Protein AF-0000000079964784 (afdb_homodimer)

Secondary structure (DSSP, 8-state):
---HHHHHHHHHHHHHH--SHHHHHHHHHHHHHHH-GGGSTTS---GGGSPPP--GGG-HHHHHHGGG--SSSSSSS--TTBSSGGGGGHHHHHHHHTT-HHHHHHHHHHHHHHHHTS-B-TTSPBPSBSSS-EEETTHHHHSHHHHHHHHHHTT-HHHHHHHHHHHHHHHHHHB-TTSPBPSEEESS----S-BHHHHHHHHHHHHHHHHHHHHSTTGGGGHHHHHHHHHHHHHHHHHHHHT---TTSSEESBTT-TTSPEEHHHHHHHHHHHHHHHHH-TTTS-HHHHHHHHHHHHHHHTTB-TTT--B--B--TT-TT--S-B-S--HHHHHHHHHHHHHHHHHHT-/---HHHHHHHHHHHHHH--SHHHHHHHHHHHHHHH-GGGSTTS-S-GGGSPPP--GGG-HHHHHHGGG--SSSSSSS--TTBSSGGGGGHHHHHHHHTT-HHHHHHHHHHHHHHHHTS-B-TTSPBPSBSSS-EEETTHHHHSHHHHHHHHHHTT-HHHHHHHHHHHHHHHHHHB-TTSPBPSEEESS--B-S-BHHHHHHHHHHHHHHHHHHHHSTTGGGGHHHHHHHHHHHHHHHHHHHHT---TTSSEESBTT-TTSPEEHHHHHHHHHHHHHHHHH-TTTS-HHHHHHHHHHHHHHHTTB-TTT--B--B--TT-TT--S-B-S--HHHHHHHHHHHHHHHHHHT-

Solvent-accessible surface area (backbone atoms only — not c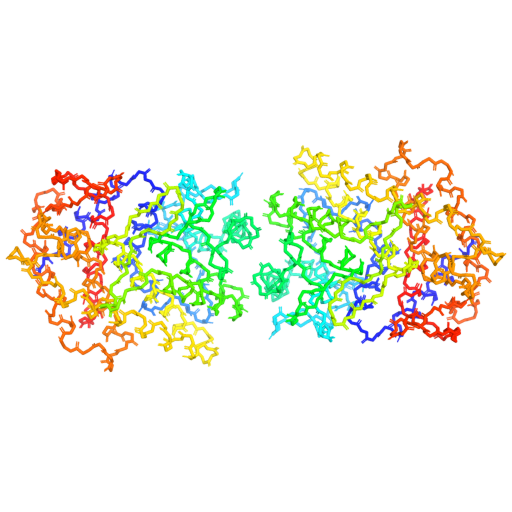omparable to full-atom values): 33950 Å² total; per-residue (Å²): 135,81,53,71,68,54,46,51,36,17,41,53,44,17,64,70,54,40,85,47,40,49,31,46,22,45,40,27,50,25,39,28,39,62,76,41,42,57,63,22,61,84,55,51,41,28,66,96,54,32,66,57,81,60,63,49,86,78,36,67,23,47,55,66,42,53,83,62,50,38,61,87,45,61,45,30,33,75,34,85,65,32,54,21,31,21,31,31,42,30,55,56,28,44,42,49,17,65,76,38,60,58,32,34,26,16,35,49,30,33,52,52,39,54,47,65,66,40,34,52,37,97,84,62,26,66,21,28,24,48,88,46,48,27,48,41,28,51,33,34,43,16,36,31,32,28,40,26,52,51,14,53,66,37,72,22,66,67,45,35,50,46,20,47,46,45,50,49,43,47,44,75,70,30,47,45,95,62,29,39,28,32,26,26,52,39,87,88,55,67,43,81,44,44,28,30,46,29,40,18,27,31,36,38,14,43,49,48,34,41,30,44,42,67,57,35,76,55,36,84,80,39,52,70,53,45,51,53,42,53,51,54,35,48,34,29,54,52,24,48,60,75,44,59,71,48,88,81,56,31,35,21,48,34,41,86,42,83,88,43,58,52,21,45,31,24,36,26,31,39,27,18,34,35,27,46,37,30,65,79,37,45,88,82,32,45,63,74,42,44,51,50,22,48,53,39,48,53,47,51,55,72,32,44,38,87,87,69,23,38,47,42,42,20,60,36,90,91,37,86,81,48,84,62,70,28,72,83,37,39,29,57,33,28,19,22,48,38,38,22,52,36,24,45,37,61,56,73,70,105,133,82,54,72,68,53,47,51,36,17,44,51,44,16,64,70,54,40,84,46,40,50,32,44,20,45,39,27,50,23,39,27,40,62,75,41,44,57,62,21,61,84,56,53,41,29,68,95,54,32,66,59,80,60,64,48,87,81,35,68,25,46,55,64,42,52,84,62,51,37,62,87,45,61,46,30,32,75,34,85,65,33,53,20,30,21,31,32,42,30,56,57,27,45,41,49,16,64,76,38,60,57,32,34,28,16,35,49,29,34,51,51,38,56,48,66,66,39,33,52,38,95,84,63,25,66,20,27,23,46,90,47,48,28,48,40,30,52,34,33,43,16,37,29,32,26,40,29,53,50,13,52,68,37,72,22,66,69,44,35,51,46,20,48,46,45,52,50,42,46,43,75,69,30,47,46,96,62,30,39,27,33,26,26,52,40,87,88,57,67,41,81,44,44,28,30,46,29,40,17,27,31,36,38,15,43,50,48,33,42,30,44,41,66,58,36,77,56,37,85,80,38,53,69,54,44,53,52,42,53,50,55,36,47,34,30,53,52,24,47,60,75,44,59,72,50,87,81,56,32,36,20,47,34,41,87,41,82,92,43,58,53,21,46,32,26,37,25,31,39,26,18,36,36,26,45,37,30,66,77,36,43,88,81,32,43,63,74,42,44,52,51,23,47,53,37,48,54,46,50,57,72,32,44,37,87,86,69,25,38,46,42,42,20,60,35,90,91,36,87,81,48,84,64,72,28,72,84,38,39,28,58,33,28,19,22,46,39,38,21,51,35,24,46,37,62,57,72,70,106

Structure (mmCIF, N/CA/C/O backbone):
data_AF-0000000079964784-model_v1
#
loop_
_entity.id
_entity.type
_entity.pdbx_description
1 polymer 'Six-hairpin glycosidase'
#
loop_
_atom_site.group_PDB
_atom_site.id
_atom_site.type_symbol
_atom_site.label_atom_id
_atom_site.label_alt_id
_atom_site.label_comp_id
_atom_site.label_asym_id
_atom_site.label_entity_id
_atom_site.label_seq_id
_atom_site.pdbx_PDB_ins_code
_atom_site.Cartn_x
_atom_site.Cartn_y
_atom_site.Cartn_z
_atom_site.occupancy
_atom_site.B_iso_or_equiv
_atom_site.auth_seq_id
_atom_site.auth_comp_id
_atom_site.auth_asym_id
_atom_site.auth_atom_id
_atom_site.pdbx_PDB_model_num
ATOM 1 N N . MET A 1 1 ? -6.152 -43.812 -5.098 1 77.06 1 MET A N 1
ATOM 2 C CA . MET A 1 1 ? -5.793 -42.812 -4.098 1 77.06 1 MET A CA 1
ATOM 3 C C . MET A 1 1 ? -4.539 -43.219 -3.332 1 77.06 1 MET A C 1
ATOM 5 O O . MET A 1 1 ? -4.48 -44.312 -2.791 1 77.06 1 MET A O 1
ATOM 9 N N . VAL A 1 2 ? -3.541 -42.312 -3.57 1 90.62 2 VAL A N 1
ATOM 10 C CA . VAL A 1 2 ? -2.238 -42.625 -2.992 1 90.62 2 VAL A CA 1
ATOM 11 C C . VAL A 1 2 ? -2.26 -42.344 -1.491 1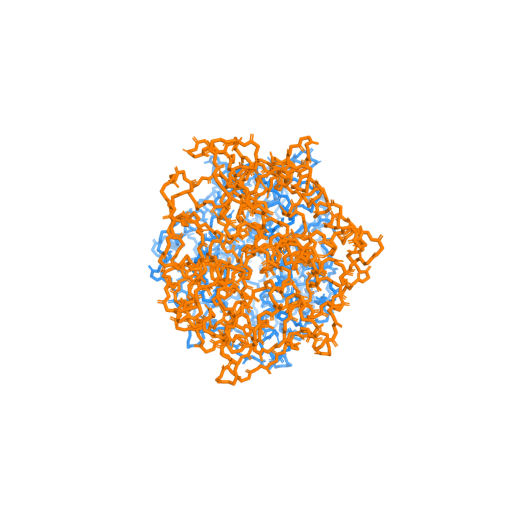 90.62 2 VAL A C 1
ATOM 13 O O . VAL A 1 2 ? -3.098 -41.594 -1.005 1 90.62 2 VAL A O 1
ATOM 16 N N . SER A 1 3 ? -1.408 -43.062 -0.722 1 93.81 3 SER A N 1
ATOM 17 C CA . SER A 1 3 ? -1.367 -42.969 0.733 1 93.81 3 SER A CA 1
ATOM 18 C C . SER A 1 3 ? -0.833 -41.594 1.179 1 93.81 3 SER A C 1
ATOM 20 O O . SER A 1 3 ? -0.031 -41 0.477 1 93.81 3 SER A O 1
ATOM 22 N N . PRO A 1 4 ? -1.317 -41.156 2.402 1 95.75 4 PRO A N 1
ATOM 23 C CA . PRO A 1 4 ? -0.751 -39.938 2.957 1 95.75 4 PRO A CA 1
ATOM 24 C C . PRO A 1 4 ? 0.767 -40 3.111 1 95.75 4 PRO A C 1
ATOM 26 O O . PRO A 1 4 ? 1.449 -38.969 2.969 1 95.75 4 PRO A O 1
ATOM 29 N N . ALA A 1 5 ? 1.3 -41.156 3.361 1 97.25 5 ALA A N 1
ATOM 30 C CA . ALA A 1 5 ? 2.742 -41.312 3.504 1 97.25 5 ALA A CA 1
ATOM 31 C C . ALA A 1 5 ? 3.467 -41 2.199 1 97.25 5 ALA A C 1
ATOM 33 O O . ALA A 1 5 ? 4.562 -40.438 2.213 1 97.25 5 ALA A O 1
ATOM 34 N N . LEU A 1 6 ? 2.895 -41.438 1.125 1 98.06 6 LEU A N 1
ATOM 35 C CA . LEU A 1 6 ? 3.496 -41.125 -0.171 1 98.06 6 LEU A CA 1
ATOM 36 C C . LEU A 1 6 ? 3.434 -39.625 -0.47 1 98.06 6 LEU A C 1
ATOM 38 O O . LEU A 1 6 ? 4.379 -39.062 -1.021 1 98.06 6 LEU A O 1
ATOM 42 N N . ILE A 1 7 ? 2.33 -38.969 -0.124 1 98.5 7 ILE A N 1
ATOM 43 C CA . ILE A 1 7 ? 2.201 -37.531 -0.342 1 98.5 7 ILE A CA 1
ATOM 44 C C . ILE A 1 7 ? 3.189 -36.781 0.552 1 98.5 7 ILE A C 1
ATOM 46 O O . ILE A 1 7 ? 3.748 -35.75 0.151 1 98.5 7 ILE A O 1
ATOM 50 N N . ASN A 1 8 ? 3.453 -37.312 1.783 1 98.31 8 ASN A N 1
ATOM 51 C CA . ASN A 1 8 ? 4.496 -36.75 2.629 1 98.31 8 ASN A CA 1
ATOM 52 C C . ASN A 1 8 ? 5.863 -36.812 1.952 1 98.31 8 ASN A C 1
ATOM 54 O O . ASN A 1 8 ? 6.668 -35.875 2.09 1 98.31 8 ASN A O 1
ATOM 58 N N . LYS A 1 9 ? 6.137 -37.906 1.246 1 98 9 LYS A N 1
ATOM 59 C CA . LYS A 1 9 ? 7.391 -38.031 0.509 1 98 9 LYS A CA 1
ATOM 60 C C . LYS A 1 9 ? 7.469 -37 -0.622 1 98 9 LYS A C 1
ATOM 62 O O . LYS A 1 9 ? 8.531 -36.438 -0.891 1 98 9 LYS A O 1
ATOM 67 N N . VAL A 1 10 ? 6.328 -36.75 -1.312 1 98.88 10 VAL A N 1
ATOM 68 C CA . VAL A 1 10 ? 6.242 -35.75 -2.369 1 98.88 10 VAL A CA 1
ATOM 69 C C . VAL A 1 10 ? 6.523 -34.375 -1.794 1 98.88 10 VAL A C 1
ATOM 71 O O . VAL A 1 10 ? 7.277 -33.594 -2.381 1 98.88 10 VAL A O 1
ATOM 74 N N . LEU A 1 11 ? 5.938 -34.062 -0.653 1 98.75 11 LEU A N 1
ATOM 75 C CA . LEU A 1 11 ? 6.113 -32.781 0.015 1 98.75 11 LEU A CA 1
ATOM 76 C C . LEU A 1 11 ? 7.562 -32.594 0.46 1 98.75 11 LEU A C 1
ATOM 78 O O . LEU A 1 11 ? 8.125 -31.516 0.312 1 98.75 11 LEU A O 1
ATOM 82 N N . ALA A 1 12 ? 8.156 -33.656 1.037 1 98.62 12 ALA A N 1
ATOM 83 C CA . ALA A 1 12 ? 9.562 -33.594 1.448 1 98.62 12 ALA A CA 1
ATOM 84 C C . ALA A 1 12 ? 10.469 -33.25 0.264 1 98.62 12 ALA A C 1
ATOM 86 O O . ALA A 1 12 ? 11.43 -32.5 0.403 1 98.62 12 ALA A O 1
ATOM 87 N N . LYS A 1 13 ? 10.172 -33.875 -0.862 1 98.69 13 LYS A N 1
ATOM 88 C CA . LYS A 1 13 ? 10.945 -33.594 -2.064 1 98.69 13 LYS A CA 1
ATOM 89 C C . LYS A 1 13 ? 10.773 -32.125 -2.51 1 98.69 13 LYS A C 1
ATOM 91 O O . LYS A 1 13 ? 11.727 -31.5 -2.951 1 98.69 13 LYS A O 1
ATOM 96 N N . ALA A 1 14 ? 9.547 -31.609 -2.482 1 98.69 14 ALA A N 1
ATOM 97 C CA . ALA A 1 14 ? 9.297 -30.203 -2.803 1 98.69 14 ALA A CA 1
ATOM 98 C C . ALA A 1 14 ? 10.18 -29.297 -1.965 1 98.69 14 ALA A C 1
ATOM 100 O O . ALA A 1 14 ? 10.812 -28.375 -2.494 1 98.69 14 ALA A O 1
ATOM 101 N N . ILE A 1 15 ? 10.266 -29.531 -0.627 1 98.62 15 ILE A N 1
ATOM 102 C CA . ILE A 1 15 ? 11.062 -28.75 0.307 1 98.62 15 ILE A CA 1
ATOM 103 C C . ILE A 1 15 ? 12.539 -28.812 -0.088 1 98.62 15 ILE A C 1
ATOM 105 O O . ILE A 1 15 ? 13.227 -27.797 -0.109 1 98.62 15 ILE A O 1
ATOM 109 N N . GLU A 1 16 ? 12.953 -29.984 -0.459 1 98.44 16 GLU A N 1
ATOM 110 C CA . GLU A 1 16 ? 14.352 -30.25 -0.771 1 98.44 16 GLU A CA 1
ATOM 111 C C . GLU A 1 16 ? 14.797 -29.469 -2.008 1 98.44 16 GLU A C 1
ATOM 113 O O . GLU A 1 16 ? 15.93 -28.984 -2.062 1 98.44 16 GLU A O 1
ATOM 118 N N . VAL A 1 17 ? 13.898 -29.297 -2.975 1 98.25 17 VAL A N 1
ATOM 119 C CA . VAL A 1 17 ? 14.375 -28.875 -4.285 1 98.25 17 VAL A CA 1
ATOM 120 C C . VAL A 1 17 ? 14.008 -27.406 -4.512 1 98.25 17 VAL A C 1
ATOM 122 O O . VAL A 1 17 ? 14.453 -26.797 -5.488 1 98.25 17 VAL A O 1
ATOM 125 N N . ALA A 1 18 ? 13.211 -26.766 -3.637 1 98.31 18 ALA A N 1
ATOM 126 C CA . ALA A 1 18 ? 12.844 -25.359 -3.805 1 98.31 18 ALA A CA 1
ATOM 127 C C . ALA A 1 18 ? 14.047 -24.453 -3.621 1 98.31 18 ALA A C 1
ATOM 129 O O . ALA A 1 18 ? 14.805 -24.594 -2.66 1 98.31 18 ALA A O 1
ATOM 130 N N . THR A 1 19 ? 14.211 -23.453 -4.578 1 97.5 19 THR A N 1
ATOM 131 C CA . THR A 1 19 ? 15.391 -22.594 -4.5 1 97.5 19 THR A CA 1
ATOM 132 C C . THR A 1 19 ? 15.031 -21.156 -4.871 1 97.5 19 THR A C 1
ATOM 134 O O . THR A 1 19 ? 15.867 -20.25 -4.766 1 97.5 19 THR A O 1
ATOM 137 N N . HIS A 1 20 ? 13.789 -20.875 -5.266 1 97.56 20 HIS A N 1
ATOM 138 C CA . HIS A 1 20 ? 13.391 -19.547 -5.719 1 97.56 20 HIS A CA 1
ATOM 139 C C . HIS A 1 20 ? 12.234 -19.016 -4.887 1 97.56 20 HIS A C 1
ATOM 141 O O . HIS A 1 20 ? 11.508 -19.781 -4.254 1 97.56 20 HIS A O 1
ATOM 147 N N . SER A 1 21 ? 12 -17.703 -4.988 1 97.62 21 SER A N 1
ATOM 148 C CA . SER A 1 21 ? 11.039 -16.969 -4.176 1 97.62 21 SER A CA 1
ATOM 149 C C . SER A 1 21 ? 9.648 -17.594 -4.277 1 97.62 21 SER A C 1
ATOM 151 O O . SER A 1 21 ? 9.078 -18.016 -3.27 1 97.62 21 SER A O 1
ATOM 153 N N . TRP A 1 22 ? 9.102 -17.734 -5.5 1 98.06 22 TRP A N 1
ATOM 154 C CA . TRP A 1 22 ? 7.738 -18.219 -5.664 1 98.06 22 TRP A CA 1
ATOM 155 C C . TRP A 1 22 ? 7.633 -19.688 -5.262 1 98.06 22 TRP A C 1
ATOM 157 O O . TRP A 1 22 ? 6.566 -20.156 -4.848 1 98.06 22 TRP A O 1
ATOM 167 N N . GLU A 1 23 ? 8.75 -20.438 -5.352 1 98.5 23 GLU A N 1
ATOM 168 C CA . GLU A 1 23 ? 8.773 -21.844 -4.941 1 98.5 23 GLU A CA 1
ATOM 169 C C . GLU A 1 23 ? 8.672 -21.969 -3.426 1 98.5 23 GLU A C 1
ATOM 171 O O . GLU A 1 23 ? 7.93 -22.812 -2.916 1 98.5 23 GLU A O 1
ATOM 176 N N . TYR A 1 24 ? 9.422 -21.062 -2.734 1 98.75 24 TYR A N 1
ATOM 177 C CA . TYR A 1 24 ? 9.328 -21.062 -1.279 1 98.75 24 TYR A CA 1
ATOM 178 C C . TYR A 1 24 ? 7.895 -20.797 -0.827 1 98.75 24 TYR A C 1
ATOM 180 O O . TYR A 1 24 ? 7.391 -21.469 0.078 1 98.75 24 TYR A O 1
ATOM 188 N N . GLY A 1 25 ? 7.293 -19.828 -1.462 1 98.62 25 GLY A N 1
ATOM 189 C CA . GLY A 1 25 ? 5.922 -19.5 -1.116 1 98.62 25 GLY A CA 1
ATOM 190 C C . GLY A 1 25 ? 4.945 -20.625 -1.379 1 98.62 25 GLY A C 1
ATOM 191 O O . GLY A 1 25 ? 4.074 -20.906 -0.553 1 98.62 25 GLY A O 1
ATOM 192 N N . THR A 1 26 ? 5.09 -21.281 -2.477 1 98.69 26 THR A N 1
ATOM 193 C CA . THR A 1 26 ? 4.184 -22.359 -2.855 1 98.69 26 THR A CA 1
ATOM 194 C C . THR A 1 26 ? 4.383 -23.562 -1.95 1 98.69 26 THR A C 1
ATOM 196 O O . THR A 1 26 ? 3.412 -24.219 -1.564 1 98.69 26 THR A O 1
ATOM 199 N N . VAL A 1 27 ? 5.617 -23.859 -1.64 1 98.81 27 VAL A N 1
ATOM 200 C CA . VAL A 1 27 ? 5.914 -24.969 -0.729 1 98.81 27 VAL A CA 1
ATOM 201 C C . VAL A 1 27 ? 5.324 -24.672 0.648 1 98.81 27 VAL A C 1
ATOM 203 O O . VAL A 1 27 ? 4.738 -25.547 1.283 1 98.81 27 VAL A O 1
ATOM 206 N N . ALA A 1 28 ? 5.469 -23.453 1.077 1 98.81 28 ALA A N 1
ATOM 207 C CA . ALA A 1 28 ? 4.891 -23.062 2.363 1 98.81 28 ALA A CA 1
ATOM 208 C C . ALA A 1 28 ? 3.377 -23.266 2.363 1 98.81 28 ALA A C 1
ATOM 210 O O . ALA A 1 28 ? 2.809 -23.75 3.344 1 98.81 28 ALA A O 1
ATOM 211 N N . GLU A 1 29 ? 2.721 -22.891 1.29 1 98.69 29 GLU A N 1
ATOM 212 C CA . GLU A 1 29 ? 1.278 -23.078 1.17 1 98.69 29 GLU A CA 1
ATOM 213 C C . GLU A 1 29 ? 0.903 -24.547 1.205 1 98.69 29 GLU A C 1
ATOM 215 O O . GLU A 1 29 ? -0.071 -24.938 1.855 1 98.69 29 GLU A O 1
ATOM 220 N N . ALA A 1 30 ? 1.692 -25.375 0.476 1 98.81 30 ALA A N 1
ATOM 221 C CA . ALA A 1 30 ? 1.449 -26.812 0.463 1 98.81 30 ALA A CA 1
ATOM 222 C C . ALA A 1 30 ? 1.615 -27.406 1.858 1 98.81 30 ALA A C 1
ATOM 224 O O . ALA A 1 30 ? 0.796 -28.219 2.295 1 98.81 30 ALA A O 1
ATOM 225 N N . LEU A 1 31 ? 2.635 -26.969 2.541 1 98.75 31 LEU A N 1
ATOM 226 C CA . LEU A 1 31 ? 2.883 -27.406 3.91 1 98.75 31 LEU A CA 1
ATOM 227 C C . LEU A 1 31 ? 1.703 -27.062 4.812 1 98.75 31 LEU A C 1
ATOM 229 O O . LEU A 1 31 ? 1.231 -27.906 5.574 1 98.75 31 LEU A O 1
ATOM 233 N N . LEU A 1 32 ? 1.277 -25.875 4.68 1 98.56 32 LEU A N 1
ATOM 234 C CA . LEU A 1 32 ? 0.199 -25.406 5.539 1 98.56 32 LEU A CA 1
ATOM 235 C C . LEU A 1 32 ? -1.088 -26.172 5.281 1 98.56 32 LEU A C 1
ATOM 237 O O . LEU A 1 32 ? -1.717 -26.672 6.215 1 98.56 32 LEU A O 1
ATOM 241 N N . GLU A 1 33 ? -1.477 -26.312 4.047 1 98.31 33 GLU A N 1
ATOM 242 C CA . GLU A 1 33 ? -2.738 -26.969 3.697 1 98.31 33 GLU A CA 1
ATOM 243 C C . GLU A 1 33 ? -2.701 -28.453 4.02 1 98.31 33 GLU A C 1
ATOM 245 O O . GLU A 1 33 ? -3.729 -29.047 4.348 1 98.31 33 GLU A O 1
ATOM 250 N N . TRP A 1 34 ? -1.506 -29.031 3.928 1 98.44 34 TRP A N 1
ATOM 251 C CA . TRP A 1 34 ? -1.399 -30.469 4.113 1 98.44 34 TRP A CA 1
ATOM 252 C C . TRP A 1 34 ? -1.276 -30.828 5.594 1 98.44 34 TRP A C 1
ATOM 254 O O . TRP A 1 34 ? -1.945 -31.734 6.078 1 98.44 34 TRP A O 1
ATOM 264 N N . GLU A 1 35 ? -0.527 -30.031 6.34 1 97.88 35 GLU A N 1
ATOM 265 C CA . GLU A 1 35 ? -0.204 -30.422 7.707 1 97.88 35 GLU A CA 1
ATOM 266 C C . GLU A 1 35 ? -1.083 -29.688 8.719 1 97.88 35 GLU A C 1
ATOM 268 O O . GLU A 1 35 ? -1.314 -30.188 9.82 1 97.88 35 GLU A O 1
ATOM 273 N N . ASN A 1 36 ? -1.487 -28.516 8.422 1 97.06 36 ASN A N 1
ATOM 274 C CA . ASN A 1 36 ? -2.344 -27.703 9.289 1 97.06 36 ASN A CA 1
ATOM 275 C C . ASN A 1 36 ? -3.564 -27.188 8.547 1 97.06 36 ASN A C 1
ATOM 277 O O . ASN A 1 36 ? -3.791 -25.969 8.492 1 97.06 36 ASN A O 1
ATOM 281 N N . PRO A 1 37 ? -4.445 -28.094 8.094 1 95.88 37 PRO A N 1
ATOM 282 C CA . PRO A 1 37 ? -5.535 -27.688 7.203 1 95.88 37 PRO A CA 1
ATOM 283 C C . PRO A 1 37 ? -6.473 -26.672 7.848 1 95.88 37 PRO A C 1
ATOM 285 O O . PRO A 1 37 ? -7.047 -25.828 7.152 1 95.88 37 PRO A O 1
ATOM 288 N N . THR A 1 38 ? -6.633 -26.609 9.172 1 94.62 38 THR A N 1
ATOM 289 C CA . THR A 1 38 ? -7.547 -25.688 9.844 1 94.62 38 THR A CA 1
ATOM 290 C C . THR A 1 38 ? -7.082 -24.234 9.664 1 94.62 38 THR A C 1
ATOM 292 O O . THR A 1 38 ? -7.898 -23.312 9.672 1 94.62 38 THR A O 1
ATOM 295 N N . LEU A 1 39 ? -5.789 -24.062 9.445 1 95.5 39 LEU A N 1
ATOM 296 C CA . LEU A 1 39 ? -5.215 -22.719 9.328 1 95.5 39 LEU A CA 1
ATOM 297 C C . LEU A 1 39 ? -5.262 -22.234 7.883 1 95.5 39 LEU A C 1
ATOM 299 O O . LEU A 1 39 ? -5.055 -21.047 7.617 1 95.5 39 LEU A O 1
ATOM 303 N N . SER A 1 40 ? -5.543 -23.172 6.977 1 96.19 40 SER A N 1
ATOM 304 C CA . SER A 1 40 ? -5.551 -22.828 5.559 1 96.19 40 SER A CA 1
ATOM 305 C C . SER A 1 40 ? -6.695 -21.875 5.227 1 96.19 40 SER A C 1
ATOM 307 O O . SER A 1 40 ? -7.75 -21.922 5.855 1 96.19 40 SER A O 1
ATOM 309 N N . ILE A 1 41 ? -6.543 -21.094 4.16 1 97.38 41 ILE A N 1
ATOM 310 C CA . ILE A 1 41 ? -7.516 -20.094 3.736 1 97.38 41 ILE A CA 1
ATOM 311 C C . ILE A 1 41 ? -8.82 -20.781 3.334 1 97.38 41 ILE A C 1
ATOM 313 O O . ILE A 1 41 ? -9.875 -20.141 3.289 1 97.38 41 ILE A O 1
ATOM 317 N N . PHE A 1 42 ? -8.812 -22.062 3.164 1 97.5 42 PHE A N 1
ATOM 318 C CA . PHE A 1 42 ? -9.961 -22.797 2.641 1 97.5 42 PHE A CA 1
ATOM 319 C C . PHE A 1 42 ? -10.773 -23.422 3.773 1 97.5 42 PHE A C 1
ATOM 321 O O . PHE A 1 42 ? -11.828 -24.016 3.537 1 97.5 42 PHE A O 1
ATOM 328 N N . ASN A 1 43 ? -10.312 -23.25 5.012 1 95.56 43 ASN A N 1
ATOM 329 C CA . ASN A 1 43 ? -11.016 -23.828 6.152 1 95.56 43 ASN A CA 1
ATOM 330 C C . ASN A 1 43 ? -11.391 -22.766 7.176 1 95.56 43 ASN A C 1
ATOM 332 O O . ASN A 1 43 ? -12.328 -22 6.957 1 95.56 43 ASN A O 1
ATOM 336 N N . ASP A 1 44 ? -10.664 -22.578 8.273 1 92.69 44 ASP A N 1
ATOM 337 C CA . ASP A 1 44 ? -10.969 -21.547 9.266 1 92.69 44 ASP A CA 1
ATOM 338 C C . ASP A 1 44 ? -9.766 -20.641 9.484 1 92.69 44 ASP A C 1
ATOM 340 O O . ASP A 1 44 ? -9.219 -20.578 10.586 1 92.69 44 ASP A O 1
ATOM 344 N N . PRO A 1 45 ? -9.539 -19.859 8.516 1 94.25 45 PRO A N 1
ATOM 345 C CA . PRO A 1 45 ? -8.336 -19.031 8.547 1 94.25 45 PRO A CA 1
ATOM 346 C C . PRO A 1 45 ? -8.461 -17.844 9.5 1 94.25 45 PRO A C 1
ATOM 348 O O . PRO A 1 45 ? -7.449 -17.25 9.891 1 94.25 45 PRO A O 1
ATOM 351 N N . PHE A 1 46 ? -9.672 -17.438 9.875 1 96.38 46 PHE A N 1
ATOM 352 C CA . PHE A 1 46 ? -9.883 -16.234 10.68 1 96.38 46 PHE A CA 1
ATOM 353 C C . PHE A 1 46 ? -10.766 -16.531 11.883 1 96.38 46 PHE A C 1
ATOM 355 O O . PHE A 1 46 ? -11.844 -15.961 12.023 1 96.38 46 PHE A O 1
ATOM 362 N N . PRO A 1 47 ? -10.258 -17.359 12.805 1 93.56 47 PRO A N 1
ATOM 363 C CA . PRO A 1 47 ? -11.055 -17.547 14.016 1 93.56 47 PRO A CA 1
ATOM 364 C C . PRO A 1 47 ? -11.336 -16.25 14.758 1 93.56 47 PRO A C 1
ATOM 366 O O . PRO A 1 47 ? -10.422 -15.461 15 1 93.56 47 PRO A O 1
ATOM 369 N N . GLY A 1 48 ? -12.609 -15.945 15.078 1 91.31 48 GLY A N 1
ATOM 370 C CA . GLY A 1 48 ? -13.016 -14.703 15.719 1 91.31 48 GLY A CA 1
ATOM 371 C C . GLY A 1 48 ? -12.984 -13.508 14.781 1 91.31 48 GLY A C 1
ATOM 372 O O . GLY A 1 48 ? -13.062 -12.359 15.227 1 91.31 48 GLY A O 1
ATOM 373 N N . GLY A 1 49 ? -12.75 -13.781 13.531 1 92.12 49 GLY A N 1
ATOM 374 C CA . GLY A 1 49 ? -12.828 -12.734 12.516 1 92.12 49 GLY A CA 1
ATOM 375 C C . GLY A 1 49 ? -11.516 -12.008 12.305 1 92.12 49 GLY A C 1
ATOM 376 O O . GLY A 1 49 ? -11.477 -10.961 11.656 1 92.12 49 GLY A O 1
ATOM 377 N N . ALA A 1 50 ? -10.43 -12.539 12.867 1 93 50 ALA A N 1
ATOM 378 C CA . ALA A 1 50 ? -9.109 -11.93 12.742 1 93 50 ALA A CA 1
ATOM 379 C C . ALA A 1 50 ? -8.055 -12.969 12.391 1 93 50 ALA A C 1
ATOM 381 O O . ALA A 1 50 ? -8.281 -14.172 12.531 1 93 50 ALA A O 1
ATOM 382 N N . ILE A 1 51 ? -6.938 -12.484 11.852 1 95.75 51 ILE A N 1
ATOM 383 C CA . ILE A 1 51 ? -5.859 -13.438 11.586 1 95.75 51 ILE A CA 1
ATOM 384 C C . ILE A 1 51 ? -5.34 -14 12.906 1 95.75 51 ILE A C 1
ATOM 386 O O . ILE A 1 51 ? -5.258 -13.289 13.906 1 95.75 51 ILE A O 1
ATOM 390 N N . PRO A 1 52 ? -5.02 -15.219 12.953 1 95.94 52 PRO A N 1
ATOM 391 C CA . PRO A 1 52 ? -4.652 -15.859 14.219 1 95.94 52 PRO A CA 1
ATOM 392 C C . PRO A 1 52 ? -3.24 -15.5 14.68 1 95.94 52 PRO A C 1
ATOM 394 O O . PRO A 1 52 ? -2.375 -15.219 13.844 1 95.94 52 PRO A O 1
ATOM 397 N N . THR A 1 53 ? -3.086 -15.422 16 1 96.62 53 THR A N 1
ATOM 398 C CA . THR A 1 53 ? -1.75 -15.406 16.578 1 96.62 53 THR A CA 1
ATOM 399 C C . THR A 1 53 ? -1.225 -16.828 16.781 1 96.62 53 THR A C 1
ATOM 401 O O . THR A 1 53 ? -1.808 -17.609 17.531 1 96.62 53 THR A O 1
ATOM 404 N N . LEU A 1 54 ? -0.143 -17.141 16.078 1 96.88 54 LEU A N 1
ATOM 405 C CA . LEU A 1 54 ? 0.371 -18.516 16.047 1 96.88 54 LEU A CA 1
ATOM 406 C C . LEU A 1 54 ? 1.769 -18.578 16.656 1 96.88 54 LEU A C 1
ATOM 408 O O . LEU A 1 54 ? 2.525 -17.609 16.594 1 96.88 54 LEU A O 1
ATOM 412 N N . ASP A 1 55 ? 2.053 -19.719 17.312 1 97.19 55 ASP A N 1
ATOM 413 C CA . ASP A 1 55 ? 3.445 -20.016 17.625 1 97.19 55 ASP A CA 1
ATOM 414 C C . ASP A 1 55 ? 4.195 -20.5 16.391 1 97.19 55 ASP A C 1
ATOM 416 O O . ASP A 1 55 ? 3.971 -21.609 15.914 1 97.19 55 ASP A O 1
ATOM 420 N N . VAL A 1 56 ? 5.047 -19.672 15.914 1 97.69 56 VAL A N 1
ATOM 421 C CA . VAL A 1 56 ? 5.734 -19.891 14.648 1 97.69 56 VAL A CA 1
ATOM 422 C C . VAL A 1 56 ? 6.414 -21.25 14.648 1 97.69 56 VAL A C 1
ATOM 424 O O . VAL A 1 56 ? 6.391 -21.969 13.641 1 97.69 56 VAL A O 1
ATOM 427 N N . GLY A 1 57 ? 6.953 -21.703 15.766 1 97.38 57 GLY A N 1
ATOM 428 C CA . GLY A 1 57 ? 7.66 -22.969 15.875 1 97.38 57 GLY A CA 1
ATOM 429 C C . GLY A 1 57 ? 6.742 -24.188 15.789 1 97.38 57 GLY A C 1
ATOM 430 O O . GLY A 1 57 ? 7.191 -25.297 15.508 1 97.38 57 GLY A O 1
ATOM 431 N N . ASP A 1 58 ? 5.426 -24 15.977 1 97.56 58 ASP A N 1
ATOM 432 C CA . ASP A 1 58 ? 4.469 -25.109 16.016 1 97.56 58 ASP A CA 1
ATOM 433 C C . ASP A 1 58 ? 3.789 -25.281 14.656 1 97.56 58 ASP A C 1
ATOM 435 O O . ASP A 1 58 ? 3.018 -26.234 14.461 1 97.56 58 ASP A O 1
ATOM 439 N N . VAL A 1 59 ? 4.051 -24.422 13.695 1 98.19 59 VAL A N 1
ATOM 440 C CA . VAL A 1 59 ? 3.486 -24.484 12.352 1 98.19 59 VAL A CA 1
ATOM 441 C C . VAL A 1 59 ? 4.602 -24.719 11.328 1 98.19 59 VAL A C 1
ATOM 443 O O . VAL A 1 59 ? 5.375 -23.812 11.031 1 98.19 59 VAL A O 1
ATOM 446 N N . SER A 1 60 ? 4.664 -25.875 10.75 1 98.31 60 SER A N 1
ATOM 447 C CA . SER A 1 60 ? 5.77 -26.297 9.898 1 98.31 60 SER A CA 1
ATOM 448 C C . SER A 1 60 ? 5.957 -25.344 8.719 1 98.31 60 SER A C 1
ATOM 450 O O . SER A 1 60 ? 7.09 -25.047 8.336 1 98.31 60 SER A O 1
ATOM 452 N N . ALA A 1 61 ? 4.832 -24.875 8.148 1 98.69 61 ALA A N 1
ATOM 453 C CA . ALA A 1 61 ? 4.902 -23.953 7.02 1 98.69 61 ALA A CA 1
ATOM 454 C C . ALA A 1 61 ? 5.656 -22.688 7.395 1 98.69 61 ALA A C 1
ATOM 456 O O . ALA A 1 61 ? 6.512 -22.219 6.637 1 98.69 61 ALA A O 1
ATOM 457 N N . LEU A 1 62 ? 5.355 -22.141 8.609 1 98.75 62 LEU A N 1
ATOM 458 C CA . LEU A 1 62 ? 5.969 -20.891 9.055 1 98.75 62 LEU A CA 1
ATOM 459 C C . LEU A 1 62 ? 7.43 -21.109 9.438 1 98.75 62 LEU A C 1
ATOM 461 O O . LEU A 1 62 ? 8.289 -20.281 9.125 1 98.75 62 LEU A O 1
ATOM 465 N N . SER A 1 63 ? 7.723 -22.266 10.125 1 98.56 63 SER A N 1
ATOM 466 C CA . SER A 1 63 ? 9.102 -22.609 10.453 1 98.56 63 SER A CA 1
ATOM 467 C C . SER A 1 63 ? 9.953 -22.766 9.195 1 98.56 63 SER A C 1
ATOM 469 O O . SER A 1 63 ? 11.117 -22.375 9.18 1 98.56 63 SER A O 1
ATOM 471 N N . TYR A 1 64 ? 9.375 -23.297 8.156 1 98.69 64 TYR A N 1
ATOM 472 C CA . TYR A 1 64 ? 10.062 -23.547 6.898 1 98.69 64 TYR A CA 1
ATOM 473 C C . TYR A 1 64 ? 10.398 -22.219 6.203 1 98.69 64 TYR A C 1
ATOM 475 O O . TYR A 1 64 ? 11.539 -22.016 5.766 1 98.69 64 TYR A O 1
ATOM 483 N N . VAL A 1 65 ? 9.43 -21.297 6.137 1 98.81 65 VAL A N 1
ATOM 484 C CA . VAL A 1 65 ? 9.57 -20.188 5.203 1 98.81 65 VAL A CA 1
ATOM 485 C C . VAL A 1 65 ? 10.266 -19.016 5.891 1 98.81 65 VAL A C 1
ATOM 487 O O . VAL A 1 65 ? 10.844 -18.156 5.227 1 98.81 65 VAL A O 1
ATOM 490 N N . LYS A 1 66 ? 10.266 -18.922 7.234 1 98.75 66 LYS A N 1
ATOM 491 C CA . LYS A 1 66 ? 10.734 -17.797 8.031 1 98.75 66 LYS A CA 1
ATOM 492 C C . LYS A 1 66 ? 12.156 -17.406 7.66 1 98.75 66 LYS A C 1
ATOM 494 O O . LYS A 1 66 ? 12.461 -16.234 7.457 1 98.75 66 LYS A O 1
ATOM 499 N N . PRO A 1 67 ? 13.086 -18.391 7.484 1 98.56 67 PRO A N 1
ATOM 500 C CA . PRO A 1 67 ? 14.469 -18 7.211 1 98.56 67 PRO A CA 1
ATOM 501 C C . PRO A 1 67 ? 14.641 -17.359 5.832 1 98.56 67 PRO A C 1
ATOM 503 O O . PRO A 1 67 ? 15.656 -16.703 5.57 1 98.56 67 PRO A O 1
ATOM 506 N N . PHE A 1 68 ? 13.672 -17.516 4.953 1 98.75 68 PHE A N 1
ATOM 507 C CA . PHE A 1 68 ? 13.797 -16.984 3.605 1 98.75 68 PHE A CA 1
ATOM 508 C C . PHE A 1 68 ? 13.273 -15.547 3.537 1 98.75 68 PHE A C 1
ATOM 510 O O . PHE A 1 68 ? 13.508 -14.844 2.557 1 98.75 68 PHE A O 1
ATOM 517 N N . ILE A 1 69 ? 12.531 -15.109 4.539 1 98.81 69 ILE A N 1
ATOM 518 C CA . ILE A 1 69 ? 11.906 -13.789 4.535 1 98.81 69 ILE A CA 1
ATOM 519 C C . ILE A 1 69 ? 12.898 -12.742 5.051 1 98.81 69 ILE A C 1
ATOM 521 O O . ILE A 1 69 ? 13.383 -12.852 6.18 1 98.81 69 ILE A O 1
ATOM 525 N N . ARG A 1 70 ? 13.148 -11.766 4.203 1 98.19 70 ARG A N 1
ATOM 526 C CA . ARG A 1 70 ? 14.008 -10.656 4.586 1 98.19 70 ARG A CA 1
ATOM 527 C C . ARG A 1 70 ? 13.234 -9.609 5.383 1 98.19 70 ARG A C 1
ATOM 529 O O . ARG A 1 70 ? 12.117 -9.25 5.016 1 98.19 70 ARG A O 1
ATOM 536 N N . THR A 1 71 ? 13.82 -9.148 6.488 1 97.62 71 THR A N 1
ATOM 537 C CA . THR A 1 71 ? 13.164 -8.125 7.293 1 97.62 71 THR A CA 1
ATOM 538 C C . THR A 1 71 ? 13.891 -6.789 7.172 1 97.62 71 THR A C 1
ATOM 540 O O . THR A 1 71 ? 13.508 -5.805 7.805 1 97.62 71 THR A O 1
ATOM 543 N N . ASP A 1 72 ? 14.906 -6.703 6.316 1 94.94 72 ASP A N 1
ATOM 544 C CA . ASP A 1 72 ? 15.75 -5.516 6.227 1 94.94 72 ASP A CA 1
ATOM 545 C C . ASP A 1 72 ? 15.766 -4.969 4.801 1 94.94 72 ASP A C 1
ATOM 547 O O . ASP A 1 72 ? 16.656 -4.195 4.441 1 94.94 72 ASP A O 1
ATOM 551 N N . ASN A 1 73 ? 14.859 -5.445 3.965 1 96.06 73 ASN A N 1
ATOM 552 C CA . ASN A 1 73 ? 14.781 -5.027 2.57 1 96.06 73 ASN A CA 1
ATOM 553 C C . ASN A 1 73 ? 13.359 -4.621 2.188 1 96.06 73 ASN A C 1
ATOM 555 O O . ASN A 1 73 ? 12.414 -4.875 2.938 1 96.06 73 ASN A O 1
ATOM 559 N N . THR A 1 74 ? 13.234 -3.975 1.098 1 96 74 THR A N 1
ATOM 560 C CA . THR A 1 74 ? 11.945 -3.555 0.574 1 96 74 THR A CA 1
ATOM 561 C C . THR A 1 74 ? 11.055 -4.762 0.304 1 96 74 THR A C 1
ATOM 563 O O . THR A 1 74 ? 9.875 -4.77 0.677 1 96 74 THR A O 1
ATOM 566 N N . THR A 1 75 ? 11.688 -5.723 -0.316 1 98.19 75 THR A N 1
ATOM 567 C CA . THR A 1 75 ? 10.914 -6.906 -0.665 1 98.19 75 THR A CA 1
ATOM 568 C C . THR A 1 75 ? 11.227 -8.055 0.29 1 98.19 75 THR A C 1
ATOM 570 O O . THR A 1 75 ? 12.305 -8.109 0.875 1 98.19 75 THR A O 1
ATOM 573 N N . LEU A 1 76 ? 10.328 -8.969 0.469 1 98.81 76 LEU A N 1
ATOM 574 C CA . LEU A 1 76 ? 10.391 -10.055 1.449 1 98.81 76 LEU A CA 1
ATOM 575 C C . LEU A 1 76 ? 11.469 -11.062 1.084 1 98.81 76 LEU A C 1
ATOM 577 O O . LEU A 1 76 ? 11.945 -11.805 1.944 1 98.81 76 LEU A O 1
ATOM 581 N N . VAL A 1 77 ? 11.828 -11.18 -0.168 1 98.69 77 VAL A N 1
ATOM 582 C CA . VAL A 1 77 ? 12.867 -12.039 -0.717 1 98.69 77 VAL A CA 1
ATOM 583 C C . VAL A 1 77 ? 13.305 -11.516 -2.084 1 98.69 77 VAL A C 1
ATOM 585 O O . VAL A 1 77 ? 12.625 -10.68 -2.68 1 98.69 77 VAL A O 1
ATOM 588 N N . ASP A 1 78 ? 14.438 -11.953 -2.535 1 97.44 78 ASP A N 1
ATOM 589 C CA . ASP A 1 78 ? 14.867 -11.555 -3.869 1 97.44 78 ASP A CA 1
ATOM 590 C C . ASP A 1 78 ? 13.938 -12.109 -4.941 1 97.44 78 ASP A C 1
ATOM 592 O O . ASP A 1 78 ? 13.727 -13.32 -5.023 1 97.44 78 ASP A O 1
ATOM 596 N N . GLY A 1 79 ? 13.406 -11.242 -5.785 1 96.88 79 GLY A N 1
ATOM 597 C CA . GLY A 1 79 ? 12.422 -11.633 -6.781 1 96.88 79 GLY A CA 1
ATOM 598 C C . GLY A 1 79 ? 13.031 -11.898 -8.148 1 96.88 79 GLY A C 1
ATOM 599 O O . GLY A 1 79 ? 12.328 -12.289 -9.078 1 96.88 79 GLY A O 1
ATOM 600 N N . ASP A 1 80 ? 14.305 -11.672 -8.258 1 95.5 80 ASP A N 1
ATOM 601 C CA . ASP A 1 80 ? 14.992 -11.844 -9.539 1 95.5 80 ASP A CA 1
ATOM 602 C C . ASP A 1 80 ? 14.297 -11.047 -10.641 1 95.5 80 ASP A C 1
ATOM 604 O O . ASP A 1 80 ? 13.984 -11.586 -11.703 1 95.5 80 ASP A O 1
ATOM 608 N N . GLY A 1 81 ? 14.016 -9.797 -10.383 1 97.12 81 GLY A N 1
ATOM 609 C CA . GLY A 1 81 ? 13.398 -8.906 -11.352 1 97.12 81 GLY A CA 1
ATOM 610 C C . GLY A 1 81 ? 11.883 -8.898 -11.281 1 97.12 81 GLY A C 1
ATOM 611 O O . GLY A 1 81 ? 11.234 -8.031 -11.875 1 97.12 81 GLY A O 1
ATOM 612 N N . SER A 1 82 ? 11.258 -9.844 -10.578 1 98.25 82 SER A N 1
ATOM 613 C CA . SER A 1 82 ? 9.805 -9.898 -10.422 1 98.25 82 SER A CA 1
ATOM 614 C C . SER A 1 82 ? 9.352 -9.094 -9.203 1 98.25 82 SER A C 1
ATOM 616 O O . SER A 1 82 ? 9.906 -9.234 -8.117 1 98.25 82 SER A O 1
ATOM 618 N N . SER A 1 83 ? 8.32 -8.25 -9.422 1 98.5 83 SER A N 1
ATOM 619 C CA . SER A 1 83 ? 7.699 -7.551 -8.305 1 98.5 83 SER A CA 1
ATOM 620 C C . SER A 1 83 ? 6.707 -8.445 -7.57 1 98.5 83 SER A C 1
ATOM 622 O O . SER A 1 83 ? 6.359 -8.188 -6.418 1 98.5 83 SER A O 1
ATOM 624 N N . ALA A 1 84 ? 6.223 -9.523 -8.203 1 98.69 84 ALA A N 1
ATOM 625 C CA . ALA A 1 84 ? 5.133 -10.367 -7.719 1 98.69 84 ALA A CA 1
ATOM 626 C C . ALA A 1 84 ? 5.664 -11.5 -6.84 1 98.69 84 ALA A C 1
ATOM 628 O O . ALA A 1 84 ? 5.055 -11.844 -5.824 1 98.69 84 ALA A O 1
ATOM 629 N N . ASP A 1 85 ? 6.82 -12.055 -7.195 1 98.62 85 ASP A N 1
ATOM 630 C CA . ASP A 1 85 ? 7.301 -13.305 -6.609 1 98.62 85 ASP A CA 1
ATOM 631 C C . ASP A 1 85 ? 7.562 -13.141 -5.113 1 98.62 85 ASP A C 1
ATOM 633 O O . ASP A 1 85 ? 7.203 -14.008 -4.316 1 98.62 85 ASP A O 1
ATOM 637 N N . PRO A 1 86 ? 8.141 -12.023 -4.707 1 98.81 86 PRO A N 1
ATOM 638 C CA . PRO A 1 86 ? 8.359 -11.883 -3.268 1 98.81 86 PRO A CA 1
ATOM 639 C C . PRO A 1 86 ? 7.055 -11.891 -2.471 1 98.81 86 PRO A C 1
ATOM 641 O O . PRO A 1 86 ? 7.035 -12.344 -1.322 1 98.81 86 PRO A O 1
ATOM 644 N N . ALA A 1 87 ? 5.988 -11.469 -3.109 1 98.81 87 ALA A N 1
ATOM 645 C CA . ALA A 1 87 ? 4.695 -11.375 -2.438 1 98.81 87 ALA A CA 1
ATOM 646 C C . ALA A 1 87 ? 4.141 -12.766 -2.121 1 98.81 87 ALA A C 1
ATOM 648 O O . ALA A 1 87 ? 3.225 -12.906 -1.311 1 98.81 87 ALA A O 1
ATOM 649 N N . SER A 1 88 ? 4.707 -13.82 -2.719 1 98.69 88 SER A N 1
ATOM 650 C CA . SER A 1 88 ? 4.289 -15.18 -2.422 1 98.69 88 SER A CA 1
ATOM 651 C C . SER A 1 88 ? 4.559 -15.539 -0.963 1 98.69 88 SER A C 1
ATOM 653 O O . SER A 1 88 ? 3.965 -16.484 -0.427 1 98.69 88 SER A O 1
ATOM 655 N N . LEU A 1 89 ? 5.418 -14.789 -0.298 1 98.88 89 LEU A N 1
ATOM 656 C CA . LEU A 1 89 ? 5.734 -15.039 1.104 1 98.88 89 LEU A CA 1
ATOM 657 C C . LEU A 1 89 ? 4.93 -14.117 2.018 1 98.88 89 LEU A C 1
ATOM 659 O O . LEU A 1 89 ? 5.105 -14.141 3.236 1 98.88 89 LEU A O 1
ATOM 663 N N . GLY A 1 90 ? 4.066 -13.312 1.43 1 98.75 90 GLY A N 1
ATOM 664 C CA . GLY A 1 90 ? 3.408 -12.227 2.141 1 98.75 90 GLY A CA 1
ATOM 665 C C . GLY A 1 90 ? 2.492 -12.711 3.25 1 98.75 90 GLY A C 1
ATOM 666 O O . GLY A 1 90 ? 2.504 -12.156 4.355 1 98.75 90 GLY A O 1
ATOM 667 N N . ILE A 1 91 ? 1.639 -13.711 2.994 1 98.62 91 ILE A N 1
ATOM 668 C CA . ILE A 1 91 ? 0.697 -14.219 3.984 1 98.62 91 ILE A CA 1
ATOM 669 C C . ILE A 1 91 ? 1.461 -14.805 5.172 1 98.62 91 ILE A C 1
ATOM 671 O O . ILE A 1 91 ? 1.131 -14.523 6.328 1 98.62 91 ILE A O 1
ATOM 675 N N . SER A 1 92 ? 2.549 -15.578 4.875 1 98.81 92 SER A N 1
ATOM 676 C CA . SER A 1 92 ? 3.377 -16.125 5.945 1 98.81 92 SER A CA 1
ATOM 677 C C . SER A 1 92 ? 4.02 -15.008 6.77 1 98.81 92 SER A C 1
ATOM 679 O O . SER A 1 92 ? 4.09 -15.102 7.996 1 98.81 92 SER A O 1
ATOM 681 N N . ALA A 1 93 ? 4.504 -13.977 6.105 1 98.81 93 ALA A N 1
ATOM 682 C CA . ALA A 1 93 ? 5.121 -12.852 6.805 1 98.81 93 ALA A CA 1
ATOM 683 C C . ALA A 1 93 ? 4.129 -12.188 7.758 1 98.81 93 ALA A C 1
ATOM 685 O O . ALA A 1 93 ? 4.488 -11.836 8.883 1 98.81 93 ALA A O 1
ATOM 686 N N . LEU A 1 94 ? 2.904 -12.047 7.324 1 98.25 94 LEU A N 1
ATOM 687 C CA . LEU A 1 94 ? 1.861 -11.453 8.156 1 98.25 94 LEU A CA 1
ATOM 688 C C . LEU A 1 94 ? 1.559 -12.336 9.359 1 98.25 94 LEU A C 1
ATOM 690 O O . LEU A 1 94 ? 1.4 -11.836 10.477 1 98.25 94 LEU A O 1
ATOM 694 N N . GLN A 1 95 ? 1.472 -13.633 9.133 1 98.38 95 GLN A N 1
ATOM 695 C CA . GLN A 1 95 ? 1.213 -14.555 10.227 1 98.38 95 GLN A CA 1
ATOM 696 C C . GLN A 1 95 ? 2.342 -14.523 11.25 1 98.38 95 GLN A C 1
ATOM 698 O O . GLN A 1 95 ? 2.094 -14.43 12.453 1 98.38 95 GLN A O 1
ATOM 703 N N . ILE A 1 96 ? 3.564 -14.555 10.766 1 98.75 96 ILE A N 1
ATOM 704 C CA . ILE A 1 96 ? 4.73 -14.492 11.641 1 98.75 96 ILE A CA 1
ATOM 705 C C . ILE A 1 96 ? 4.762 -13.141 12.359 1 98.75 96 ILE A C 1
ATOM 707 O O . ILE A 1 96 ? 5.105 -13.062 13.539 1 98.75 96 ILE A O 1
ATOM 711 N N . GLY A 1 97 ? 4.324 -12.133 11.695 1 97.88 97 GLY A N 1
ATOM 712 C CA . GLY A 1 97 ? 4.371 -10.758 12.188 1 97.88 97 GLY A CA 1
ATOM 713 C C . GLY A 1 97 ? 3.443 -10.516 13.359 1 97.88 97 GLY A C 1
ATOM 714 O O . GLY A 1 97 ? 3.559 -9.492 14.047 1 97.88 97 GLY A O 1
ATOM 715 N N . GLN A 1 98 ? 2.51 -11.445 13.602 1 96.56 98 GLN A N 1
ATOM 716 C CA . GLN A 1 98 ? 1.622 -11.289 14.75 1 96.56 98 GLN A CA 1
ATOM 717 C C . GLN A 1 98 ? 2.389 -11.43 16.062 1 96.56 98 GLN A C 1
ATOM 719 O O . GLN A 1 98 ? 1.97 -10.898 17.094 1 96.56 98 GLN A O 1
ATOM 724 N N . THR A 1 99 ? 3.557 -12.125 16.031 1 96.88 99 THR A N 1
ATOM 725 C CA . THR A 1 99 ? 4.332 -12.32 17.25 1 96.88 99 THR A CA 1
ATOM 726 C C . THR A 1 99 ? 5.723 -11.711 17.109 1 96.88 99 THR A C 1
ATOM 728 O O . THR A 1 99 ? 6.402 -11.461 18.109 1 96.88 99 THR A O 1
ATOM 731 N N . ILE A 1 100 ? 6.172 -11.508 15.906 1 97.38 100 ILE A N 1
ATOM 732 C CA . ILE A 1 100 ? 7.484 -10.922 15.648 1 97.38 100 ILE A CA 1
ATOM 733 C C . ILE A 1 100 ? 7.328 -9.664 14.805 1 97.38 100 ILE A C 1
ATOM 735 O O . ILE A 1 100 ? 7.289 -9.734 13.57 1 97.38 100 ILE A O 1
ATOM 739 N N . PRO A 1 101 ? 7.383 -8.516 15.359 1 94.88 101 PRO A N 1
ATOM 740 C CA . PRO A 1 101 ? 7 -7.254 14.719 1 94.88 101 PRO A CA 1
ATOM 741 C C . PRO A 1 101 ? 7.809 -6.953 13.461 1 94.88 101 PRO A C 1
ATOM 743 O O . PRO A 1 101 ? 7.297 -6.34 12.523 1 94.88 101 PRO A O 1
ATOM 746 N N . ALA A 1 102 ? 9.062 -7.371 13.398 1 97 102 ALA A N 1
ATOM 747 C CA . ALA A 1 102 ? 9.898 -7.102 12.234 1 97 102 ALA A CA 1
ATOM 748 C C . ALA A 1 102 ? 9.289 -7.688 10.969 1 97 102 ALA A C 1
ATOM 750 O O . ALA A 1 102 ? 9.438 -7.121 9.883 1 97 102 ALA A O 1
ATOM 751 N N . TYR A 1 103 ? 8.555 -8.812 11.125 1 98.56 103 TYR A N 1
ATOM 752 C CA . TYR A 1 103 ? 7.938 -9.445 9.969 1 98.56 103 TYR A CA 1
ATOM 753 C C . TYR A 1 103 ? 6.676 -8.703 9.547 1 98.56 103 TYR A C 1
ATOM 755 O O . TYR A 1 103 ? 6.316 -8.695 8.367 1 98.56 103 TYR A O 1
ATOM 763 N N . LEU A 1 104 ? 6.016 -8.117 10.516 1 97.31 104 LEU A N 1
ATOM 764 C CA . LEU A 1 104 ? 4.891 -7.254 10.172 1 97.31 104 LEU A CA 1
ATOM 765 C C . LEU A 1 104 ? 5.363 -6.043 9.375 1 97.31 104 LEU A C 1
ATOM 767 O O . LEU A 1 104 ? 4.773 -5.699 8.344 1 97.31 104 LEU A O 1
ATOM 771 N N . SER A 1 105 ? 6.457 -5.402 9.812 1 96.5 105 SER A N 1
ATOM 772 C CA . SER A 1 105 ? 7.027 -4.262 9.102 1 96.5 105 SER A CA 1
ATOM 773 C C . SER A 1 105 ? 7.445 -4.648 7.688 1 96.5 105 SER A C 1
ATOM 775 O O . SER A 1 105 ? 7.223 -3.893 6.738 1 96.5 105 SER A O 1
ATOM 777 N N . ALA A 1 106 ? 8.055 -5.832 7.566 1 98.44 106 ALA A N 1
ATOM 778 C CA . ALA A 1 106 ? 8.484 -6.32 6.262 1 98.44 106 ALA A CA 1
ATOM 779 C C . ALA A 1 106 ? 7.293 -6.512 5.324 1 98.44 106 ALA A C 1
ATOM 781 O O . ALA A 1 106 ? 7.359 -6.16 4.145 1 98.44 106 ALA A O 1
ATOM 782 N N . SER A 1 107 ? 6.207 -7.105 5.859 1 98.19 107 SER A N 1
ATOM 783 C CA . SER A 1 107 ? 5.008 -7.305 5.055 1 98.19 107 SER A CA 1
ATOM 784 C C . SER A 1 107 ? 4.418 -5.973 4.598 1 98.19 107 SER A C 1
ATOM 786 O O . SER A 1 107 ? 3.947 -5.852 3.467 1 98.19 107 SER A O 1
ATOM 788 N N . THR A 1 108 ? 4.461 -5 5.449 1 96.62 108 THR A N 1
ATOM 789 C CA . THR A 1 108 ? 3.949 -3.674 5.129 1 96.62 108 THR A CA 1
ATOM 790 C C . THR A 1 108 ? 4.805 -3.012 4.051 1 96.62 108 THR A C 1
ATOM 792 O O . THR A 1 108 ? 4.273 -2.406 3.117 1 96.62 108 THR A O 1
ATOM 795 N N . ARG A 1 109 ? 6.148 -3.141 4.148 1 97.56 109 ARG A N 1
ATOM 796 C CA . ARG A 1 109 ? 7.039 -2.607 3.121 1 97.56 109 ARG A CA 1
ATOM 797 C C . ARG A 1 109 ? 6.738 -3.229 1.762 1 97.56 109 ARG A C 1
ATOM 799 O O . ARG A 1 109 ? 6.719 -2.531 0.746 1 97.56 109 ARG A O 1
ATOM 806 N N . GLN A 1 110 ? 6.516 -4.535 1.801 1 98.56 110 GLN A N 1
ATOM 807 C CA . GLN A 1 110 ? 6.184 -5.234 0.565 1 98.56 110 GLN A CA 1
ATOM 808 C C . GLN A 1 110 ? 4.895 -4.684 -0.046 1 98.56 110 GLN A C 1
ATOM 810 O O . GLN A 1 110 ? 4.824 -4.453 -1.255 1 98.56 110 GLN A O 1
ATOM 815 N N . LEU A 1 111 ? 3.875 -4.508 0.791 1 98.44 111 LEU A N 1
ATOM 816 C CA . LEU A 1 111 ? 2.59 -3.99 0.332 1 98.44 111 LEU A CA 1
ATOM 817 C C . LEU A 1 111 ? 2.746 -2.596 -0.265 1 98.44 111 LEU A C 1
ATOM 819 O O . LEU A 1 111 ? 2.27 -2.332 -1.372 1 98.44 111 LEU A O 1
ATOM 823 N N . THR A 1 112 ? 3.42 -1.676 0.466 1 97.19 112 THR A N 1
ATOM 824 C CA . THR A 1 112 ? 3.566 -0.295 0.021 1 97.19 112 THR A CA 1
ATOM 825 C C . THR A 1 112 ? 4.367 -0.227 -1.276 1 97.19 112 THR A C 1
ATOM 827 O O . THR A 1 112 ? 4.066 0.583 -2.156 1 97.19 112 THR A O 1
ATOM 830 N N . HIS A 1 113 ? 5.367 -1.086 -1.396 1 97.94 113 HIS A N 1
ATOM 831 C CA . HIS A 1 113 ? 6.164 -1.162 -2.617 1 97.94 113 HIS A CA 1
ATOM 832 C C . HIS A 1 113 ? 5.293 -1.516 -3.82 1 97.94 113 HIS A C 1
ATOM 834 O O . HIS A 1 113 ? 5.355 -0.847 -4.855 1 97.94 113 HIS A O 1
ATOM 840 N N . LEU A 1 114 ? 4.484 -2.523 -3.635 1 98.56 114 LEU A N 1
ATOM 841 C CA . LEU A 1 114 ? 3.602 -2.965 -4.711 1 98.56 114 LEU A CA 1
ATOM 842 C C . LEU A 1 114 ? 2.654 -1.847 -5.129 1 98.56 114 LEU A C 1
ATOM 844 O O . LEU A 1 114 ? 2.408 -1.649 -6.324 1 98.56 114 LEU A O 1
ATOM 848 N N . LEU A 1 115 ? 2.188 -1.105 -4.164 1 97.19 115 LEU A N 1
ATOM 849 C CA . LEU A 1 115 ? 1.107 -0.159 -4.414 1 97.19 115 LEU A CA 1
ATOM 850 C C . LEU A 1 115 ? 1.656 1.177 -4.902 1 97.19 115 LEU A C 1
ATOM 852 O O . LEU A 1 115 ? 0.938 1.952 -5.539 1 97.19 115 LEU A O 1
ATOM 856 N N . SER A 1 116 ? 2.945 1.468 -4.672 1 93.5 116 SER A N 1
ATOM 857 C CA . SER A 1 116 ? 3.391 2.836 -4.918 1 93.5 116 SER A CA 1
ATOM 858 C C . SER A 1 116 ? 4.551 2.871 -5.902 1 93.5 116 SER A C 1
ATOM 860 O O . SER A 1 116 ? 4.707 3.836 -6.656 1 93.5 116 SER A O 1
ATOM 862 N N . ALA A 1 117 ? 5.379 1.812 -5.883 1 94.81 117 ALA A N 1
ATOM 863 C CA . ALA A 1 117 ? 6.648 1.918 -6.598 1 94.81 117 ALA A CA 1
ATOM 864 C C . ALA A 1 117 ? 6.625 1.091 -7.879 1 94.81 117 ALA A C 1
ATOM 866 O O . ALA A 1 117 ? 7.289 1.437 -8.859 1 94.81 117 ALA A O 1
ATOM 867 N N . VAL A 1 118 ? 5.922 0.001 -7.855 1 97.44 118 VAL A N 1
ATOM 868 C CA . VAL A 1 118 ? 5.887 -0.894 -9.008 1 97.44 118 VAL A CA 1
ATOM 869 C C . VAL A 1 118 ? 5.105 -0.239 -10.148 1 97.44 118 VAL A C 1
ATOM 871 O O . VAL A 1 118 ? 4.02 0.306 -9.93 1 97.44 118 VAL A O 1
ATOM 874 N N . PRO A 1 119 ? 5.672 -0.311 -11.391 1 96.62 119 PRO A N 1
ATOM 875 C CA . PRO A 1 119 ? 4.941 0.273 -12.523 1 96.62 119 PRO A CA 1
ATOM 876 C C . PRO A 1 119 ? 3.588 -0.397 -12.758 1 96.62 119 PRO A C 1
ATOM 878 O O . PRO A 1 119 ? 3.361 -1.517 -12.297 1 96.62 119 PRO A O 1
ATOM 881 N N . ARG A 1 120 ? 2.697 0.292 -13.461 1 96.44 120 ARG A N 1
ATOM 882 C CA . ARG A 1 120 ? 1.372 -0.25 -13.742 1 96.44 120 ARG A CA 1
ATOM 883 C C . ARG A 1 120 ? 1.097 -0.263 -15.242 1 96.44 120 ARG A C 1
ATOM 885 O O . ARG A 1 120 ? 1.591 0.593 -15.977 1 96.44 120 ARG A O 1
ATOM 892 N N . TRP A 1 121 ? 0.372 -1.296 -15.641 1 97.12 121 TRP A N 1
ATOM 893 C CA . TRP A 1 121 ? -0.252 -1.295 -16.953 1 97.12 121 TRP A CA 1
ATOM 894 C C . TRP A 1 121 ? -1.275 -0.17 -17.078 1 97.12 121 TRP A C 1
ATOM 896 O O . TRP A 1 121 ? -1.778 0.328 -16.062 1 97.12 121 TRP A O 1
ATOM 906 N N . PRO A 1 122 ? -1.562 0.364 -18.281 1 94.19 122 PRO A N 1
ATOM 907 C CA . PRO A 1 122 ? -2.451 1.515 -18.453 1 94.19 122 PRO A CA 1
ATOM 908 C C . PRO A 1 122 ? -3.803 1.323 -17.766 1 94.19 122 PRO A C 1
ATOM 910 O O . PRO A 1 122 ? -4.406 2.293 -17.297 1 94.19 122 PRO A O 1
ATOM 913 N N . ASN A 1 123 ? -4.277 0.121 -17.625 1 96.06 123 ASN A N 1
ATOM 914 C CA . ASN A 1 123 ? -5.586 -0.11 -17.031 1 96.06 123 ASN A CA 1
ATOM 915 C C . ASN A 1 123 ? -5.504 -0.181 -15.508 1 96.06 123 ASN A C 1
ATOM 917 O O . ASN A 1 123 ? -6.484 -0.524 -14.844 1 96.06 123 ASN A O 1
ATOM 921 N N . GLY A 1 124 ? -4.285 -0.07 -14.969 1 95.56 124 GLY A N 1
ATOM 922 C CA . GLY A 1 124 ? -4.148 -0.032 -13.523 1 95.56 124 GLY A CA 1
ATOM 923 C C . GLY A 1 124 ? -3.584 -1.315 -12.945 1 95.56 124 GLY A C 1
ATOM 924 O O . GLY A 1 124 ? -3.285 -1.385 -11.75 1 95.56 124 GLY A O 1
ATOM 925 N N . ALA A 1 125 ? -3.336 -2.326 -13.719 1 98.56 125 ALA A N 1
ATOM 926 C CA . ALA A 1 125 ? -2.752 -3.572 -13.227 1 98.56 125 ALA A CA 1
ATOM 927 C C . ALA A 1 125 ? -1.32 -3.357 -12.75 1 98.56 125 ALA A C 1
ATOM 929 O O . ALA A 1 125 ? -0.515 -2.73 -13.445 1 98.56 125 ALA A O 1
ATOM 930 N N . ILE A 1 126 ? -1.051 -3.807 -11.609 1 98.62 126 ILE A N 1
ATOM 931 C CA . ILE A 1 126 ? 0.316 -3.777 -11.094 1 98.62 126 ILE A CA 1
ATOM 932 C C . ILE A 1 126 ? 1.189 -4.734 -11.906 1 98.62 126 ILE A C 1
ATOM 934 O O . ILE A 1 126 ? 0.803 -5.879 -12.148 1 98.62 126 ILE A O 1
ATOM 938 N N . SER A 1 127 ? 2.346 -4.324 -12.281 1 98.81 127 SER A N 1
ATOM 939 C CA . SER A 1 127 ? 3.238 -5.094 -13.141 1 98.81 127 SER A CA 1
ATOM 940 C C . SER A 1 127 ? 3.811 -6.301 -12.406 1 98.81 127 SER A C 1
ATOM 942 O O . SER A 1 127 ? 4.105 -6.223 -11.211 1 98.81 127 SER A O 1
ATOM 944 N N . HIS A 1 128 ? 3.967 -7.344 -13.141 1 98.81 128 HIS A N 1
ATOM 945 C CA . HIS A 1 128 ? 4.719 -8.484 -12.633 1 98.81 128 HIS A CA 1
ATOM 946 C C . HIS A 1 128 ? 6.207 -8.164 -12.539 1 98.81 128 HIS A C 1
ATOM 948 O O . HIS A 1 128 ? 6.938 -8.797 -11.773 1 98.81 128 HIS A O 1
ATOM 954 N N . ARG A 1 129 ? 6.695 -7.211 -13.305 1 98.56 129 ARG A N 1
ATOM 955 C CA . ARG A 1 129 ? 8.109 -6.844 -13.344 1 98.56 129 ARG A CA 1
ATOM 956 C C . ARG A 1 129 ? 8.352 -5.539 -12.594 1 98.56 129 ARG A C 1
ATOM 958 O O . ARG A 1 129 ? 7.531 -4.625 -12.641 1 98.56 129 ARG A O 1
ATOM 965 N N . GLU A 1 130 ? 9.547 -5.453 -12.031 1 97.88 130 GLU A N 1
ATOM 966 C CA . GLU A 1 130 ? 9.938 -4.281 -11.258 1 97.88 130 GLU A CA 1
ATOM 967 C C . GLU A 1 130 ? 10.219 -3.088 -12.164 1 97.88 130 GLU A C 1
ATOM 969 O O . GLU A 1 130 ? 9.898 -1.948 -11.82 1 97.88 130 GLU A O 1
ATOM 974 N N . ALA A 1 131 ? 10.766 -3.357 -13.32 1 97.25 131 ALA A N 1
ATOM 975 C CA . ALA A 1 131 ? 11.43 -2.297 -14.07 1 97.25 131 ALA A CA 1
ATOM 976 C C . ALA A 1 131 ? 10.492 -1.688 -15.109 1 97.25 131 ALA A C 1
ATOM 978 O O . ALA A 1 131 ? 10.641 -0.521 -15.477 1 97.25 131 ALA A O 1
ATOM 979 N N . TYR A 1 132 ? 9.547 -2.463 -15.625 1 97.19 132 TYR A N 1
ATOM 980 C CA . TYR A 1 132 ? 8.648 -2.035 -16.688 1 97.19 132 TYR A CA 1
ATOM 981 C C . TYR A 1 132 ? 7.316 -2.771 -16.625 1 97.19 132 TYR A C 1
ATOM 983 O O . TYR A 1 132 ? 7.238 -3.867 -16.062 1 97.19 132 TYR A O 1
ATOM 991 N N . PRO A 1 133 ? 6.25 -2.223 -17.156 1 97.88 133 PRO A N 1
ATOM 992 C CA . PRO A 1 133 ? 4.941 -2.881 -17.125 1 97.88 1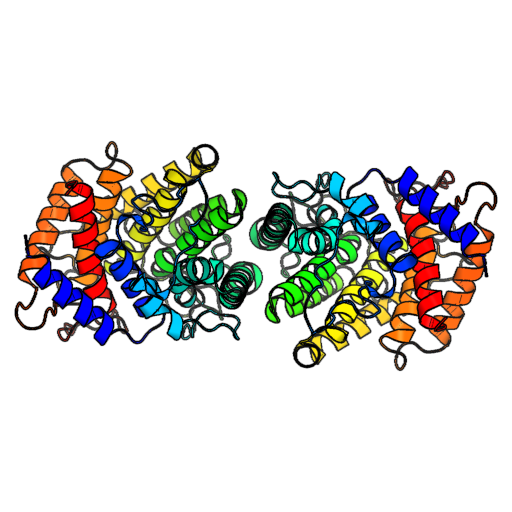33 PRO A CA 1
ATOM 993 C C . PRO A 1 133 ? 4.902 -4.152 -17.969 1 97.88 133 PRO A C 1
ATOM 995 O O . PRO A 1 133 ? 5.238 -4.117 -19.156 1 97.88 133 PRO A O 1
ATOM 998 N N . GLU A 1 134 ? 4.57 -5.184 -17.391 1 98.62 134 GLU A N 1
ATOM 999 C CA . GLU A 1 134 ? 4.402 -6.492 -18.016 1 98.62 134 GLU A CA 1
ATOM 1000 C C . GLU A 1 134 ? 3.498 -7.391 -17.172 1 98.62 134 GLU A C 1
ATOM 1002 O O . GLU A 1 134 ? 3.662 -7.484 -15.953 1 98.62 134 GLU A O 1
ATOM 1007 N N . LEU A 1 135 ? 2.514 -8.031 -17.828 1 98.88 135 LEU A N 1
ATOM 1008 C CA . LEU A 1 135 ? 1.526 -8.82 -17.109 1 98.88 135 LEU A CA 1
ATOM 1009 C C . LEU A 1 135 ? 1.765 -10.312 -17.328 1 98.88 135 LEU A C 1
ATOM 1011 O O . LEU A 1 135 ? 1.717 -10.797 -18.469 1 98.88 135 LEU A O 1
ATOM 1015 N N . TRP A 1 136 ? 2.059 -11 -16.312 1 98.88 136 TRP A N 1
ATOM 1016 C CA . TRP A 1 136 ? 2.201 -12.453 -16.297 1 98.88 136 TRP A CA 1
ATOM 1017 C C . TRP A 1 136 ? 1.044 -13.102 -15.539 1 98.88 136 TRP A C 1
ATOM 1019 O O . TRP A 1 136 ? 0.686 -12.664 -14.445 1 98.88 136 TRP A O 1
ATOM 1029 N N . ALA A 1 137 ? 0.539 -14.227 -16.078 1 98.88 137 ALA A N 1
ATOM 1030 C CA . ALA A 1 137 ? -0.554 -14.93 -15.422 1 98.88 137 ALA A CA 1
ATOM 1031 C C . ALA A 1 137 ? -0.159 -15.336 -14 1 98.88 137 ALA A C 1
ATOM 1033 O O . ALA A 1 137 ? -1.002 -15.375 -13.102 1 98.88 137 ALA A O 1
ATOM 1034 N N . ASP A 1 138 ? 1.141 -15.516 -13.734 1 98.31 138 ASP A N 1
ATOM 1035 C CA . ASP A 1 138 ? 1.707 -15.945 -12.461 1 98.31 138 ASP A CA 1
ATOM 1036 C C . ASP A 1 138 ? 1.367 -14.953 -11.352 1 98.31 138 ASP A C 1
ATOM 1038 O O . ASP A 1 138 ? 1.205 -15.344 -10.195 1 98.31 138 ASP A O 1
ATOM 1042 N N . PHE A 1 139 ? 1.232 -13.758 -11.766 1 98.88 139 PHE A N 1
ATOM 1043 C CA . PHE A 1 139 ? 1.012 -12.656 -10.836 1 98.88 139 PHE A CA 1
ATOM 1044 C C . PHE A 1 139 ? -0.177 -12.945 -9.93 1 98.88 139 PHE A C 1
ATOM 1046 O O . PHE A 1 139 ? -0.151 -12.617 -8.742 1 98.88 139 PHE A O 1
ATOM 1053 N N . ILE A 1 140 ? -1.143 -13.602 -10.422 1 98.94 140 ILE A N 1
ATOM 1054 C CA . ILE A 1 140 ? -2.441 -13.719 -9.773 1 98.94 140 ILE A CA 1
ATOM 1055 C C . ILE A 1 140 ? -2.326 -14.633 -8.555 1 98.94 140 ILE A C 1
ATOM 1057 O O . ILE A 1 140 ? -3.055 -14.469 -7.574 1 98.94 140 ILE A O 1
ATOM 1061 N N . TYR A 1 141 ? -1.401 -15.5 -8.531 1 98.94 141 TYR A N 1
ATOM 1062 C CA . TYR A 1 141 ? -1.248 -16.406 -7.395 1 98.94 141 TYR A CA 1
ATOM 1063 C C . TYR A 1 141 ? -0.403 -15.766 -6.301 1 98.94 141 TYR A C 1
ATOM 1065 O O . TYR A 1 141 ? -0.478 -16.156 -5.137 1 98.94 141 TYR A O 1
ATOM 1073 N N . MET A 1 142 ? 0.426 -14.766 -6.672 1 98.88 142 MET A N 1
ATOM 1074 C CA . MET A 1 142 ? 1.42 -14.234 -5.746 1 98.88 142 MET A CA 1
ATOM 1075 C C . MET A 1 142 ? 0.879 -13.008 -5.02 1 98.88 142 MET A C 1
ATOM 1077 O O . MET A 1 142 ? 0.967 -12.914 -3.793 1 98.88 142 MET A O 1
ATOM 1081 N N . VAL A 1 143 ? 0.225 -12.07 -5.734 1 98.94 143 VAL A N 1
ATOM 1082 C CA . VAL A 1 143 ? -0.002 -10.734 -5.199 1 98.94 143 VAL A CA 1
ATOM 1083 C C . VAL A 1 143 ? -1.433 -10.625 -4.68 1 98.94 143 VAL A C 1
ATOM 1085 O O . VAL A 1 143 ? -1.652 -10.273 -3.516 1 98.94 143 VAL A O 1
ATOM 1088 N N . PRO A 1 144 ? -2.512 -10.961 -5.465 1 98.94 144 PRO A N 1
ATOM 1089 C CA . PRO A 1 144 ? -3.869 -10.711 -4.98 1 98.94 144 PRO A CA 1
ATOM 1090 C C . PRO A 1 144 ? -4.184 -11.461 -3.689 1 98.94 144 PRO A C 1
ATOM 1092 O O . PRO A 1 144 ? -4.805 -10.898 -2.781 1 98.94 144 PRO A O 1
ATOM 1095 N N . PRO A 1 145 ? -3.742 -12.734 -3.496 1 98.94 145 PRO A N 1
ATOM 1096 C CA . PRO A 1 145 ? -4.008 -13.383 -2.209 1 98.94 145 PRO A CA 1
ATOM 1097 C C . PRO A 1 145 ? -3.338 -12.664 -1.039 1 98.94 145 PRO A C 1
ATOM 1099 O O . PRO A 1 145 ? -3.904 -12.594 0.054 1 98.94 145 PRO A O 1
ATOM 1102 N N . PHE A 1 146 ? -2.129 -12.172 -1.284 1 98.88 146 PHE A N 1
ATOM 1103 C CA . PHE A 1 146 ? -1.438 -11.391 -0.266 1 98.88 146 PHE A CA 1
ATOM 1104 C C . PHE A 1 146 ? -2.223 -10.133 0.074 1 98.88 146 PHE A C 1
ATOM 1106 O O . PHE A 1 146 ? -2.461 -9.844 1.248 1 98.88 146 PHE A O 1
ATOM 1113 N N . LEU A 1 147 ? -2.684 -9.391 -0.941 1 98.88 147 LEU A N 1
ATOM 1114 C CA . LEU A 1 147 ? -3.494 -8.195 -0.719 1 98.88 147 LEU A CA 1
ATOM 1115 C C . LEU A 1 147 ? -4.746 -8.531 0.082 1 98.88 147 LEU A C 1
ATOM 1117 O O . LEU A 1 147 ? -5.098 -7.816 1.024 1 98.88 147 LEU A O 1
ATOM 1121 N N . ALA A 1 148 ? -5.426 -9.602 -0.242 1 98.81 148 ALA A N 1
ATOM 1122 C CA . ALA A 1 148 ? -6.676 -9.984 0.405 1 98.81 148 ALA A CA 1
ATOM 1123 C C . ALA A 1 148 ? -6.453 -10.328 1.875 1 98.81 148 ALA A C 1
ATOM 1125 O O . ALA A 1 148 ? -7.203 -9.883 2.744 1 98.81 148 ALA A O 1
ATOM 1126 N N . TYR A 1 149 ? -5.402 -11.125 2.113 1 98.62 149 TYR A N 1
ATOM 1127 C CA . TYR A 1 149 ? -5.125 -11.516 3.49 1 98.62 149 TYR A CA 1
ATOM 1128 C C . TYR A 1 149 ? -4.723 -10.305 4.328 1 98.62 149 TYR A C 1
ATOM 1130 O O . TYR A 1 149 ? -5.145 -10.172 5.48 1 98.62 149 TYR A O 1
ATOM 1138 N N . TYR A 1 150 ? -3.924 -9.445 3.758 1 98.5 150 TYR A N 1
ATOM 1139 C CA . TYR A 1 150 ? -3.535 -8.203 4.418 1 98.5 150 TYR A CA 1
ATOM 1140 C C . TYR A 1 150 ? -4.762 -7.359 4.762 1 98.5 150 TYR A C 1
ATOM 1142 O O . TYR A 1 150 ? -4.832 -6.773 5.844 1 98.5 150 TYR A O 1
ATOM 1150 N N . ALA A 1 151 ? -5.688 -7.281 3.857 1 98.06 151 ALA A N 1
ATOM 1151 C CA . ALA A 1 151 ? -6.918 -6.516 4.043 1 98.06 151 ALA A CA 1
ATOM 1152 C C . ALA A 1 151 ? -7.691 -7.008 5.266 1 98.06 151 ALA A C 1
ATOM 1154 O O . ALA A 1 151 ? -8.242 -6.207 6.023 1 98.06 151 ALA A O 1
ATOM 1155 N N . VAL A 1 152 ? -7.738 -8.289 5.453 1 97.5 152 VAL A N 1
ATOM 1156 C CA . VAL A 1 152 ? -8.422 -8.828 6.621 1 97.5 152 VAL A CA 1
ATOM 1157 C C . VAL A 1 152 ? -7.664 -8.445 7.891 1 97.5 152 VAL A C 1
ATOM 1159 O O . VAL A 1 152 ? -8.273 -8.031 8.883 1 97.5 152 VAL A O 1
ATOM 1162 N N . ALA A 1 153 ? -6.332 -8.531 7.863 1 96.5 153 ALA A N 1
ATOM 1163 C CA . ALA A 1 153 ? -5.5 -8.234 9.023 1 96.5 153 ALA A CA 1
ATOM 1164 C C . ALA A 1 153 ? -5.723 -6.801 9.508 1 96.5 153 ALA A C 1
ATOM 1166 O O . ALA A 1 153 ? -5.648 -6.523 10.703 1 96.5 153 ALA A O 1
ATOM 1167 N N . PHE A 1 154 ? -6.059 -5.93 8.586 1 96.25 154 PHE A N 1
ATOM 1168 C CA . PHE A 1 154 ? -6.133 -4.52 8.953 1 96.25 154 PHE A CA 1
ATOM 1169 C C . PHE A 1 154 ? -7.543 -3.977 8.75 1 96.25 154 PHE A C 1
ATOM 1171 O O . PHE A 1 154 ? -7.746 -2.762 8.703 1 96.25 154 PHE A O 1
ATOM 1178 N N . ASP A 1 155 ? -8.508 -4.906 8.578 1 95.31 155 ASP A N 1
ATOM 1179 C CA . ASP A 1 155 ? -9.914 -4.539 8.438 1 95.31 155 ASP A CA 1
ATOM 1180 C C . ASP A 1 155 ? -10.102 -3.496 7.336 1 95.31 155 ASP A C 1
ATOM 1182 O O . ASP A 1 155 ? -10.672 -2.432 7.574 1 95.31 155 ASP A O 1
ATOM 1186 N N . ASP A 1 156 ? -9.625 -3.82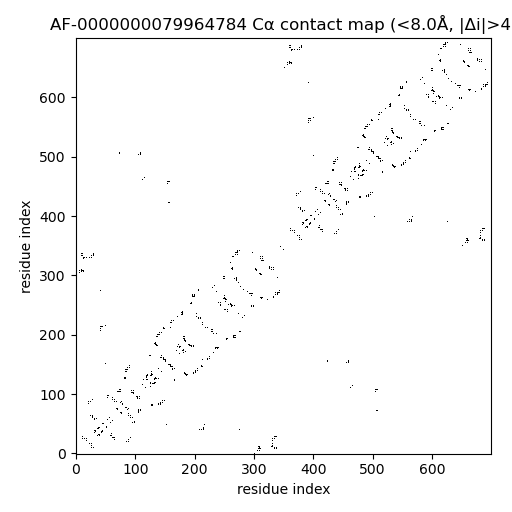6 6.148 1 96.69 156 ASP A N 1
ATOM 1187 C CA . ASP A 1 156 ? -9.609 -2.896 5.027 1 96.69 156 ASP A CA 1
ATOM 1188 C C . ASP A 1 156 ? -10.414 -3.438 3.85 1 96.69 156 ASP A C 1
ATOM 1190 O O . ASP A 1 156 ? -9.852 -4.039 2.93 1 96.69 156 ASP A O 1
ATOM 1194 N N . VAL A 1 157 ? -11.68 -3.133 3.752 1 96.31 157 VAL A N 1
ATOM 1195 C CA . VAL A 1 157 ? -12.555 -3.654 2.711 1 96.31 157 VAL A CA 1
ATOM 1196 C C . VAL A 1 157 ? -12.133 -3.104 1.353 1 96.31 157 VAL A C 1
ATOM 1198 O O . VAL A 1 157 ? -12.234 -3.795 0.336 1 96.31 157 VAL A O 1
ATOM 1201 N N . GLY A 1 158 ? -11.625 -1.873 1.337 1 95.88 158 GLY A N 1
ATOM 1202 C CA . GLY A 1 158 ? -11.133 -1.315 0.088 1 95.88 158 GLY A CA 1
ATOM 1203 C C . GLY A 1 158 ? -10 -2.123 -0.52 1 95.88 158 GLY A C 1
ATOM 1204 O O . GLY A 1 158 ? -9.992 -2.371 -1.728 1 95.88 158 GLY A O 1
ATOM 1205 N N . LEU A 1 159 ? -9.055 -2.477 0.327 1 97.75 159 LEU A N 1
ATOM 1206 C CA . LEU A 1 159 ? -7.93 -3.277 -0.147 1 97.75 159 LEU A CA 1
ATOM 1207 C C . LEU A 1 159 ? -8.391 -4.672 -0.56 1 97.75 159 LEU A C 1
ATOM 1209 O O . LEU A 1 159 ? -7.84 -5.262 -1.491 1 97.75 159 LEU A O 1
ATOM 1213 N N . LEU A 1 160 ? -9.406 -5.242 0.168 1 97.81 160 LEU A N 1
ATOM 1214 C CA . LEU A 1 160 ? -10 -6.516 -0.218 1 97.81 160 LEU A CA 1
ATOM 1215 C C . LEU A 1 160 ? -10.578 -6.441 -1.625 1 97.81 160 LEU A C 1
ATOM 1217 O O . LEU A 1 160 ? -10.352 -7.336 -2.445 1 97.81 160 LEU A O 1
ATOM 1221 N N . LYS A 1 161 ? -11.258 -5.383 -1.938 1 98 161 LYS A N 1
ATOM 1222 C CA . LYS A 1 161 ? -11.82 -5.16 -3.266 1 98 161 LYS A CA 1
ATOM 1223 C C . LYS A 1 161 ? -10.719 -4.953 -4.305 1 98 161 LYS A C 1
ATOM 1225 O O . LYS A 1 161 ? -10.844 -5.398 -5.445 1 98 161 LYS A O 1
ATOM 1230 N N . GLU A 1 162 ? -9.656 -4.266 -3.854 1 98.06 162 GLU A N 1
ATOM 1231 C CA . GLU A 1 162 ? -8.516 -4.07 -4.742 1 98.06 162 GLU A CA 1
ATOM 1232 C C . GLU A 1 162 ? -7.91 -5.406 -5.168 1 98.06 162 GLU A C 1
ATOM 1234 O O . GLU A 1 162 ? -7.469 -5.559 -6.309 1 98.06 162 GLU A O 1
ATOM 1239 N N . ALA A 1 163 ? -7.855 -6.375 -4.305 1 98.81 163 ALA A N 1
ATOM 1240 C CA . ALA A 1 163 ? -7.355 -7.707 -4.645 1 98.81 163 ALA A CA 1
ATOM 1241 C C . ALA A 1 163 ? -8.141 -8.305 -5.809 1 98.81 163 ALA A C 1
ATOM 1243 O O . ALA A 1 163 ? -7.547 -8.812 -6.766 1 98.81 163 ALA A O 1
ATOM 1244 N N . ALA A 1 164 ? -9.445 -8.227 -5.758 1 98.81 164 ALA A N 1
ATOM 1245 C CA . ALA A 1 164 ? -10.297 -8.734 -6.836 1 98.81 164 ALA A CA 1
ATOM 1246 C C . ALA A 1 164 ? -10.141 -7.898 -8.102 1 98.81 164 ALA A C 1
ATOM 1248 O O . ALA A 1 164 ? -10.125 -8.438 -9.211 1 98.81 164 ALA A O 1
ATOM 1249 N N . LEU A 1 165 ? -10.016 -6.629 -7.918 1 98.38 165 LEU A N 1
ATOM 1250 C CA . LEU A 1 165 ? -9.875 -5.723 -9.055 1 98.38 165 LEU A CA 1
ATOM 1251 C C . LEU A 1 165 ? -8.617 -6.035 -9.852 1 98.38 165 LEU A C 1
ATOM 1253 O O . LEU A 1 165 ? -8.617 -5.98 -11.078 1 98.38 165 LEU A O 1
ATOM 1257 N N . GLN A 1 166 ? -7.527 -6.336 -9.164 1 98.81 166 GLN A N 1
ATOM 1258 C CA . GLN A 1 166 ? -6.289 -6.695 -9.852 1 98.81 166 GLN A CA 1
ATOM 1259 C C . GLN A 1 166 ? -6.469 -7.961 -10.68 1 98.81 166 GLN A C 1
ATOM 1261 O O . GLN A 1 166 ? -5.902 -8.078 -11.766 1 98.81 166 GLN A O 1
ATOM 1266 N N . CYS A 1 167 ? -7.234 -8.922 -10.18 1 98.94 167 CYS A N 1
ATOM 1267 C CA . CYS A 1 167 ? -7.555 -10.102 -10.977 1 98.94 167 CYS A CA 1
ATOM 1268 C C . CYS A 1 167 ? -8.297 -9.711 -12.25 1 98.94 167 CYS A C 1
ATOM 1270 O O . CYS A 1 167 ? -7.988 -10.211 -13.336 1 98.94 167 CYS A O 1
ATOM 1272 N N . GLU A 1 168 ? -9.227 -8.836 -12.117 1 98.81 168 GLU A N 1
ATOM 1273 C CA . GLU A 1 168 ? -10.023 -8.391 -13.25 1 98.81 168 GLU A CA 1
ATOM 1274 C C . GLU A 1 168 ? -9.164 -7.645 -14.273 1 98.81 168 GLU A C 1
ATOM 1276 O O . GLU A 1 168 ? -9.32 -7.832 -15.477 1 98.81 168 GLU A O 1
ATOM 1281 N N . HIS A 1 169 ? -8.289 -6.77 -13.781 1 98.75 169 HIS A N 1
ATOM 1282 C CA . HIS A 1 169 ? -7.406 -6.031 -14.68 1 98.75 169 HIS A CA 1
ATOM 1283 C C . HIS A 1 169 ? -6.551 -6.977 -15.516 1 98.75 169 HIS A C 1
ATOM 1285 O O . HIS A 1 169 ? -6.328 -6.738 -16.703 1 98.75 169 HIS A O 1
ATOM 1291 N N . TYR A 1 170 ? -6.043 -8.023 -14.883 1 98.94 170 TYR A N 1
ATOM 1292 C CA . TYR A 1 170 ? -5.258 -9 -15.617 1 98.94 170 TYR A CA 1
ATOM 1293 C C . TYR A 1 170 ? -6.125 -9.766 -16.609 1 98.94 170 TYR A C 1
ATOM 1295 O O . TYR A 1 170 ? -5.703 -10.039 -17.734 1 98.94 170 TYR A O 1
ATOM 1303 N N . ARG A 1 171 ? -7.301 -10.109 -16.234 1 98.88 171 ARG A N 1
ATOM 1304 C CA . ARG A 1 171 ? -8.219 -10.789 -17.125 1 98.88 171 ARG A CA 1
ATOM 1305 C C . ARG A 1 171 ? -8.445 -9.977 -18.406 1 98.88 171 ARG A C 1
ATOM 1307 O O . ARG A 1 171 ? -8.453 -10.523 -19.5 1 98.88 171 ARG A O 1
ATOM 1314 N N . ASP A 1 172 ? -8.609 -8.695 -18.25 1 98.69 172 ASP A N 1
ATOM 1315 C CA . ASP A 1 172 ? -8.906 -7.801 -19.359 1 98.69 172 ASP A CA 1
ATOM 1316 C C . ASP A 1 172 ? -7.832 -7.891 -20.453 1 98.69 172 ASP A C 1
ATOM 1318 O O . ASP A 1 172 ? -8.102 -7.617 -21.625 1 98.69 172 ASP A O 1
ATOM 1322 N N . VAL A 1 173 ? -6.684 -8.289 -20.031 1 98.81 173 VAL A N 1
ATOM 1323 C CA . VAL A 1 173 ? -5.566 -8.273 -20.969 1 98.81 173 VAL A CA 1
ATOM 1324 C C . VAL A 1 173 ? -5.223 -9.695 -21.391 1 98.81 173 VAL A C 1
ATOM 1326 O O . VAL A 1 173 ? -4.93 -9.961 -22.562 1 98.81 173 VAL A O 1
ATOM 1329 N N . LEU A 1 174 ? -5.332 -10.695 -20.484 1 98.88 174 LEU A N 1
ATOM 1330 C CA . LEU A 1 174 ? -4.754 -12.008 -20.719 1 98.88 174 LEU A CA 1
ATOM 1331 C C . LEU A 1 174 ? -5.82 -13 -21.188 1 98.88 174 LEU A C 1
ATOM 1333 O O . LEU A 1 174 ? -5.5 -14.047 -21.75 1 98.88 174 LEU A O 1
ATOM 1337 N N . ALA A 1 175 ? -7.066 -12.727 -20.922 1 98.69 175 ALA A N 1
ATOM 1338 C CA . ALA A 1 175 ? -8.109 -13.695 -21.25 1 98.69 175 ALA A CA 1
ATOM 1339 C C . ALA A 1 175 ? -8.312 -13.789 -22.766 1 98.69 175 ALA A C 1
ATOM 1341 O O . ALA A 1 175 ? -8.195 -12.781 -23.469 1 98.69 175 ALA A O 1
ATOM 1342 N N . THR A 1 176 ? -8.617 -14.977 -23.219 1 98.12 176 THR A N 1
ATOM 1343 C CA . THR A 1 176 ? -8.961 -15.211 -24.625 1 98.12 176 THR A CA 1
ATOM 1344 C C . THR A 1 176 ? -10.438 -15.539 -24.766 1 98.12 176 THR A C 1
ATOM 1346 O O . THR A 1 176 ? -11.148 -15.695 -23.766 1 98.12 176 THR A O 1
ATOM 1349 N N . GLU A 1 177 ? -10.852 -15.703 -25.969 1 93.56 177 GLU A N 1
ATOM 1350 C CA . GLU A 1 177 ? -12.25 -16.016 -26.25 1 93.56 177 GLU A CA 1
ATOM 1351 C C . GLU A 1 177 ? -12.617 -17.406 -25.703 1 93.56 177 GLU A C 1
ATOM 1353 O O . GLU A 1 177 ? -13.781 -17.656 -25.375 1 93.56 177 GLU A O 1
ATOM 1358 N N . ASP A 1 178 ? -11.695 -18.281 -25.516 1 88.62 178 ASP A N 1
ATOM 1359 C CA . ASP A 1 178 ? -11.938 -19.641 -25.031 1 88.62 178 ASP A CA 1
ATOM 1360 C C . ASP A 1 178 ? -11.969 -19.703 -23.516 1 88.62 178 ASP A C 1
ATOM 1362 O O . ASP A 1 178 ? -12.273 -20.734 -22.922 1 88.62 178 ASP A O 1
ATOM 1366 N N . GLY A 1 179 ? -11.633 -18.656 -22.891 1 95.25 179 GLY A N 1
ATOM 1367 C CA . GLY A 1 179 ? -11.633 -18.594 -21.438 1 95.25 179 GLY A CA 1
ATOM 1368 C C . GLY A 1 179 ? -10.242 -18.734 -20.844 1 95.25 179 GLY A C 1
ATOM 1369 O O . GLY A 1 179 ? -9.945 -18.094 -19.828 1 95.25 179 GLY A O 1
ATOM 1370 N N . ALA A 1 180 ? -9.352 -19.547 -21.469 1 98.19 180 ALA A N 1
ATOM 1371 C CA . ALA A 1 180 ? -7.984 -19.703 -20.984 1 98.19 180 ALA A CA 1
ATOM 1372 C C . ALA A 1 180 ? -7.168 -18.438 -21.203 1 98.19 180 ALA A C 1
ATOM 1374 O O . ALA A 1 180 ? -7.418 -17.688 -22.156 1 98.19 180 ALA A O 1
ATOM 1375 N N . TRP A 1 181 ? -6.219 -18.188 -20.328 1 98.88 181 TRP A N 1
ATOM 1376 C CA . TRP A 1 181 ? -5.426 -16.969 -20.359 1 98.88 181 TRP A CA 1
ATOM 1377 C C . TRP A 1 181 ? -4.125 -17.172 -21.125 1 98.88 181 TRP A C 1
ATOM 1379 O O . TRP A 1 181 ? -3.535 -18.266 -21.078 1 98.88 181 TRP A O 1
ATOM 1389 N N . LEU A 1 182 ? -3.719 -16.078 -21.828 1 98.81 182 LEU A N 1
ATOM 1390 C CA . LEU A 1 182 ? -2.344 -15.984 -22.312 1 98.81 182 LEU A CA 1
ATOM 1391 C C . LEU A 1 182 ? -1.361 -15.992 -21.141 1 98.81 182 LEU A C 1
ATOM 1393 O O . LEU A 1 182 ? -1.708 -15.586 -20.031 1 98.81 182 LEU A O 1
ATOM 1397 N N . HIS A 1 183 ? -0.132 -16.375 -21.406 1 98.62 183 HIS A N 1
ATOM 1398 C CA . HIS A 1 183 ? 0.898 -16.453 -20.375 1 98.62 183 HIS A CA 1
ATOM 1399 C C . HIS A 1 183 ? 1.437 -15.07 -20.031 1 98.62 183 HIS A C 1
ATOM 1401 O O . HIS A 1 183 ? 1.362 -14.641 -18.875 1 98.62 183 HIS A O 1
ATOM 1407 N N . ILE A 1 184 ? 1.968 -14.375 -21.031 1 98.69 184 ILE A N 1
ATOM 1408 C CA . ILE A 1 184 ? 2.627 -13.094 -20.797 1 98.69 184 ILE A CA 1
ATOM 1409 C C . ILE A 1 184 ? 2.24 -12.117 -21.906 1 98.69 184 ILE A C 1
ATOM 1411 O O . ILE A 1 184 ? 2.264 -12.453 -23.078 1 98.69 184 ILE A O 1
ATOM 1415 N N . VAL A 1 185 ? 1.908 -10.938 -21.516 1 98.81 185 VAL A N 1
ATOM 1416 C CA . VAL A 1 185 ? 1.772 -9.82 -22.453 1 98.81 185 VAL A CA 1
ATOM 1417 C C . VAL A 1 185 ? 2.664 -8.664 -22 1 98.81 185 VAL A C 1
ATOM 1419 O O . VAL A 1 185 ? 2.516 -8.156 -20.891 1 98.81 185 VAL A O 1
ATOM 1422 N N . GLY A 1 186 ? 3.625 -8.211 -22.781 1 97.88 186 GLY A N 1
ATOM 1423 C CA . GLY A 1 186 ? 4.543 -7.113 -22.5 1 97.88 186 GLY A CA 1
ATOM 1424 C C . GLY A 1 186 ? 5.496 -6.836 -23.641 1 97.88 186 GLY A C 1
ATOM 1425 O O . GLY A 1 186 ? 5.547 -7.594 -24.625 1 97.88 186 GLY A O 1
ATOM 1426 N N . ASP A 1 187 ? 6.258 -5.793 -23.531 1 95.94 187 ASP A N 1
ATOM 1427 C CA . ASP A 1 187 ? 7.164 -5.363 -24.594 1 95.94 187 ASP A CA 1
ATOM 1428 C C . ASP A 1 187 ? 8.484 -6.133 -24.531 1 95.94 187 ASP A C 1
ATOM 1430 O O . ASP A 1 187 ? 9.117 -6.367 -25.547 1 95.94 187 ASP A O 1
ATOM 1434 N N . HIS A 1 188 ? 8.883 -6.488 -23.344 1 96 188 HIS A N 1
ATOM 1435 C CA . HIS A 1 188 ? 10.164 -7.164 -23.188 1 96 188 HIS A CA 1
ATOM 1436 C C . HIS A 1 188 ? 10.023 -8.672 -23.391 1 96 188 HIS A C 1
ATOM 1438 O O . HIS A 1 188 ? 10.836 -9.297 -24.062 1 96 188 HIS A O 1
ATOM 1444 N N . VAL A 1 189 ? 9.07 -9.289 -22.734 1 95.75 189 VAL A N 1
ATOM 1445 C CA . VAL A 1 189 ? 8.68 -10.68 -22.953 1 95.75 189 VAL A CA 1
ATOM 1446 C C . VAL A 1 189 ? 7.215 -10.75 -23.359 1 95.75 189 VAL A C 1
ATOM 1448 O O . VAL A 1 189 ? 6.363 -10.07 -22.781 1 95.75 189 VAL A O 1
ATOM 1451 N N . ASN A 1 190 ? 6.988 -11.492 -24.375 1 97.12 190 ASN A N 1
ATOM 1452 C CA . ASN A 1 190 ? 5.645 -11.688 -24.906 1 97.12 190 ASN A CA 1
ATOM 1453 C C . ASN A 1 190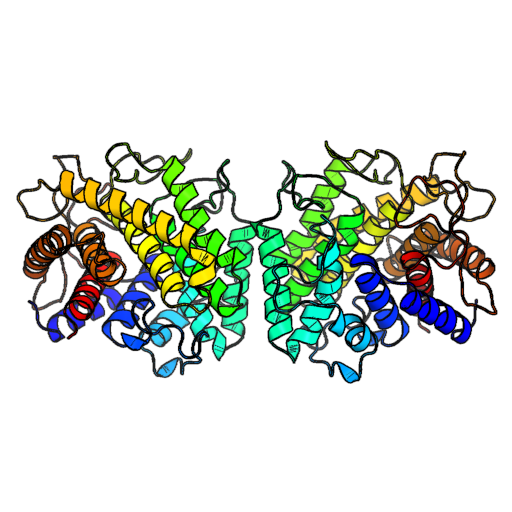 ? 5.395 -13.148 -25.281 1 97.12 190 ASN A C 1
ATOM 1455 O O . ASN A 1 190 ? 5.82 -13.602 -26.344 1 97.12 190 ASN A O 1
ATOM 1459 N N . ASP A 1 191 ? 4.801 -13.859 -24.391 1 97.56 191 ASP A N 1
ATOM 1460 C CA . ASP A 1 191 ? 4.43 -15.25 -24.625 1 97.56 191 ASP A CA 1
ATOM 1461 C C . ASP A 1 191 ? 2.912 -15.406 -24.688 1 97.56 191 ASP A C 1
ATOM 1463 O O . ASP A 1 191 ? 2.275 -15.766 -23.688 1 97.56 191 ASP A O 1
ATOM 1467 N N . ARG A 1 192 ? 2.387 -15.289 -25.859 1 97.69 192 ARG A N 1
ATOM 1468 C CA . ARG A 1 192 ? 0.944 -15.273 -26.062 1 97.69 192 ARG A CA 1
ATOM 1469 C C . ARG A 1 192 ? 0.408 -16.672 -26.312 1 97.69 192 ARG A C 1
ATOM 1471 O O . ARG A 1 192 ? -0.407 -16.891 -27.219 1 97.69 192 ARG A O 1
ATOM 1478 N N . LYS A 1 193 ? 0.867 -17.641 -25.562 1 98.25 193 LYS A N 1
ATOM 1479 C CA . LYS A 1 193 ? 0.411 -19.031 -25.578 1 98.25 193 LYS A CA 1
ATOM 1480 C C . LYS A 1 193 ? -0.382 -19.359 -24.328 1 98.25 193 LYS A C 1
ATOM 1482 O O . LYS A 1 193 ? -0.305 -18.656 -23.328 1 98.25 193 LYS A O 1
ATOM 1487 N N . LEU A 1 194 ? -1.16 -20.469 -24.469 1 98.5 194 LEU A N 1
ATOM 1488 C CA . LEU A 1 194 ? -2.039 -20.875 -23.375 1 98.5 194 LEU A CA 1
ATOM 1489 C C . LEU A 1 194 ? -1.34 -21.859 -22.453 1 98.5 194 LEU A C 1
ATOM 1491 O O . LEU A 1 194 ? -1.617 -23.062 -22.516 1 98.5 194 LEU A O 1
ATOM 1495 N N . TRP A 1 195 ? -0.512 -21.297 -21.656 1 98.56 195 TRP A N 1
ATOM 1496 C CA . TRP A 1 195 ? 0.316 -22.078 -20.734 1 98.56 195 TRP A CA 1
ATOM 1497 C C . TRP A 1 195 ? -0.531 -22.703 -19.641 1 98.56 195 TRP A C 1
ATOM 1499 O O . TRP A 1 195 ? -1.212 -22 -18.891 1 98.56 195 TRP A O 1
ATOM 1509 N N . SER A 1 196 ? -0.537 -24 -19.5 1 98.44 196 SER A N 1
ATOM 1510 C CA . SER A 1 196 ? -1.387 -24.688 -18.531 1 98.44 196 SER A CA 1
ATOM 1511 C C . SER A 1 196 ? -1.057 -24.266 -17.094 1 98.44 196 SER A C 1
ATOM 1513 O O . SER A 1 196 ? -1.957 -23.969 -16.312 1 98.44 196 SER A O 1
ATOM 1515 N N . THR A 1 197 ? 0.244 -24.172 -16.75 1 98.62 197 THR A N 1
ATOM 1516 C CA . THR A 1 197 ? 0.646 -23.781 -15.414 1 98.62 197 THR A CA 1
ATOM 1517 C C . THR A 1 197 ? 0.269 -22.328 -15.141 1 98.62 197 THR A C 1
ATOM 1519 O O . THR A 1 197 ? -0.109 -21.969 -14.023 1 98.62 197 THR A O 1
ATOM 1522 N N . GLY A 1 198 ? 0.414 -21.438 -16.156 1 98.62 198 GLY A N 1
ATOM 1523 C CA . GLY A 1 198 ? -0.031 -20.062 -16.016 1 98.62 198 GLY A CA 1
ATOM 1524 C C . GLY A 1 198 ? -1.512 -19.953 -15.703 1 98.62 198 GLY A C 1
ATOM 1525 O O . GLY A 1 198 ? -1.91 -19.156 -14.844 1 98.62 198 GLY A O 1
ATOM 1526 N N . ASN A 1 199 ? -2.299 -20.703 -16.406 1 98.88 199 ASN A N 1
ATOM 1527 C CA . ASN A 1 199 ? -3.734 -20.719 -16.125 1 98.88 199 ASN A CA 1
ATOM 1528 C C . ASN A 1 199 ? -4.039 -21.281 -14.742 1 98.88 199 ASN A C 1
ATOM 1530 O O . ASN A 1 199 ? -4.977 -20.844 -14.086 1 98.88 199 ASN A O 1
ATOM 1534 N N . ALA A 1 200 ? -3.262 -22.203 -14.344 1 98.94 200 ALA A N 1
ATOM 1535 C CA . ALA A 1 200 ? -3.404 -22.75 -13 1 98.94 200 ALA A CA 1
ATOM 1536 C C . ALA A 1 200 ? -3.109 -21.688 -11.938 1 98.94 200 ALA A C 1
ATOM 1538 O O . ALA A 1 200 ? -3.863 -21.547 -10.969 1 98.94 200 ALA A O 1
ATOM 1539 N N . TRP A 1 201 ? -1.985 -20.938 -12.133 1 98.88 201 TRP A N 1
ATOM 1540 C CA . TRP A 1 201 ? -1.646 -19.844 -11.234 1 98.88 201 TRP A CA 1
ATOM 1541 C C . TRP A 1 201 ? -2.805 -18.859 -11.109 1 98.88 201 TRP A C 1
ATOM 1543 O O . TRP A 1 201 ? -3.172 -18.453 -10.008 1 98.88 201 TRP A O 1
ATOM 1553 N N . ALA A 1 202 ? -3.383 -18.531 -12.242 1 98.94 202 ALA A N 1
ATOM 1554 C CA . ALA A 1 202 ? -4.453 -17.547 -12.273 1 98.94 202 ALA A CA 1
ATOM 1555 C C . ALA A 1 202 ? -5.695 -18.047 -11.547 1 98.94 202 ALA A C 1
ATOM 1557 O O . ALA A 1 202 ? -6.18 -17.406 -10.609 1 98.94 202 ALA A O 1
ATOM 1558 N N . ALA A 1 203 ? -6.145 -19.219 -11.875 1 98.94 203 ALA A N 1
ATOM 1559 C CA . ALA A 1 203 ? -7.375 -19.766 -11.297 1 98.94 203 ALA A CA 1
ATOM 1560 C C . ALA A 1 203 ? -7.203 -20.047 -9.812 1 98.94 203 ALA A C 1
ATOM 1562 O O . ALA A 1 203 ? -8.07 -19.719 -9.008 1 98.94 203 ALA A O 1
ATOM 1563 N N . ALA A 1 204 ? -6.117 -20.641 -9.469 1 98.94 204 ALA A N 1
ATOM 1564 C CA . ALA A 1 204 ? -5.875 -20.969 -8.062 1 98.94 204 ALA A CA 1
ATOM 1565 C C . ALA A 1 204 ? -5.727 -19.703 -7.223 1 98.94 204 ALA A C 1
ATOM 1567 O O . ALA A 1 204 ? -6.191 -19.656 -6.082 1 98.94 204 ALA A O 1
ATOM 1568 N N . GLY A 1 205 ? -4.992 -18.734 -7.781 1 98.94 205 GLY A N 1
ATOM 1569 C CA . GLY A 1 205 ? -4.867 -17.469 -7.074 1 98.94 205 GLY A CA 1
ATOM 1570 C C . GLY A 1 205 ? -6.203 -16.797 -6.805 1 98.94 205 GLY A C 1
ATOM 1571 O O . GLY A 1 205 ? -6.453 -16.328 -5.695 1 98.94 205 GLY A O 1
ATOM 1572 N N . MET A 1 206 ? -7.07 -16.797 -7.797 1 98.94 206 MET A N 1
ATOM 1573 C CA . MET A 1 206 ? -8.391 -16.203 -7.637 1 98.94 206 MET A CA 1
ATOM 1574 C C . MET A 1 206 ? -9.219 -16.984 -6.621 1 98.94 206 MET A C 1
ATOM 1576 O O . MET A 1 206 ? -9.992 -16.391 -5.863 1 98.94 206 MET A O 1
ATOM 1580 N N . ALA A 1 207 ? -9.047 -18.25 -6.594 1 98.94 207 ALA A N 1
ATOM 1581 C CA . ALA A 1 207 ? -9.758 -19.062 -5.609 1 98.94 207 ALA A CA 1
ATOM 1582 C C . ALA A 1 207 ? -9.328 -18.703 -4.191 1 98.94 207 ALA A C 1
ATOM 1584 O O . ALA A 1 207 ? -10.148 -18.703 -3.27 1 98.94 207 ALA A O 1
ATOM 1585 N N . ARG A 1 208 ? -8.07 -18.422 -4.008 1 98.94 208 ARG A N 1
ATOM 1586 C CA . ARG A 1 208 ? -7.566 -18.031 -2.697 1 98.94 208 ARG A CA 1
ATOM 1587 C C . ARG A 1 208 ? -8.133 -16.672 -2.275 1 98.94 208 ARG A C 1
ATOM 1589 O O . ARG A 1 208 ? -8.461 -16.469 -1.104 1 98.94 208 ARG A O 1
ATOM 1596 N N . VAL A 1 209 ? -8.258 -15.75 -3.236 1 98.94 209 VAL A N 1
ATOM 1597 C CA . VAL A 1 209 ? -8.883 -14.461 -2.951 1 98.94 209 VAL A CA 1
ATOM 1598 C C . VAL A 1 209 ? -10.344 -14.664 -2.568 1 98.94 209 VAL A C 1
ATOM 1600 O O . VAL A 1 209 ? -10.812 -14.125 -1.565 1 98.94 209 VAL A O 1
ATOM 1603 N N . LEU A 1 210 ? -11.031 -15.508 -3.301 1 98.94 210 LEU A N 1
ATOM 1604 C CA . LEU A 1 210 ? -12.438 -15.805 -3.039 1 98.94 210 LEU A CA 1
ATOM 1605 C C . LEU A 1 210 ? -12.609 -16.422 -1.652 1 98.94 210 LEU A C 1
ATOM 1607 O O . LEU A 1 210 ? -13.492 -16 -0.894 1 98.94 210 LEU A O 1
ATOM 1611 N N . ALA A 1 211 ? -11.789 -17.375 -1.329 1 98.88 211 ALA A N 1
ATOM 1612 C CA . ALA A 1 211 ? -11.867 -18.016 -0.023 1 98.88 211 ALA A CA 1
ATOM 1613 C C . ALA A 1 211 ? -11.641 -17.016 1.104 1 98.88 211 ALA A C 1
ATOM 1615 O O . ALA A 1 211 ? -12.32 -17.062 2.129 1 98.88 211 ALA A O 1
ATOM 1616 N N . THR A 1 212 ? -10.695 -16.125 0.886 1 98.75 212 THR A N 1
ATOM 1617 C CA . THR A 1 212 ? -10.406 -15.102 1.891 1 98.75 212 THR A CA 1
ATOM 1618 C C . THR A 1 212 ? -11.633 -14.227 2.137 1 98.75 212 THR A C 1
ATOM 1620 O O . THR A 1 212 ? -11.953 -13.906 3.283 1 98.75 212 THR A O 1
ATOM 1623 N N . MET A 1 213 ? -12.32 -13.875 1.081 1 98.38 213 MET A N 1
ATOM 1624 C CA . MET A 1 213 ? -13.523 -13.047 1.198 1 98.38 213 MET A CA 1
ATOM 1625 C C . MET A 1 213 ? -14.641 -13.812 1.89 1 98.38 213 MET A C 1
ATOM 1627 O O . MET A 1 213 ? -15.266 -13.305 2.824 1 98.38 213 MET A O 1
ATOM 1631 N N . ARG A 1 214 ? -14.805 -15.031 1.542 1 97.69 214 ARG A N 1
ATOM 1632 C CA . ARG A 1 214 ? -15.938 -15.82 2.016 1 97.69 214 ARG A CA 1
ATOM 1633 C C . ARG A 1 214 ? -15.742 -16.234 3.469 1 97.69 214 ARG A C 1
ATOM 1635 O O . ARG A 1 214 ? -16.719 -16.344 4.223 1 97.69 214 ARG A O 1
ATOM 1642 N N . LYS A 1 215 ? -14.523 -16.453 3.83 1 97.31 215 LYS A N 1
ATOM 1643 C CA . LYS A 1 215 ? -14.242 -16.906 5.188 1 97.31 215 LYS A CA 1
ATOM 1644 C C . LYS A 1 215 ? -13.945 -15.734 6.109 1 97.31 215 LYS A C 1
ATOM 1646 O O . LYS A 1 215 ? -13.867 -15.898 7.328 1 97.31 215 LYS A O 1
ATOM 1651 N N . GLY A 1 216 ? -13.836 -14.57 5.523 1 96.31 216 GLY A N 1
ATOM 1652 C CA . GLY A 1 216 ? -13.461 -13.391 6.297 1 96.31 216 GLY A CA 1
ATOM 1653 C C . GLY A 1 216 ? -14.656 -12.656 6.875 1 96.31 216 GLY A C 1
ATOM 1654 O O . GLY A 1 216 ? -15.805 -12.977 6.562 1 96.31 216 GLY A O 1
ATOM 1655 N N . PRO A 1 217 ? -14.398 -11.664 7.703 1 95.19 217 PRO A N 1
ATOM 1656 C CA . PRO A 1 217 ? -15.453 -10.945 8.43 1 95.19 217 PRO A CA 1
ATOM 1657 C C . PRO A 1 217 ? -16.234 -9.992 7.543 1 95.19 217 PRO A C 1
ATOM 1659 O O . PRO A 1 217 ? -17.297 -9.5 7.945 1 95.19 217 PRO A O 1
ATOM 1662 N N . LYS A 1 218 ? -15.82 -9.742 6.328 1 94.31 218 LYS A N 1
ATOM 1663 C CA . LYS A 1 218 ? -16.469 -8.758 5.477 1 94.31 218 LYS A CA 1
ATOM 1664 C C . LYS A 1 218 ? -17.125 -9.422 4.27 1 94.31 218 LYS A C 1
ATOM 1666 O O . LYS A 1 218 ? -17.156 -8.852 3.178 1 94.31 218 LYS A O 1
ATOM 1671 N N . VAL A 1 219 ? -17.578 -10.617 4.445 1 96.31 219 VAL A N 1
ATOM 1672 C CA . VAL A 1 219 ? -18.156 -11.438 3.387 1 96.31 219 VAL A CA 1
ATOM 1673 C C . VAL A 1 219 ? -19.328 -10.695 2.732 1 96.31 219 VAL A C 1
ATOM 1675 O O . VAL A 1 219 ? -19.469 -10.719 1.509 1 96.31 219 VAL A O 1
ATOM 1678 N N . GLY A 1 220 ? -20.094 -10 3.469 1 97.56 220 GLY A N 1
ATOM 1679 C CA . GLY A 1 220 ? -21.266 -9.312 2.955 1 97.56 220 GLY A CA 1
ATOM 1680 C C . GLY A 1 220 ? -20.938 -8.047 2.186 1 97.56 220 GLY A C 1
ATOM 1681 O O . GLY A 1 220 ? -21.734 -7.578 1.369 1 97.56 220 GLY A O 1
ATOM 1682 N N . GLU A 1 221 ? -19.75 -7.531 2.365 1 97.19 221 GLU A N 1
ATOM 1683 C CA . GLU A 1 221 ? -19.359 -6.266 1.755 1 97.19 221 GLU A CA 1
ATOM 1684 C C . GLU A 1 221 ? -18.594 -6.492 0.449 1 97.19 221 GLU A C 1
ATOM 1686 O O . GLU A 1 221 ? -18.188 -5.535 -0.211 1 97.19 221 GLU A O 1
ATOM 1691 N N . THR A 1 222 ? -18.438 -7.762 0.035 1 98.06 222 THR A N 1
ATOM 1692 C CA . THR A 1 222 ? -17.656 -8.062 -1.162 1 98.06 222 THR A CA 1
ATOM 1693 C C . THR A 1 222 ? -18.438 -9.008 -2.08 1 98.06 222 THR A C 1
ATOM 1695 O O . THR A 1 222 ? -17.828 -9.82 -2.785 1 98.06 222 THR A O 1
ATOM 1698 N N . VAL A 1 223 ? -19.703 -8.977 -2.078 1 98.38 223 VAL A N 1
ATOM 1699 C CA . VAL A 1 223 ? -20.562 -9.906 -2.812 1 98.38 223 VAL A CA 1
ATOM 1700 C C . VAL A 1 223 ? -20.297 -9.781 -4.309 1 98.38 223 VAL A C 1
ATOM 1702 O O . VAL A 1 223 ? -20.172 -10.781 -5.016 1 98.38 223 VAL A O 1
ATOM 1705 N N . GLU A 1 224 ? -20.203 -8.547 -4.809 1 98.5 224 GLU A N 1
ATOM 1706 C CA . GLU A 1 224 ? -19.953 -8.328 -6.23 1 98.5 224 GLU A CA 1
ATOM 1707 C C . GLU A 1 224 ? -18.594 -8.875 -6.648 1 98.5 224 GLU A C 1
ATOM 1709 O O . GLU A 1 224 ? -18.484 -9.539 -7.684 1 98.5 224 GLU A O 1
ATOM 1714 N N . GLU A 1 225 ? -17.609 -8.586 -5.828 1 98.62 225 GLU A N 1
ATOM 1715 C CA . GLU A 1 225 ? -16.25 -9.078 -6.098 1 98.62 225 GLU A CA 1
ATOM 1716 C C . GLU A 1 225 ? -16.219 -10.602 -6.094 1 98.62 225 GLU A C 1
ATOM 1718 O O . GLU A 1 225 ? -15.539 -11.211 -6.926 1 98.62 225 GLU A O 1
ATOM 1723 N N . GLN A 1 226 ? -16.938 -11.219 -5.184 1 98.75 226 GLN A N 1
ATOM 1724 C CA . GLN A 1 226 ? -17.016 -12.672 -5.113 1 98.75 226 GLN A CA 1
ATOM 1725 C C . GLN A 1 226 ? -17.609 -13.258 -6.398 1 98.75 226 GLN A C 1
ATOM 1727 O O . GLN A 1 226 ? -17.078 -14.234 -6.938 1 98.75 226 GLN A O 1
ATOM 1732 N N . GLY A 1 227 ? -18.656 -12.664 -6.914 1 98.75 227 GLY A N 1
ATOM 1733 C CA . GLY A 1 227 ? -19.25 -13.117 -8.164 1 98.75 227 GLY A CA 1
ATOM 1734 C C . GLY A 1 227 ? -18.297 -13.008 -9.344 1 98.75 227 GLY A C 1
ATOM 1735 O O . GLY A 1 227 ? -18.234 -13.922 -10.172 1 98.75 227 GLY A O 1
ATOM 1736 N N . LEU A 1 228 ? -17.594 -11.906 -9.383 1 98.69 228 LEU A N 1
ATOM 1737 C CA . LEU A 1 228 ? -16.625 -11.695 -10.445 1 98.69 228 LEU A CA 1
ATOM 1738 C C . LEU A 1 228 ? -15.555 -12.781 -10.422 1 98.69 228 LEU A C 1
ATOM 1740 O O . LEU A 1 228 ? -15.188 -13.312 -11.477 1 98.69 228 LEU A O 1
ATOM 1744 N N . LEU A 1 229 ? -15.07 -13.078 -9.25 1 98.94 229 LEU A N 1
ATOM 1745 C CA . LEU A 1 229 ? -14.023 -14.086 -9.094 1 98.94 229 LEU A CA 1
ATOM 1746 C C . LEU A 1 229 ? -14.531 -15.461 -9.531 1 98.94 229 LEU A C 1
ATOM 1748 O O . LEU A 1 229 ? -13.836 -16.172 -10.258 1 98.94 229 LEU A O 1
ATOM 1752 N N . VAL A 1 230 ? -15.727 -15.828 -9.125 1 98.88 230 VAL A N 1
ATOM 1753 C CA . VAL A 1 230 ? -16.312 -17.109 -9.5 1 98.88 230 VAL A CA 1
ATOM 1754 C C . VAL A 1 230 ? -16.391 -17.203 -11.023 1 98.88 230 VAL A C 1
ATOM 1756 O O . VAL A 1 230 ? -16.016 -18.219 -11.609 1 98.88 230 VAL A O 1
ATOM 1759 N N . GLY A 1 231 ? -16.875 -16.156 -11.617 1 98.81 231 GLY A N 1
ATOM 1760 C CA . GLY A 1 231 ? -17 -16.141 -13.07 1 98.81 231 GLY A CA 1
ATOM 1761 C C . GLY A 1 231 ? -15.68 -16.297 -13.789 1 98.81 231 GLY A C 1
ATOM 1762 O O . GLY A 1 231 ? -15.57 -17.094 -14.727 1 98.81 231 GLY A O 1
ATOM 1763 N N . MET A 1 232 ? -14.711 -15.594 -13.336 1 98.88 232 MET A N 1
ATOM 1764 C CA . MET A 1 232 ? -13.406 -15.633 -13.992 1 98.88 232 MET A CA 1
ATOM 1765 C C . MET A 1 232 ? -12.742 -17 -13.82 1 98.88 232 MET A C 1
ATOM 1767 O O . MET A 1 232 ? -12.133 -17.516 -14.758 1 98.88 232 MET A O 1
ATOM 1771 N N . ILE A 1 233 ? -12.836 -17.594 -12.633 1 98.94 233 ILE A N 1
ATOM 1772 C CA . ILE A 1 233 ? -12.289 -18.922 -12.391 1 98.94 233 ILE A CA 1
ATOM 1773 C C . ILE A 1 233 ? -12.977 -19.938 -13.305 1 98.94 233 ILE A C 1
ATOM 1775 O O . ILE A 1 233 ? -12.32 -20.781 -13.922 1 98.94 233 ILE A O 1
ATOM 1779 N N . LYS A 1 234 ? -14.297 -19.828 -13.398 1 98.88 234 LYS A N 1
ATOM 1780 C CA . LYS A 1 234 ? -15.062 -20.766 -14.211 1 98.88 234 LYS A CA 1
ATOM 1781 C C . LYS A 1 234 ? -14.672 -20.656 -15.688 1 98.88 234 LYS A C 1
ATOM 1783 O O . LYS A 1 234 ? -14.586 -21.672 -16.375 1 98.88 234 LYS A O 1
ATOM 1788 N N . GLU A 1 235 ? -14.484 -19.469 -16.125 1 98.81 235 GLU A N 1
ATOM 1789 C CA . GLU A 1 235 ? -14.062 -19.266 -17.516 1 98.81 235 GLU A CA 1
ATOM 1790 C C . GLU A 1 235 ? -12.75 -20 -17.797 1 98.81 235 GLU A C 1
ATOM 1792 O O . GLU A 1 235 ? -12.609 -20.656 -18.828 1 98.81 235 GLU A O 1
ATOM 1797 N N . ILE A 1 236 ? -11.82 -19.906 -16.906 1 98.94 236 ILE A N 1
ATOM 1798 C CA . ILE A 1 236 ? -10.523 -20.531 -17.094 1 98.94 236 ILE A CA 1
ATOM 1799 C C . ILE A 1 236 ? -10.672 -22.062 -17.062 1 98.94 236 ILE A C 1
ATOM 1801 O O . ILE A 1 236 ? -10.195 -22.75 -17.969 1 98.94 236 ILE A O 1
ATOM 1805 N N . VAL A 1 237 ? -11.352 -22.578 -16.062 1 98.88 237 VAL A N 1
ATOM 1806 C CA . VAL A 1 237 ? -11.461 -24.031 -15.891 1 98.88 237 VAL A CA 1
ATOM 1807 C C . VAL A 1 237 ? -12.234 -24.641 -17.062 1 98.88 237 VAL A C 1
ATOM 1809 O O . VAL A 1 237 ? -11.828 -25.672 -17.609 1 98.88 237 VAL A O 1
ATOM 1812 N N . ASP A 1 238 ? -13.312 -23.969 -17.484 1 98.75 238 ASP A N 1
ATOM 1813 C CA . ASP A 1 238 ? -14.062 -24.438 -18.656 1 98.75 238 ASP A CA 1
ATOM 1814 C C . ASP A 1 238 ? -13.18 -24.453 -19.906 1 98.75 238 ASP A C 1
ATOM 1816 O O . ASP A 1 238 ? -13.227 -25.406 -20.688 1 98.75 238 ASP A O 1
ATOM 1820 N N . GLY A 1 239 ? -12.5 -23.359 -20.078 1 98.62 239 GLY A N 1
ATOM 1821 C CA . GLY A 1 239 ? -11.602 -23.297 -21.234 1 98.62 239 GLY A CA 1
ATOM 1822 C C . GLY A 1 239 ? -10.562 -24.406 -21.234 1 98.62 239 GLY A C 1
ATOM 1823 O O . GLY A 1 239 ? -10.312 -25.016 -22.281 1 98.62 239 GLY A O 1
ATOM 1824 N N . VAL A 1 240 ? -9.984 -24.703 -20.109 1 98.62 240 VAL A N 1
ATOM 1825 C CA . VAL A 1 240 ? -8.961 -25.734 -19.969 1 98.62 240 VAL A CA 1
ATOM 1826 C C . VAL A 1 240 ? -9.57 -27.109 -20.266 1 98.62 240 VAL A C 1
ATOM 1828 O O . VAL A 1 240 ? -8.969 -27.922 -20.953 1 98.62 240 VAL A O 1
ATOM 1831 N N . ILE A 1 241 ? -10.766 -27.391 -19.719 1 98.44 241 ILE A N 1
ATOM 1832 C CA . ILE A 1 241 ? -11.43 -28.672 -19.906 1 98.44 241 ILE A CA 1
ATOM 1833 C C . ILE A 1 241 ? -11.719 -28.891 -21.391 1 98.44 241 ILE A C 1
ATOM 1835 O O . ILE A 1 241 ? -11.539 -29.984 -21.922 1 98.44 241 ILE A O 1
ATOM 1839 N N . ARG A 1 242 ? -12.078 -27.797 -22.094 1 97.62 242 ARG A N 1
ATOM 1840 C CA . ARG A 1 242 ? -12.367 -27.891 -23.531 1 97.62 242 ARG A CA 1
ATOM 1841 C C . ARG A 1 242 ? -11.117 -28.25 -24.328 1 97.62 242 ARG A C 1
ATOM 1843 O O . ARG A 1 242 ? -11.203 -28.891 -25.359 1 97.62 242 ARG A O 1
ATOM 1850 N N . LEU A 1 243 ? -10.008 -27.844 -23.797 1 97.44 243 LEU A N 1
ATOM 1851 C CA . LEU A 1 243 ? -8.758 -28.016 -24.531 1 97.44 243 LEU A CA 1
ATOM 1852 C C . LEU A 1 243 ? -8.016 -29.266 -24.062 1 97.44 243 LEU A C 1
ATOM 1854 O O . LEU A 1 243 ? -6.914 -29.547 -24.531 1 97.44 243 LEU A O 1
ATOM 1858 N N . ASP A 1 244 ? -8.617 -30.062 -23.141 1 97.75 244 ASP A N 1
ATOM 1859 C CA . ASP A 1 244 ? -8.008 -31.25 -22.562 1 97.75 244 ASP A CA 1
ATOM 1860 C C . ASP A 1 244 ? -8.141 -32.438 -23.5 1 97.75 244 ASP A C 1
ATOM 1862 O O . ASP A 1 244 ? -9.078 -33.25 -23.375 1 97.75 244 ASP A O 1
ATOM 1866 N N . GLU A 1 245 ? -7.145 -32.625 -24.359 1 95.12 245 GLU A N 1
ATOM 1867 C CA . GLU A 1 245 ? -7.285 -33.625 -25.422 1 95.12 245 GLU A CA 1
ATOM 1868 C C . GLU A 1 245 ? -6.078 -34.562 -25.469 1 95.12 245 GLU A C 1
ATOM 1870 O O . GLU A 1 245 ? -6.016 -35.469 -26.297 1 95.12 245 GLU A O 1
ATOM 1875 N N . ASP A 1 246 ? -5.129 -34.344 -24.594 1 95.25 246 ASP A N 1
ATOM 1876 C CA . ASP A 1 246 ? -3.92 -35.156 -24.688 1 95.25 246 ASP A CA 1
ATOM 1877 C C . ASP A 1 246 ? -4.191 -36.594 -24.266 1 95.25 246 ASP A C 1
ATOM 1879 O O . ASP A 1 246 ? -4.855 -36.844 -23.266 1 95.25 246 ASP A O 1
ATOM 1883 N N . GLU A 1 247 ? -3.631 -37.531 -24.938 1 96.31 247 GLU A N 1
ATOM 1884 C CA . GLU A 1 247 ? -3.9 -38.969 -24.734 1 96.31 247 GLU A CA 1
ATOM 1885 C C . GLU A 1 247 ? -3.312 -39.438 -23.406 1 96.31 247 GLU A C 1
ATOM 1887 O O . GLU A 1 247 ? -3.75 -40.469 -22.875 1 96.31 247 GLU A O 1
ATOM 1892 N N . SER A 1 248 ? -2.318 -38.812 -22.922 1 97.19 248 SER A N 1
ATOM 1893 C CA . SER A 1 248 ? -1.685 -39.188 -21.672 1 97.19 248 SER A CA 1
ATOM 1894 C C . SER A 1 248 ? -2.639 -39.031 -20.484 1 97.19 248 SER A C 1
ATOM 1896 O O . SER A 1 248 ? -2.398 -39.562 -19.406 1 97.19 248 SER A O 1
ATOM 1898 N N . GLY A 1 249 ? -3.654 -38.188 -20.656 1 98.31 249 GLY A N 1
ATOM 1899 C CA . GLY A 1 249 ? -4.551 -37.844 -19.562 1 98.31 249 GLY A CA 1
ATOM 1900 C C . GLY A 1 249 ? -4.109 -36.594 -18.812 1 98.31 249 GLY A C 1
ATOM 1901 O O . GLY A 1 249 ? -4.863 -36.062 -17.984 1 98.31 249 GLY A O 1
ATOM 1902 N N . LEU A 1 250 ? -2.916 -36.188 -19.094 1 98.75 250 LEU A N 1
ATOM 1903 C CA . LEU A 1 250 ? -2.424 -34.938 -18.531 1 98.75 250 LEU A CA 1
ATOM 1904 C C . LEU A 1 250 ? -2.73 -33.75 -19.453 1 98.75 250 LEU A C 1
ATOM 1906 O O . LEU A 1 250 ? -3.062 -33.938 -20.625 1 98.75 250 LEU A O 1
ATOM 1910 N N . LEU A 1 251 ? -2.646 -32.531 -18.938 1 98.81 251 LEU A N 1
ATOM 1911 C CA . LEU A 1 251 ? -2.727 -31.328 -19.75 1 98.81 251 LEU A CA 1
ATOM 1912 C C . LEU A 1 251 ? -1.374 -31 -20.391 1 98.81 251 LEU A C 1
ATOM 1914 O O . LEU A 1 251 ? -0.338 -31.094 -19.719 1 98.81 251 LEU A O 1
ATOM 1918 N N . ARG A 1 252 ? -1.428 -30.656 -21.594 1 98.38 252 ARG A N 1
ATOM 1919 C CA . ARG A 1 252 ? -0.204 -30.234 -22.281 1 98.38 252 ARG A CA 1
ATOM 1920 C C . ARG A 1 252 ? 0.344 -28.953 -21.656 1 98.38 252 ARG A C 1
ATOM 1922 O O . ARG A 1 252 ? -0.407 -28.156 -21.078 1 98.38 252 ARG A O 1
ATOM 1929 N N . ASN A 1 253 ? 1.665 -28.766 -21.781 1 98.12 253 ASN A N 1
ATOM 1930 C CA . ASN A 1 253 ? 2.26 -27.516 -21.312 1 98.12 253 ASN A CA 1
ATOM 1931 C C . ASN A 1 253 ? 1.541 -26.297 -21.906 1 98.12 253 ASN A C 1
ATOM 1933 O O . ASN A 1 253 ? 1.092 -25.422 -21.156 1 98.12 253 ASN A O 1
ATOM 1937 N N . TYR A 1 254 ? 1.529 -26.203 -23.172 1 98.12 254 TYR A N 1
ATOM 1938 C CA . TYR A 1 254 ? 0.647 -25.281 -23.875 1 98.12 254 TYR A CA 1
ATOM 1939 C C . TYR A 1 254 ? -0.585 -26 -24.422 1 98.12 254 TYR A C 1
ATOM 1941 O O . TYR A 1 254 ? -0.481 -26.828 -25.312 1 98.12 254 TYR A O 1
ATOM 1949 N N . LEU A 1 255 ? -1.687 -25.672 -23.953 1 98.06 255 LEU A N 1
ATOM 1950 C CA . LEU A 1 255 ? -2.922 -26.453 -23.953 1 98.06 255 LEU A CA 1
ATOM 1951 C C . LEU A 1 255 ? -3.344 -26.797 -25.375 1 98.06 255 LEU A C 1
ATOM 1953 O O . LEU A 1 255 ? -3.824 -27.891 -25.641 1 98.06 255 LEU A O 1
ATOM 1957 N N . ASN A 1 256 ? -3.15 -25.891 -26.344 1 97.25 256 ASN A N 1
ATOM 1958 C CA . ASN A 1 256 ? -3.707 -26.094 -27.688 1 97.25 256 ASN A CA 1
ATOM 1959 C C . ASN A 1 256 ? -2.619 -26.406 -28.703 1 97.25 256 ASN A C 1
ATOM 1961 O O . ASN A 1 256 ? -2.857 -26.359 -29.906 1 97.25 256 ASN A O 1
ATOM 1965 N N . LEU A 1 257 ? -1.415 -26.625 -28.203 1 97.69 257 LEU A N 1
ATOM 1966 C CA . LEU A 1 257 ? -0.322 -26.969 -29.094 1 97.69 257 LEU A CA 1
ATOM 1967 C C . LEU A 1 257 ? 0.001 -28.469 -29 1 97.69 257 LEU A C 1
ATOM 1969 O O . LEU A 1 257 ? 0.552 -28.922 -28 1 97.69 257 LEU A O 1
ATOM 1973 N N . THR A 1 258 ? -0.2 -29.156 -30.078 1 96.81 258 THR A N 1
ATOM 1974 C CA . THR A 1 258 ? -0.181 -30.609 -30.062 1 96.81 258 THR A CA 1
ATOM 1975 C C . THR A 1 258 ? 1.253 -31.125 -30.016 1 96.81 258 THR A C 1
ATOM 1977 O O . THR A 1 258 ? 1.481 -32.312 -29.766 1 96.81 258 THR A O 1
ATOM 1980 N N . GLU A 1 259 ? 2.221 -30.297 -30.312 1 96.81 259 GLU A N 1
ATOM 1981 C CA . GLU A 1 259 ? 3.615 -30.719 -30.234 1 96.81 259 GLU A CA 1
ATOM 1982 C C . GLU A 1 259 ? 4.059 -30.891 -28.781 1 96.81 259 GLU A C 1
ATOM 1984 O O . GLU A 1 259 ? 5.086 -31.516 -28.516 1 96.81 259 GLU A O 1
ATOM 1989 N N . TRP A 1 260 ? 3.295 -30.344 -27.938 1 97.25 260 TRP A N 1
ATOM 1990 C CA . TRP A 1 260 ? 3.652 -30.438 -26.516 1 97.25 260 TRP A CA 1
ATOM 1991 C C . TRP A 1 260 ? 3.041 -31.688 -25.891 1 97.25 260 TRP A C 1
ATOM 1993 O O . TRP A 1 260 ? 1.948 -32.094 -26.266 1 97.25 260 TRP A O 1
ATOM 2003 N N . TRP A 1 261 ? 3.725 -32.188 -24.984 1 96.81 261 TRP A N 1
ATOM 2004 C CA . TRP A 1 261 ? 3.314 -33.344 -24.188 1 96.81 261 TRP A CA 1
ATOM 2005 C C . TRP A 1 261 ? 2.641 -32.875 -22.906 1 96.81 261 TRP A C 1
ATOM 2007 O O . TRP A 1 261 ? 2.742 -31.719 -22.516 1 96.81 261 TRP A O 1
ATOM 2017 N N . GLY A 1 262 ? 1.926 -33.844 -22.266 1 97.75 262 GLY A N 1
ATOM 2018 C CA . GLY A 1 262 ? 1.273 -33.594 -21 1 97.75 262 GLY A CA 1
ATOM 2019 C C . GLY A 1 262 ? 2.242 -33.531 -19.828 1 97.75 262 GLY A C 1
ATOM 2020 O O . GLY A 1 262 ? 3.217 -34.281 -19.797 1 97.75 262 GLY A O 1
ATOM 2021 N N . GLU A 1 263 ? 1.937 -32.688 -18.891 1 98 263 GLU A N 1
ATOM 2022 C CA . GLU A 1 263 ? 2.838 -32.5 -17.766 1 98 263 GLU A CA 1
ATOM 2023 C C . GLU A 1 263 ? 2.061 -32.312 -16.453 1 98 263 GLU A C 1
ATOM 2025 O O . GLU A 1 263 ? 0.861 -32.031 -16.469 1 98 263 GLU A O 1
ATOM 2030 N N . VAL A 1 264 ? 2.725 -32.5 -15.273 1 98.62 264 VAL A N 1
ATOM 2031 C CA . VAL A 1 264 ? 2.031 -32.719 -14.008 1 98.62 264 VAL A CA 1
ATOM 2032 C C . VAL A 1 264 ? 1.733 -31.391 -13.336 1 98.62 264 VAL A C 1
ATOM 2034 O O . VAL A 1 264 ? 0.792 -31.281 -12.547 1 98.62 264 VAL A O 1
ATOM 2037 N N . SER A 1 265 ? 2.5 -30.297 -13.562 1 98.69 265 SER A N 1
ATOM 2038 C CA . SER A 1 265 ? 2.375 -29.062 -12.789 1 98.69 265 SER A CA 1
ATOM 2039 C C . SER A 1 265 ? 1.032 -28.391 -13.039 1 98.69 265 SER A C 1
ATOM 2041 O O . SER A 1 265 ? 0.16 -28.375 -12.164 1 98.69 265 SER A O 1
ATOM 2043 N N . GLY A 1 266 ? 0.818 -27.938 -14.281 1 98.75 266 GLY A N 1
ATOM 2044 C CA . GLY A 1 266 ? -0.456 -27.312 -14.609 1 98.75 266 GLY A CA 1
ATOM 2045 C C . GLY A 1 266 ? -1.646 -28.219 -14.336 1 98.75 266 GLY A C 1
ATOM 2046 O O . GLY A 1 266 ? -2.67 -27.766 -13.82 1 98.75 266 GLY A O 1
ATOM 2047 N N . THR A 1 267 ? -1.531 -29.547 -14.625 1 98.94 267 THR A N 1
ATOM 2048 C CA . THR A 1 267 ? -2.594 -30.516 -14.406 1 98.94 267 THR A CA 1
ATOM 2049 C C . THR A 1 267 ? -3.004 -30.562 -12.938 1 98.94 267 THR A C 1
ATOM 2051 O O . THR A 1 267 ? -4.191 -30.484 -12.617 1 98.94 267 THR A O 1
ATOM 2054 N N . SER A 1 268 ? -2.031 -30.641 -12.078 1 98.94 268 SER A N 1
ATOM 2055 C CA . SER A 1 268 ? -2.287 -30.828 -10.656 1 98.94 268 SER A CA 1
ATOM 2056 C C . SER A 1 268 ? -2.973 -29.609 -10.055 1 98.94 268 SER A C 1
ATOM 2058 O O . SER A 1 268 ? -3.965 -29.734 -9.336 1 98.94 268 SER A O 1
ATOM 2060 N N . LEU A 1 269 ? -2.449 -28.422 -10.328 1 98.94 269 LEU A N 1
ATOM 2061 C CA . LEU A 1 269 ? -2.979 -27.234 -9.656 1 98.94 269 LEU A CA 1
ATOM 2062 C C . LEU A 1 269 ? -4.344 -26.859 -10.219 1 98.94 269 LEU A C 1
ATOM 2064 O O . LEU A 1 269 ? -5.207 -26.359 -9.492 1 98.94 269 LEU A O 1
ATOM 2068 N N . LEU A 1 270 ? -4.602 -27.094 -11.531 1 98.94 270 LEU A N 1
ATOM 2069 C CA . LEU A 1 270 ? -5.93 -26.859 -12.086 1 98.94 270 LEU A CA 1
ATOM 2070 C C . LEU A 1 270 ? -6.949 -27.828 -11.508 1 98.94 270 LEU A C 1
ATOM 2072 O O . LEU A 1 270 ? -8.078 -27.438 -11.195 1 98.94 270 LEU A O 1
ATOM 2076 N N . ALA A 1 271 ? -6.562 -29.078 -11.383 1 98.94 271 ALA A N 1
ATOM 2077 C CA . ALA A 1 271 ? -7.445 -30.047 -10.75 1 98.94 271 ALA A CA 1
ATOM 2078 C C . ALA A 1 271 ? -7.719 -29.672 -9.297 1 98.94 271 ALA A C 1
ATOM 2080 O O . ALA A 1 271 ? -8.859 -29.75 -8.828 1 98.94 271 ALA A O 1
ATOM 2081 N N . ALA A 1 272 ? -6.664 -29.281 -8.586 1 98.94 272 ALA A N 1
ATOM 2082 C CA . ALA A 1 272 ? -6.84 -28.812 -7.211 1 98.94 272 ALA A CA 1
ATOM 2083 C C . ALA A 1 272 ? -7.855 -27.672 -7.152 1 98.94 272 ALA A C 1
ATOM 2085 O O . ALA A 1 272 ? -8.711 -27.641 -6.262 1 98.94 272 ALA A O 1
ATOM 2086 N N . THR A 1 273 ? -7.77 -26.734 -8.086 1 98.94 273 THR A N 1
ATOM 2087 C CA . THR A 1 273 ? -8.656 -25.578 -8.117 1 98.94 273 THR A CA 1
ATOM 2088 C C . THR A 1 273 ? -10.102 -26 -8.32 1 98.94 273 THR A C 1
ATOM 2090 O O . THR A 1 273 ? -11.016 -25.453 -7.695 1 98.94 273 THR A O 1
ATOM 2093 N N . ALA A 1 274 ? -10.289 -27 -9.164 1 98.94 274 ALA A N 1
ATOM 2094 C CA . ALA A 1 274 ? -11.641 -27.516 -9.383 1 98.94 274 ALA A CA 1
ATOM 2095 C C . ALA A 1 274 ? -12.227 -28.078 -8.086 1 98.94 274 ALA A C 1
ATOM 2097 O O . ALA A 1 274 ? -13.391 -27.812 -7.77 1 98.94 274 ALA A O 1
ATOM 2098 N N . PHE A 1 275 ? -11.445 -28.844 -7.344 1 98.81 275 PHE A N 1
ATOM 2099 C CA . PHE A 1 275 ? -11.914 -29.359 -6.062 1 98.81 275 PHE A CA 1
ATOM 2100 C C . PHE A 1 275 ? -12.219 -28.219 -5.102 1 98.81 275 PHE A C 1
ATOM 2102 O O . PHE A 1 275 ? -13.234 -28.234 -4.398 1 98.81 275 PHE A O 1
ATOM 2109 N N . ARG A 1 276 ? -11.312 -27.203 -5.027 1 98.88 276 ARG A N 1
ATOM 2110 C CA . ARG A 1 276 ? -11.516 -26.078 -4.133 1 98.88 276 ARG A CA 1
ATOM 2111 C C . ARG A 1 276 ? -12.812 -25.344 -4.465 1 98.88 276 ARG A C 1
ATOM 2113 O O . ARG A 1 276 ? -13.578 -24.984 -3.568 1 98.88 276 ARG A O 1
ATOM 2120 N N . MET A 1 277 ? -13.086 -25.156 -5.777 1 98.88 277 MET A N 1
ATOM 2121 C CA . MET A 1 277 ? -14.266 -24.406 -6.199 1 98.88 277 MET A CA 1
ATOM 2122 C C . MET A 1 277 ? -15.539 -25.203 -5.961 1 98.88 277 MET A C 1
ATOM 2124 O O . MET A 1 277 ? -16.594 -24.641 -5.672 1 98.88 277 MET A O 1
ATOM 2128 N N . ALA A 1 278 ? -15.414 -26.516 -6.027 1 98.75 278 ALA A N 1
ATOM 2129 C CA . ALA A 1 278 ? -16.562 -27.359 -5.719 1 98.75 278 ALA A CA 1
ATOM 2130 C C . ALA A 1 278 ? -17.016 -27.156 -4.273 1 98.75 278 ALA A C 1
ATOM 2132 O O . ALA A 1 278 ? -18.203 -27.312 -3.959 1 98.75 278 ALA A O 1
ATOM 2133 N N . VAL A 1 279 ? -16.094 -26.828 -3.395 1 98.19 279 VAL A N 1
ATOM 2134 C CA . VAL A 1 279 ? -16.422 -26.547 -2.002 1 98.19 279 VAL A CA 1
ATOM 2135 C C . VAL A 1 279 ? -16.906 -25.109 -1.865 1 98.19 279 VAL A C 1
ATOM 2137 O O . VAL A 1 279 ? -17.922 -24.828 -1.233 1 98.19 279 VAL A O 1
ATOM 2140 N N . LEU A 1 280 ? -16.281 -24.141 -2.506 1 98.12 280 LEU A N 1
ATOM 2141 C CA . LEU A 1 280 ? -16.562 -22.703 -2.357 1 98.12 280 LEU A CA 1
ATOM 2142 C C . LEU A 1 280 ? -17.844 -22.328 -3.07 1 98.12 280 LEU A C 1
ATOM 2144 O O . LEU A 1 280 ? -18.547 -21.406 -2.639 1 98.12 280 LEU A O 1
ATOM 2148 N N . GLU A 1 281 ? -18.094 -23 -4.164 1 98.25 281 GLU A N 1
ATOM 2149 C CA . GLU A 1 281 ? -19.25 -22.688 -5.008 1 98.25 281 GLU A CA 1
ATOM 2150 C C . GLU A 1 281 ? -19.828 -23.938 -5.645 1 98.25 281 GLU A C 1
ATOM 2152 O O . GLU A 1 281 ? -19.797 -24.094 -6.867 1 98.25 281 GLU A O 1
ATOM 2157 N N . PRO A 1 282 ? -20.469 -24.766 -4.871 1 97.25 282 PRO A N 1
ATOM 2158 C CA . PRO A 1 282 ? -20.953 -26.047 -5.379 1 97.25 282 PRO A CA 1
ATOM 2159 C C . PRO A 1 282 ? -22.031 -25.891 -6.453 1 97.25 282 PRO A C 1
ATOM 2161 O O . PRO A 1 282 ? -22.203 -26.766 -7.297 1 97.25 282 PRO A O 1
ATOM 2164 N N . GLY A 1 283 ? -22.734 -24.781 -6.457 1 97.44 283 GLY A N 1
ATOM 2165 C CA . GLY A 1 283 ? -23.734 -24.547 -7.477 1 97.44 283 GLY A CA 1
ATOM 2166 C C . GLY A 1 283 ? -23.156 -24.359 -8.867 1 97.44 283 GLY A C 1
ATOM 2167 O O . GLY A 1 283 ? -23.75 -24.797 -9.859 1 97.44 283 GLY A O 1
ATOM 2168 N N . ALA A 1 284 ? -21.984 -23.797 -8.922 1 98 284 ALA A N 1
ATOM 2169 C CA . ALA A 1 284 ? -21.359 -23.484 -10.211 1 98 284 ALA A CA 1
ATOM 2170 C C . ALA A 1 284 ? -20.375 -24.578 -10.617 1 98 284 ALA A C 1
ATOM 2172 O O . ALA A 1 284 ? -20.125 -24.781 -11.805 1 98 284 ALA A O 1
ATOM 2173 N N . PHE A 1 285 ? -19.828 -25.234 -9.625 1 98.62 285 PHE A N 1
ATOM 2174 C CA . PHE A 1 285 ? -18.828 -26.266 -9.875 1 98.62 285 PHE A CA 1
ATOM 2175 C C . PHE A 1 285 ? -19.328 -27.625 -9.391 1 98.62 285 PHE A C 1
ATOM 2177 O O . PHE A 1 285 ? -18.859 -28.141 -8.375 1 98.62 285 PHE A O 1
ATOM 2184 N N . GLY A 1 286 ? -20.156 -28.281 -10.211 1 97.38 286 GLY A N 1
ATOM 2185 C CA . GLY A 1 286 ? -20.766 -29.562 -9.875 1 97.38 286 GLY A CA 1
ATOM 2186 C C . GLY A 1 286 ? -19.891 -30.75 -10.234 1 97.38 286 GLY A C 1
ATOM 2187 O O . GLY A 1 286 ? -18.656 -30.641 -10.289 1 97.38 286 GLY A O 1
ATOM 2188 N N . SER A 1 287 ? -20.469 -31.875 -10.508 1 97.81 287 SER A N 1
ATOM 2189 C CA . SER A 1 287 ? -19.797 -33.156 -10.656 1 97.81 287 SER A CA 1
ATOM 2190 C C . SER A 1 287 ? -18.938 -33.188 -11.914 1 97.81 287 SER A C 1
ATOM 2192 O O . SER A 1 287 ? -17.922 -33.875 -11.961 1 97.81 287 SER A O 1
ATOM 2194 N N . GLU A 1 288 ? -19.344 -32.438 -12.883 1 98.12 288 GLU A N 1
ATOM 2195 C CA . GLU A 1 288 ? -18.547 -32.406 -14.102 1 98.12 288 GLU A CA 1
ATOM 2196 C C . GLU A 1 288 ? -17.109 -31.938 -13.805 1 98.12 288 GLU A C 1
ATOM 2198 O O . GLU A 1 288 ? -16.156 -32.438 -14.406 1 98.12 288 GLU A O 1
ATOM 2203 N N . TYR A 1 289 ? -17 -31.016 -12.898 1 98.81 289 TYR A N 1
ATOM 2204 C CA . TYR A 1 289 ? -15.688 -30.5 -12.547 1 98.81 289 TYR A CA 1
ATOM 2205 C C . TYR A 1 289 ? -14.953 -31.453 -11.617 1 98.81 289 TYR A C 1
ATOM 2207 O O . TYR A 1 289 ? -13.758 -31.703 -11.797 1 98.81 289 TYR A O 1
ATOM 2215 N N . THR A 1 290 ? -15.641 -32.031 -10.602 1 98.62 290 THR A N 1
ATOM 2216 C CA . THR A 1 290 ? -14.977 -32.906 -9.656 1 98.62 290 THR A CA 1
ATOM 2217 C C . THR A 1 290 ? -14.617 -34.219 -10.32 1 98.62 290 THR A C 1
ATOM 2219 O O . THR A 1 290 ? -13.602 -34.844 -9.984 1 98.62 290 THR A O 1
ATOM 2222 N N . ASP A 1 291 ? -15.43 -34.688 -11.281 1 98.69 291 ASP A N 1
ATOM 2223 C CA . ASP A 1 291 ? -15.094 -35.906 -12.039 1 98.69 291 ASP A CA 1
ATOM 2224 C C . ASP A 1 291 ? -13.852 -35.688 -12.898 1 98.69 291 ASP A C 1
ATOM 2226 O O . ASP A 1 291 ? -12.977 -36.562 -12.977 1 98.69 291 ASP A O 1
ATOM 2230 N N . TRP A 1 292 ? -13.859 -34.562 -13.539 1 98.81 292 TRP A N 1
ATOM 2231 C CA . TRP A 1 292 ? -12.688 -34.219 -14.328 1 98.81 292 TRP A CA 1
ATOM 2232 C C . TRP A 1 292 ? -11.438 -34.156 -13.453 1 98.81 292 TRP A C 1
ATOM 2234 O O . TRP A 1 292 ? -10.406 -34.75 -13.805 1 98.81 292 TRP A O 1
ATOM 2244 N N . ALA A 1 293 ? -11.539 -33.5 -12.312 1 98.88 293 ALA A N 1
ATOM 2245 C CA . ALA A 1 293 ? -10.406 -33.344 -11.398 1 98.88 293 ALA A CA 1
ATOM 2246 C C . ALA A 1 293 ? -9.945 -34.719 -10.883 1 98.88 293 ALA A C 1
ATOM 2248 O O . ALA A 1 293 ? -8.742 -34.969 -10.75 1 98.88 293 ALA A O 1
ATOM 2249 N N . LYS A 1 294 ? -10.867 -35.562 -10.602 1 98.56 294 LYS A N 1
ATOM 2250 C CA . LYS A 1 294 ? -10.531 -36.906 -10.117 1 98.56 294 LYS A CA 1
ATOM 2251 C C . LYS A 1 294 ? -9.781 -37.688 -11.18 1 98.56 294 LYS A C 1
ATOM 2253 O O . LYS A 1 294 ? -8.812 -38.406 -10.867 1 98.56 294 LYS A O 1
ATOM 2258 N N . ARG A 1 295 ? -10.242 -37.594 -12.383 1 98.62 295 ARG A N 1
ATOM 2259 C CA . ARG A 1 295 ? -9.531 -38.281 -13.461 1 98.62 295 ARG A CA 1
ATOM 2260 C C . ARG A 1 295 ? -8.102 -37.781 -13.578 1 98.62 295 ARG A C 1
ATOM 2262 O O . ARG A 1 295 ? -7.164 -38.562 -13.734 1 98.62 295 ARG A O 1
ATOM 2269 N N . LYS A 1 296 ? -7.957 -36.469 -13.539 1 98.81 296 LYS A N 1
ATOM 2270 C CA . LYS A 1 296 ? -6.621 -35.875 -13.594 1 98.81 296 LYS A CA 1
ATOM 2271 C C . LYS A 1 296 ? -5.766 -36.344 -12.422 1 98.81 296 LYS A C 1
ATOM 2273 O O . LYS A 1 296 ? -4.586 -36.656 -12.594 1 98.81 296 LYS A O 1
ATOM 2278 N N . MET A 1 297 ? -6.352 -36.375 -11.227 1 98.75 297 MET A N 1
ATOM 2279 C CA . MET A 1 297 ? -5.637 -36.812 -10.023 1 98.75 297 MET A CA 1
ATOM 2280 C C . MET A 1 297 ? -5.16 -38.25 -10.164 1 98.75 297 MET A C 1
ATOM 2282 O O . MET A 1 297 ? -4.031 -38.562 -9.789 1 98.75 297 MET A O 1
ATOM 2286 N N . ASP A 1 298 ? -6.027 -39.094 -10.703 1 98.62 298 ASP A N 1
ATOM 2287 C CA . ASP A 1 298 ? -5.66 -40.5 -10.898 1 98.62 298 ASP A CA 1
ATOM 2288 C C . ASP A 1 298 ? -4.449 -40.625 -11.82 1 98.62 298 ASP A C 1
ATOM 2290 O O . ASP A 1 298 ? -3.553 -41.438 -11.57 1 98.62 298 ASP A O 1
ATOM 2294 N N . VAL A 1 299 ? -4.484 -39.875 -12.867 1 98.75 299 VAL A N 1
ATOM 2295 C CA . VAL A 1 299 ? -3.371 -39.906 -13.812 1 98.75 299 VAL A CA 1
ATOM 2296 C C . VAL A 1 299 ? -2.1 -39.406 -13.125 1 98.75 299 VAL A C 1
ATOM 2298 O O . VAL A 1 299 ? -1.039 -40.031 -13.25 1 98.75 299 VAL A O 1
ATOM 2301 N N . VAL A 1 300 ? -2.168 -38.312 -12.359 1 98.81 300 VAL A N 1
ATOM 2302 C CA . VAL A 1 300 ? -1.025 -37.75 -11.656 1 98.81 300 VAL A CA 1
ATOM 2303 C C . VAL A 1 300 ? -0.491 -38.75 -10.641 1 98.81 300 VAL A C 1
ATOM 2305 O O . VAL A 1 300 ? 0.723 -38.906 -10.492 1 98.81 300 VAL A O 1
ATOM 2308 N N . ASP A 1 301 ? -1.391 -39.438 -9.961 1 98.62 301 ASP A N 1
ATOM 2309 C CA . ASP A 1 301 ? -1.005 -40.438 -8.969 1 98.62 301 ASP A CA 1
ATOM 2310 C C . ASP A 1 301 ? -0.148 -41.531 -9.602 1 98.62 301 ASP A C 1
ATOM 2312 O O . ASP A 1 301 ? 0.799 -42.031 -8.984 1 98.62 301 ASP A O 1
ATOM 2316 N N . GLY A 1 302 ? -0.497 -41.844 -10.781 1 98.31 302 GLY A N 1
ATOM 2317 C CA . GLY A 1 302 ? 0.249 -42.875 -11.5 1 98.31 302 GLY A CA 1
ATOM 2318 C C . GLY A 1 302 ? 1.635 -42.438 -11.914 1 98.31 302 GLY A C 1
ATOM 2319 O O . GLY A 1 302 ? 2.471 -43.25 -12.305 1 98.31 302 GLY A O 1
ATOM 2320 N N . LYS A 1 303 ? 1.876 -41.125 -11.812 1 98.38 303 LYS A N 1
ATOM 2321 C CA . LYS A 1 303 ? 3.145 -40.562 -12.25 1 98.38 303 LYS A CA 1
ATOM 2322 C C . LYS A 1 303 ? 4.094 -40.344 -11.078 1 98.38 303 LYS A C 1
ATOM 2324 O O . LYS A 1 303 ? 5.207 -39.844 -11.25 1 98.38 303 LYS A O 1
ATOM 2329 N N . ILE A 1 304 ? 3.719 -40.75 -9.812 1 98.62 304 ILE A N 1
ATOM 2330 C CA . ILE A 1 304 ? 4.543 -40.594 -8.617 1 98.62 304 ILE A CA 1
ATOM 2331 C C . ILE A 1 304 ? 5.496 -41.781 -8.477 1 98.62 304 ILE A C 1
ATOM 2333 O O . ILE A 1 304 ? 5.066 -42.938 -8.445 1 98.62 304 ILE A O 1
ATOM 2337 N N . ASP A 1 305 ? 6.754 -41.469 -8.438 1 98.38 305 ASP A N 1
ATOM 2338 C CA . ASP A 1 305 ? 7.723 -42.5 -8.062 1 98.38 305 ASP A CA 1
ATOM 2339 C C . ASP A 1 305 ? 7.594 -42.875 -6.586 1 98.38 305 ASP A C 1
ATOM 2341 O O . ASP A 1 305 ? 7.871 -42.062 -5.711 1 98.38 305 ASP A O 1
ATOM 2345 N N . GLN A 1 306 ? 7.277 -44.062 -6.297 1 96.94 306 GLN A N 1
ATOM 2346 C CA . GLN A 1 306 ? 6.938 -44.5 -4.949 1 96.94 306 GLN A CA 1
ATOM 2347 C C . GLN A 1 306 ? 8.156 -44.469 -4.031 1 96.94 306 GLN A C 1
ATOM 2349 O O . GLN A 1 306 ? 8.016 -44.312 -2.814 1 96.94 306 GLN A O 1
ATOM 2354 N N . GLU A 1 307 ? 9.281 -44.594 -4.578 1 96.94 307 GLU A N 1
ATOM 2355 C CA . GLU A 1 307 ? 10.508 -44.625 -3.783 1 96.94 307 GLU A CA 1
ATOM 2356 C C . GLU A 1 307 ? 11 -43.219 -3.471 1 96.94 307 GLU A C 1
ATOM 2358 O O . GLU A 1 307 ? 11.344 -42.906 -2.326 1 96.94 307 GLU A O 1
ATOM 2363 N N . THR A 1 308 ? 10.961 -42.281 -4.414 1 97.56 308 THR A N 1
ATOM 2364 C CA . THR A 1 308 ? 11.609 -41 -4.262 1 97.56 308 THR A CA 1
ATOM 2365 C C . THR A 1 308 ? 10.586 -39.906 -3.959 1 97.56 308 THR A C 1
ATOM 2367 O O . THR A 1 308 ? 10.945 -38.812 -3.5 1 97.56 308 THR A O 1
ATOM 2370 N N . GLY A 1 309 ? 9.281 -40.156 -4.316 1 98.12 309 GLY A N 1
ATOM 2371 C CA . GLY A 1 309 ? 8.25 -39.156 -4.191 1 98.12 309 GLY A CA 1
ATOM 2372 C C . GLY A 1 309 ? 8.234 -38.156 -5.352 1 98.12 309 GLY A C 1
ATOM 2373 O O . GLY A 1 309 ? 7.414 -37.25 -5.383 1 98.12 309 GLY A O 1
ATOM 2374 N N . ILE A 1 310 ? 9.18 -38.375 -6.328 1 98.75 310 ILE A N 1
ATOM 2375 C CA . ILE A 1 310 ? 9.25 -37.469 -7.48 1 98.75 310 ILE A CA 1
ATOM 2376 C C . ILE A 1 310 ? 8.039 -37.688 -8.391 1 98.75 310 ILE A C 1
ATOM 2378 O O . ILE A 1 310 ? 7.691 -38.844 -8.695 1 98.75 310 ILE A O 1
ATOM 2382 N N . VAL A 1 311 ? 7.398 -36.656 -8.75 1 98.75 311 VAL A N 1
ATOM 2383 C CA . VAL A 1 311 ? 6.301 -36.688 -9.711 1 98.75 311 VAL A CA 1
ATOM 2384 C C . VAL A 1 311 ? 6.762 -36.125 -11.055 1 98.75 311 VAL A C 1
ATOM 2386 O O . VAL A 1 311 ? 7.246 -35 -11.117 1 98.75 311 VAL A O 1
ATOM 2389 N N . SER A 1 312 ? 6.617 -36.812 -12.117 1 98.19 312 SER A N 1
ATOM 2390 C CA . SER A 1 312 ? 7.113 -36.406 -13.422 1 98.19 312 SER A CA 1
ATOM 2391 C C . SER A 1 312 ? 6.285 -37.031 -14.547 1 98.19 312 SER A C 1
ATOM 2393 O O . SER A 1 312 ? 5.562 -38 -14.328 1 98.19 312 SER A O 1
ATOM 2395 N N . PRO A 1 313 ? 6.277 -36.469 -15.758 1 98.19 313 PRO A N 1
ATOM 2396 C CA . PRO A 1 313 ? 7.141 -35.375 -16.172 1 98.19 313 PRO A CA 1
ATOM 2397 C C . PRO A 1 313 ? 6.539 -34 -15.844 1 98.19 313 PRO A C 1
ATOM 2399 O O . PRO A 1 313 ? 5.316 -33.844 -15.844 1 98.19 313 PRO A O 1
ATOM 2402 N N . ALA A 1 314 ? 7.371 -33.031 -15.5 1 98.38 314 ALA A N 1
ATOM 2403 C CA . ALA A 1 314 ? 7.023 -31.609 -15.414 1 98.38 314 ALA A CA 1
ATOM 2404 C C . ALA A 1 314 ? 7.777 -30.797 -16.453 1 98.38 314 ALA A C 1
ATOM 2406 O O . ALA A 1 314 ? 8.672 -31.312 -17.125 1 98.38 314 ALA A O 1
ATOM 2407 N N . VAL A 1 315 ? 7.305 -29.625 -16.719 1 96.88 315 VAL A N 1
ATOM 2408 C CA . VAL A 1 315 ? 8.094 -28.672 -17.5 1 96.88 315 VAL A CA 1
ATOM 2409 C C . VAL A 1 315 ? 9.047 -27.922 -16.594 1 96.88 315 VAL A C 1
ATOM 2411 O O . VAL A 1 315 ? 8.742 -27.672 -15.422 1 96.88 315 VAL A O 1
ATOM 2414 N N . ASN A 1 316 ? 10.211 -27.594 -17.125 1 95.56 316 ASN A N 1
ATOM 2415 C CA . ASN A 1 316 ? 11.211 -26.812 -16.391 1 95.56 316 ASN A CA 1
ATOM 2416 C C . ASN A 1 316 ? 10.641 -25.484 -15.891 1 95.56 316 ASN A C 1
ATOM 2418 O O . ASN A 1 316 ? 10.281 -24.625 -16.688 1 95.56 316 ASN A O 1
ATOM 2422 N N . PRO A 1 317 ? 10.602 -25.297 -14.547 1 93.75 317 PRO A N 1
ATOM 2423 C CA . PRO A 1 317 ? 9.977 -24.078 -14.031 1 93.75 317 PRO A CA 1
ATOM 2424 C C . PRO A 1 317 ? 10.75 -22.812 -14.414 1 93.75 317 PRO A C 1
ATOM 2426 O O . PRO A 1 317 ? 10.203 -21.719 -14.375 1 93.75 317 PRO A O 1
ATOM 2429 N N . LEU A 1 318 ? 12.008 -22.922 -14.82 1 93.88 318 LEU A N 1
ATOM 2430 C CA . LEU A 1 318 ? 12.836 -21.766 -15.141 1 93.88 318 LEU A CA 1
ATOM 2431 C C . LEU A 1 318 ? 12.875 -21.531 -16.641 1 93.88 318 LEU A C 1
ATOM 2433 O O . LEU A 1 318 ? 13.445 -20.531 -17.109 1 93.88 318 LEU A O 1
ATOM 2437 N N . ASN A 1 319 ? 12.289 -22.516 -17.375 1 94.81 319 ASN A N 1
ATOM 2438 C CA . ASN A 1 319 ? 12.242 -22.391 -18.828 1 94.81 319 ASN A CA 1
ATOM 2439 C C . ASN A 1 319 ? 11 -23.062 -19.406 1 94.81 319 ASN A C 1
ATOM 2441 O O . ASN A 1 319 ? 11.055 -24.203 -19.875 1 94.81 319 ASN A O 1
ATOM 2445 N N . TRP A 1 320 ? 10 -22.312 -19.562 1 93.69 320 TRP A N 1
ATOM 2446 C CA . TRP A 1 320 ? 8.695 -22.844 -19.922 1 93.69 320 TRP A CA 1
ATOM 2447 C C . TRP A 1 320 ? 8.664 -23.25 -21.406 1 93.69 320 TRP A C 1
ATOM 2449 O O . TRP A 1 320 ? 7.691 -23.844 -21.859 1 93.69 320 TRP A O 1
ATOM 2459 N N . ASN A 1 321 ? 9.703 -22.969 -22.125 1 94.12 321 ASN A N 1
ATOM 2460 C CA . ASN A 1 321 ? 9.773 -23.375 -23.516 1 94.12 321 ASN A CA 1
ATOM 2461 C C . ASN A 1 321 ? 10.656 -24.609 -23.703 1 94.12 321 ASN A C 1
ATOM 2463 O O . ASN A 1 321 ? 10.828 -25.094 -24.828 1 94.12 321 ASN A O 1
ATOM 2467 N N . ASP A 1 322 ? 11.133 -25.125 -22.625 1 95.88 322 ASP A N 1
ATOM 2468 C CA . ASP A 1 322 ? 12 -26.297 -22.703 1 95.88 322 ASP A CA 1
ATOM 2469 C C . ASP A 1 322 ? 11.188 -27.562 -22.969 1 95.88 322 ASP A C 1
ATOM 2471 O O . ASP A 1 322 ? 10.406 -28 -22.125 1 95.88 322 ASP A O 1
ATOM 2475 N N . MET A 1 323 ? 11.453 -28.219 -24.094 1 96.19 323 MET A N 1
ATOM 2476 C CA . MET A 1 323 ? 10.672 -29.375 -24.5 1 96.19 323 MET A CA 1
ATOM 2477 C C . MET A 1 323 ? 11.203 -30.641 -23.859 1 96.19 323 MET A C 1
ATOM 2479 O O . MET A 1 323 ? 10.57 -31.703 -23.922 1 96.19 323 MET A O 1
ATOM 2483 N N . GLU A 1 324 ? 12.344 -30.547 -23.25 1 97.12 324 GLU A N 1
ATOM 2484 C CA . GLU A 1 324 ? 12.875 -31.688 -22.516 1 97.12 324 GLU A CA 1
ATOM 2485 C C . GLU A 1 324 ? 12.133 -31.891 -21.188 1 97.12 324 GLU A C 1
ATOM 2487 O O . GLU A 1 324 ? 12.086 -30.984 -20.359 1 97.12 324 GLU A O 1
ATOM 2492 N N . PRO A 1 325 ? 11.547 -33.094 -20.953 1 97.44 325 PRO A N 1
ATOM 2493 C CA . PRO A 1 325 ? 10.812 -33.312 -19.719 1 97.44 325 PRO A CA 1
ATOM 2494 C C . PRO A 1 325 ? 11.688 -33.156 -18.469 1 97.44 325 PRO A C 1
ATOM 2496 O O . PRO A 1 325 ? 12.828 -33.625 -18.438 1 97.44 325 PRO A O 1
ATOM 2499 N N . TYR A 1 326 ? 11.219 -32.438 -17.547 1 97.75 326 TYR A N 1
ATOM 2500 C CA . TYR A 1 326 ? 11.852 -32.312 -16.234 1 97.75 326 TYR A CA 1
ATOM 2501 C C . TYR A 1 326 ? 11.477 -33.469 -15.328 1 97.75 326 TYR A C 1
ATOM 2503 O O . TYR A 1 326 ? 10.312 -33.594 -14.922 1 97.75 326 TYR A O 1
ATOM 2511 N N . THR A 1 327 ? 12.43 -34.312 -14.938 1 97.81 327 THR A N 1
ATOM 2512 C CA . THR A 1 327 ? 12.086 -35.562 -14.273 1 97.81 327 THR A CA 1
ATOM 2513 C C . THR A 1 327 ? 12.789 -35.688 -12.922 1 97.81 327 THR A C 1
ATOM 2515 O O . THR A 1 327 ? 12.875 -36.781 -12.352 1 97.81 327 THR A O 1
ATOM 2518 N N . THR A 1 328 ? 13.312 -34.594 -12.414 1 96.44 328 THR A N 1
ATOM 2519 C CA . THR A 1 328 ? 14.109 -34.688 -11.195 1 96.44 328 THR A CA 1
ATOM 2520 C C . THR A 1 328 ? 13.391 -34 -10.039 1 96.44 328 THR A C 1
ATOM 2522 O O . THR A 1 328 ? 14.008 -33.656 -9.031 1 96.44 328 THR A O 1
ATOM 2525 N N . GLY A 1 329 ? 12.062 -33.75 -10.211 1 97.62 329 GLY A N 1
ATOM 2526 C CA . GLY A 1 329 ? 11.281 -33.156 -9.141 1 97.62 329 GLY A CA 1
ATOM 2527 C C . GLY A 1 329 ? 11.164 -31.641 -9.242 1 97.62 329 GLY A C 1
ATOM 2528 O O . GLY A 1 329 ? 11.867 -30.906 -8.547 1 97.62 329 GLY A O 1
ATOM 2529 N N . SER A 1 330 ? 10.273 -31.156 -10.141 1 97.56 330 SER A N 1
ATOM 2530 C CA . SER A 1 330 ? 9.945 -29.734 -10.227 1 97.56 330 SER A CA 1
ATOM 2531 C C . SER A 1 330 ? 9.477 -29.188 -8.883 1 97.56 330 SER A C 1
ATOM 2533 O O . SER A 1 330 ? 8.516 -29.703 -8.297 1 97.56 330 SER A O 1
ATOM 2535 N N . PRO A 1 331 ? 10.094 -28.141 -8.352 1 97 331 PRO A N 1
ATOM 2536 C CA . PRO A 1 331 ? 9.688 -27.672 -7.027 1 97 331 PRO A CA 1
ATOM 2537 C C . PRO A 1 331 ? 8.219 -27.25 -6.973 1 97 331 PRO A C 1
ATOM 2539 O O . PRO A 1 331 ? 7.484 -27.688 -6.078 1 97 331 PRO A O 1
ATOM 2542 N N . GLU A 1 332 ? 7.801 -26.406 -7.91 1 97 332 GLU A N 1
ATOM 2543 C CA . GLU A 1 332 ? 6.398 -26 -7.91 1 97 332 GLU A CA 1
ATOM 2544 C C . GLU A 1 332 ? 5.484 -27.172 -8.234 1 97 332 GLU A C 1
ATOM 2546 O O . GLU A 1 332 ? 4.414 -27.328 -7.648 1 97 332 GLU A O 1
ATOM 2551 N N . GLY A 1 333 ? 5.93 -28.078 -9.164 1 98.5 333 GLY A N 1
ATOM 2552 C CA . GLY A 1 333 ? 5.137 -29.25 -9.5 1 98.5 333 GLY A CA 1
ATOM 2553 C C . GLY A 1 333 ? 4.875 -30.156 -8.305 1 98.5 333 GLY A C 1
ATOM 2554 O O . GLY A 1 333 ? 3.746 -30.609 -8.102 1 98.5 333 GLY A O 1
ATOM 2555 N N . GLN A 1 334 ? 5.953 -30.469 -7.57 1 98.62 334 GLN A N 1
ATOM 2556 C CA . GLN A 1 334 ? 5.816 -31.25 -6.352 1 98.62 334 GLN A CA 1
ATOM 2557 C C . GLN A 1 334 ? 4.801 -30.625 -5.402 1 98.62 334 GLN A C 1
ATOM 2559 O O . GLN A 1 334 ? 3.914 -31.312 -4.887 1 98.62 334 GLN A O 1
ATOM 2564 N N . ALA A 1 335 ? 4.914 -29.312 -5.195 1 98.81 335 ALA A N 1
ATOM 2565 C CA . ALA A 1 335 ? 4.012 -28.609 -4.297 1 98.81 335 ALA A CA 1
ATOM 2566 C C . ALA A 1 335 ? 2.572 -28.672 -4.801 1 98.81 335 ALA A C 1
ATOM 2568 O O . ALA A 1 335 ? 1.637 -28.828 -4.016 1 98.81 335 ALA A O 1
ATOM 2569 N N . PHE A 1 336 ? 2.377 -28.531 -6.113 1 98.94 336 PHE A N 1
ATOM 2570 C CA . PHE A 1 336 ? 1.044 -28.547 -6.703 1 98.94 336 PHE 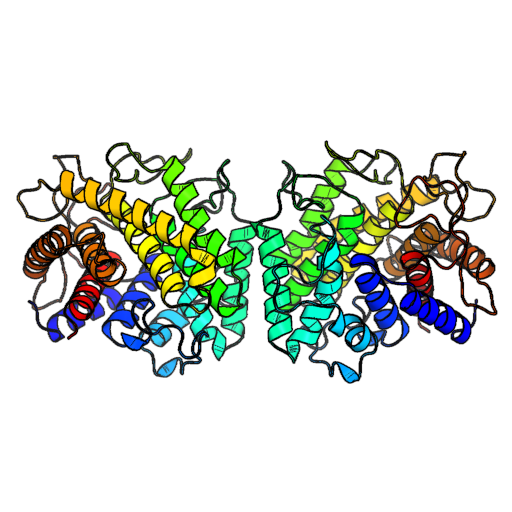A CA 1
ATOM 2571 C C . PHE A 1 336 ? 0.367 -29.891 -6.48 1 98.94 336 PHE A C 1
ATOM 2573 O O . PHE A 1 336 ? -0.846 -29.953 -6.266 1 98.94 336 PHE A O 1
ATOM 2580 N N . VAL A 1 337 ? 1.118 -30.938 -6.543 1 98.88 337 VAL A N 1
ATOM 2581 C CA . VAL A 1 337 ? 0.563 -32.281 -6.305 1 98.88 337 VAL A CA 1
ATOM 2582 C C . VAL A 1 337 ? 0.083 -32.375 -4.859 1 98.88 337 VAL A C 1
ATOM 2584 O O . VAL A 1 337 ? -0.976 -32.938 -4.59 1 98.88 337 VAL A O 1
ATOM 2587 N N . VAL A 1 338 ? 0.842 -31.844 -3.945 1 98.88 338 VAL A N 1
ATOM 2588 C CA . VAL A 1 338 ? 0.434 -31.844 -2.543 1 98.88 338 VAL A CA 1
ATOM 2589 C C . VAL A 1 338 ? -0.845 -31.016 -2.381 1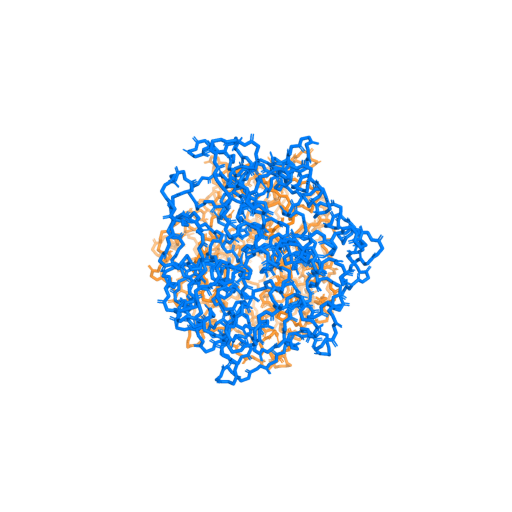 98.88 338 VAL A C 1
ATOM 2591 O O . VAL A 1 338 ? -1.776 -31.438 -1.691 1 98.88 338 VAL A O 1
ATOM 2594 N N . LEU A 1 339 ? -0.9 -29.859 -3.01 1 98.88 339 LEU A N 1
ATOM 2595 C CA . LEU A 1 339 ? -2.086 -29.016 -2.953 1 98.88 339 LEU A CA 1
ATOM 2596 C C . LEU A 1 339 ? -3.299 -29.734 -3.531 1 98.88 339 LEU A C 1
ATOM 2598 O O . LEU A 1 339 ? -4.418 -29.562 -3.041 1 98.88 339 LEU A O 1
ATOM 2602 N N . LEU A 1 340 ? -3.088 -30.5 -4.598 1 98.88 340 LEU A N 1
ATOM 2603 C CA . LEU A 1 340 ? -4.152 -31.297 -5.203 1 98.88 340 LEU A CA 1
ATOM 2604 C C . LEU A 1 340 ? -4.742 -32.281 -4.195 1 98.88 340 LEU A C 1
ATOM 2606 O O . LEU A 1 340 ? -5.965 -32.344 -4.047 1 98.88 340 LEU A O 1
ATOM 2610 N N . HIS A 1 341 ? -3.906 -32.969 -3.492 1 98.75 341 HIS A N 1
ATOM 2611 C CA . HIS A 1 341 ? -4.379 -33.938 -2.533 1 98.75 341 HIS A CA 1
ATOM 2612 C C . HIS A 1 341 ? -5.016 -33.281 -1.318 1 98.75 341 HIS A C 1
ATOM 2614 O O . HIS A 1 341 ? -5.973 -33.812 -0.746 1 98.75 341 HIS A O 1
ATOM 2620 N N . ALA A 1 342 ? -4.434 -32.156 -0.894 1 98.56 342 ALA A N 1
ATOM 2621 C CA . ALA A 1 342 ? -5.078 -31.391 0.177 1 98.56 342 ALA A CA 1
ATOM 2622 C C . ALA A 1 342 ? -6.48 -30.953 -0.227 1 98.56 342 ALA A C 1
ATOM 2624 O O . ALA A 1 342 ? -7.422 -31.047 0.565 1 98.56 342 ALA A O 1
ATOM 2625 N N . ALA A 1 343 ? -6.652 -30.469 -1.438 1 98.69 343 ALA A N 1
ATOM 2626 C CA . ALA A 1 343 ? -7.953 -30.031 -1.938 1 98.69 343 ALA A CA 1
ATOM 2627 C C . ALA A 1 343 ? -8.938 -31.188 -2.008 1 98.69 343 ALA A C 1
ATOM 2629 O O . ALA A 1 343 ? -10.102 -31.047 -1.636 1 98.69 343 ALA A O 1
ATOM 2630 N N . TYR A 1 344 ? -8.445 -32.281 -2.502 1 98.38 344 TYR A N 1
ATOM 2631 C CA . TYR A 1 344 ? -9.289 -33.469 -2.592 1 98.38 344 TYR A CA 1
ATOM 2632 C C . TYR A 1 344 ? -9.773 -33.906 -1.213 1 98.38 344 TYR A C 1
ATOM 2634 O O . TYR A 1 344 ? -10.961 -34.188 -1.029 1 98.38 344 TYR A O 1
ATOM 2642 N N . ARG A 1 345 ? -8.828 -34 -0.261 1 97.31 345 ARG A N 1
ATOM 2643 C CA . ARG A 1 345 ? -9.172 -34.344 1.109 1 97.31 345 ARG A CA 1
ATOM 2644 C C . ARG A 1 345 ? -10.281 -33.469 1.656 1 97.31 345 ARG A C 1
ATOM 2646 O O . ARG A 1 345 ? -11.242 -33.969 2.25 1 97.31 345 ARG A O 1
ATOM 2653 N N . ASP A 1 346 ? -10.109 -32.188 1.503 1 96.94 346 ASP A N 1
ATOM 2654 C CA . ASP A 1 346 ? -11.07 -31.219 2.025 1 96.94 346 ASP A CA 1
ATOM 2655 C C . ASP A 1 346 ? -12.422 -31.344 1.315 1 96.94 346 ASP A C 1
ATOM 2657 O O . ASP A 1 346 ? -13.469 -31.172 1.931 1 96.94 346 ASP A O 1
ATOM 2661 N N . TRP A 1 347 ? -12.43 -31.594 0.01 1 97.38 347 TRP A N 1
ATOM 2662 C CA . TRP A 1 347 ? -13.656 -31.766 -0.765 1 97.38 347 TRP A CA 1
ATOM 2663 C C . TRP A 1 347 ? -14.406 -33.031 -0.323 1 97.38 347 TRP A C 1
ATOM 2665 O O . TRP A 1 347 ? -15.633 -33 -0.186 1 97.38 347 TRP A O 1
ATOM 2675 N N . LYS A 1 348 ? -13.719 -34.062 -0.055 1 95.62 348 LYS A N 1
ATOM 2676 C CA . LYS A 1 348 ? -14.312 -35.344 0.374 1 95.62 348 LYS A CA 1
ATOM 2677 C C . LYS A 1 348 ? -14.789 -35.25 1.821 1 95.62 348 LYS A C 1
ATOM 2679 O O . LYS A 1 348 ? -15.672 -36 2.234 1 95.62 348 LYS A O 1
ATOM 2684 N N . GLY A 1 349 ? -14.336 -34.281 2.621 1 88.31 349 GLY A N 1
ATOM 2685 C CA . GLY A 1 349 ? -14.68 -34.156 4.027 1 88.31 349 GLY A CA 1
ATOM 2686 C C . GLY A 1 349 ? -13.977 -35.156 4.906 1 88.31 349 GLY A C 1
ATOM 2687 O O . GLY A 1 349 ? -14.578 -35.719 5.836 1 88.31 349 GLY A O 1
ATOM 2688 N N . GLU A 1 350 ? -12.867 -35.625 4.559 1 75.31 350 GLU A N 1
ATOM 2689 C CA . GLU A 1 350 ? -12.086 -36.594 5.328 1 75.31 350 GLU A CA 1
ATOM 2690 C C . GLU A 1 350 ? -11.023 -35.875 6.168 1 75.31 350 GLU A C 1
ATOM 2692 O O . GLU A 1 350 ? -10.555 -34.812 5.816 1 75.31 350 GLU A O 1
ATOM 2697 N N . MET B 1 1 ? 7.215 40.75 21.25 1 76.44 1 MET B N 1
ATOM 2698 C CA . MET B 1 1 ? 6.945 39.344 21.516 1 76.44 1 MET B CA 1
ATOM 2699 C C . MET B 1 1 ? 5.824 39.188 22.531 1 76.44 1 MET B C 1
ATOM 2701 O O . MET B 1 1 ? 5.875 39.781 23.609 1 76.44 1 MET B O 1
ATOM 2705 N N . VAL B 1 2 ? 4.762 38.5 21.953 1 90.81 2 VAL B N 1
ATOM 2706 C CA . VAL B 1 2 ? 3.559 38.375 22.766 1 90.81 2 VAL B CA 1
ATOM 2707 C C . VAL B 1 2 ? 3.766 37.281 23.797 1 90.81 2 VAL B C 1
ATOM 2709 O O . VAL B 1 2 ? 4.629 36.406 23.641 1 90.81 2 VAL B O 1
ATOM 2712 N N . SER B 1 3 ? 3.055 37.375 24.938 1 93.75 3 SER B N 1
ATOM 2713 C CA . SER B 1 3 ? 3.203 36.438 26.062 1 93.75 3 SER B CA 1
ATOM 2714 C C . SER B 1 3 ? 2.676 35.062 25.703 1 93.75 3 SER B C 1
ATOM 2716 O O . SER B 1 3 ? 1.765 34.938 24.875 1 93.75 3 SER B O 1
ATOM 2718 N N . PRO B 1 4 ? 3.305 34 26.359 1 95.81 4 PRO B N 1
ATOM 2719 C CA . PRO B 1 4 ? 2.766 32.656 26.172 1 95.81 4 PRO B CA 1
ATOM 2720 C C . PRO B 1 4 ? 1.284 32.531 26.531 1 95.81 4 PRO B C 1
ATOM 2722 O O . PRO B 1 4 ? 0.546 31.766 25.922 1 95.81 4 PRO B O 1
ATOM 2725 N N . ALA B 1 5 ? 0.828 33.312 27.469 1 97.31 5 ALA B N 1
ATOM 2726 C CA . ALA B 1 5 ? -0.577 33.312 27.875 1 97.31 5 ALA B CA 1
ATOM 2727 C C . ALA B 1 5 ? -1.476 33.781 26.734 1 97.31 5 ALA B C 1
ATOM 2729 O O . ALA B 1 5 ? -2.58 33.281 26.562 1 97.31 5 ALA B O 1
ATOM 2730 N N . LEU B 1 6 ? -1.019 34.781 26.047 1 98 6 LEU B N 1
ATOM 2731 C CA . LEU B 1 6 ? -1.797 35.25 24.906 1 98 6 LEU B CA 1
ATOM 2732 C C . LEU B 1 6 ? -1.836 34.219 23.781 1 98 6 LEU B C 1
ATOM 2734 O O . LEU B 1 6 ? -2.869 34.031 23.141 1 98 6 LEU B O 1
ATOM 2738 N N . ILE B 1 7 ? -0.725 33.531 23.547 1 98.5 7 ILE B N 1
ATOM 2739 C CA . ILE B 1 7 ? -0.686 32.5 22.516 1 98.5 7 ILE B CA 1
ATOM 2740 C C . ILE B 1 7 ? -1.577 31.328 22.922 1 98.5 7 ILE B C 1
ATOM 2742 O O . ILE B 1 7 ? -2.227 30.703 22.078 1 98.5 7 ILE B O 1
ATOM 2746 N N . ASN B 1 8 ? -1.662 31.031 24.25 1 98.31 8 ASN B N 1
ATOM 2747 C CA . ASN B 1 8 ? -2.607 30.031 24.734 1 98.31 8 ASN B CA 1
ATOM 2748 C C . ASN B 1 8 ? -4.047 30.406 24.406 1 98.31 8 ASN B C 1
ATOM 2750 O O . ASN B 1 8 ? -4.867 29.547 24.094 1 98.31 8 ASN B O 1
ATOM 2754 N N . LYS B 1 9 ? -4.359 31.703 24.516 1 97.94 9 LYS B N 1
ATOM 2755 C CA . LYS B 1 9 ? -5.695 32.188 24.156 1 97.94 9 LYS B CA 1
ATOM 2756 C C . LYS B 1 9 ? -5.961 32 22.672 1 97.94 9 LYS B C 1
ATOM 2758 O O . LYS B 1 9 ? -7.074 31.656 22.266 1 97.94 9 LYS B O 1
ATOM 2763 N N . VAL B 1 10 ? -4.926 32.25 21.828 1 98.88 10 VAL B N 1
ATOM 2764 C CA . VAL B 1 10 ? -5.016 32.062 20.391 1 98.88 10 VAL B CA 1
ATOM 2765 C C . VAL B 1 10 ? -5.277 30.594 20.078 1 98.88 10 VAL B C 1
ATOM 2767 O O . VAL B 1 10 ? -6.133 30.266 19.25 1 98.88 10 VAL B O 1
ATOM 2770 N N . LEU B 1 11 ? -4.562 29.703 20.734 1 98.75 11 LEU B N 1
ATOM 2771 C CA . LEU B 1 11 ? -4.707 28.25 20.547 1 98.75 11 LEU B CA 1
ATOM 2772 C C . LEU B 1 11 ? -6.086 27.781 20.984 1 98.75 11 LEU B C 1
ATOM 2774 O O . LEU B 1 11 ? -6.711 26.969 20.312 1 98.75 11 LEU B O 1
ATOM 2778 N N . ALA B 1 12 ? -6.562 28.297 22.141 1 98.62 12 ALA B N 1
ATOM 2779 C CA . ALA B 1 12 ? -7.898 27.938 22.609 1 98.62 12 ALA B CA 1
ATOM 2780 C C . ALA B 1 12 ? -8.961 28.328 21.594 1 98.62 12 ALA B C 1
ATOM 2782 O O . ALA B 1 12 ? -9.93 27.594 21.391 1 98.62 12 ALA B O 1
ATOM 2783 N N . LYS B 1 13 ? -8.789 29.484 21 1 98.69 13 LYS B N 1
ATOM 2784 C CA . LYS B 1 13 ? -9.727 29.922 19.969 1 98.69 13 LYS B CA 1
ATOM 2785 C C . LYS B 1 13 ? -9.664 29 18.75 1 98.69 13 LYS B C 1
ATOM 2787 O O . LYS B 1 13 ? -10.695 28.703 18.141 1 98.69 13 LYS B O 1
ATOM 2792 N N . ALA B 1 14 ? -8.477 28.625 18.297 1 98.62 14 ALA B N 1
ATOM 2793 C CA . ALA B 1 14 ? -8.328 27.672 17.203 1 98.62 14 ALA B CA 1
ATOM 2794 C C . ALA B 1 14 ? -9.133 26.406 17.453 1 98.62 14 ALA B C 1
ATOM 2796 O O . ALA B 1 14 ? -9.859 25.938 16.578 1 98.62 14 ALA B O 1
ATOM 2797 N N . ILE B 1 15 ? -9.023 25.828 18.672 1 98.62 15 ILE B N 1
ATOM 2798 C CA . ILE B 1 15 ? -9.719 24.609 19.078 1 98.62 15 ILE B CA 1
ATOM 2799 C C . ILE B 1 15 ? -11.227 24.828 18.984 1 98.62 15 ILE B C 1
ATOM 2801 O O . ILE B 1 15 ? -11.961 23.969 18.469 1 98.62 15 ILE B O 1
ATOM 2805 N N . GLU B 1 16 ? -11.641 25.969 19.422 1 98.44 16 GLU B N 1
ATOM 2806 C CA . GLU B 1 16 ? -13.062 26.297 19.516 1 98.44 16 GLU B CA 1
ATOM 2807 C C . GLU B 1 16 ? -13.703 26.375 18.125 1 98.44 16 GLU B C 1
ATOM 2809 O O . GLU B 1 16 ? -14.844 25.953 17.953 1 98.44 16 GLU B O 1
ATOM 2814 N N . VAL B 1 17 ? -12.945 26.844 17.141 1 98.25 17 VAL B N 1
ATOM 2815 C CA . VAL B 1 17 ? -13.609 27.25 15.906 1 98.25 17 VAL B CA 1
ATOM 2816 C C . VAL B 1 17 ? -13.336 26.203 14.82 1 98.25 17 VAL B C 1
ATOM 2818 O O . VAL B 1 17 ? -13.938 26.25 13.75 1 98.25 17 VAL B O 1
ATOM 2821 N N . ALA B 1 18 ? -12.461 25.203 15.047 1 98.25 18 ALA B N 1
ATOM 2822 C CA . ALA B 1 18 ? -12.172 24.172 14.047 1 98.25 18 ALA B CA 1
ATOM 2823 C C . ALA B 1 18 ? -13.383 23.281 13.82 1 98.25 18 ALA B C 1
ATOM 2825 O O . ALA B 1 18 ? -14.008 22.812 14.781 1 98.25 18 ALA B O 1
ATOM 2826 N N . THR B 1 19 ? -13.711 23.016 12.484 1 97.44 19 THR B N 1
ATOM 2827 C CA . THR B 1 19 ? -14.898 22.219 12.203 1 97.44 19 THR B CA 1
ATOM 2828 C C . THR B 1 19 ? -14.656 21.297 11.016 1 97.44 19 THR B C 1
ATOM 2830 O O . THR B 1 19 ? -15.508 20.469 10.695 1 97.44 19 THR B O 1
ATOM 2833 N N . HIS B 1 20 ? -13.492 21.359 10.383 1 97.56 20 HIS B N 1
ATOM 2834 C CA . HIS B 1 20 ? -13.219 20.547 9.195 1 97.56 20 HIS B CA 1
ATOM 2835 C C . HIS B 1 20 ? -11.984 19.672 9.391 1 97.56 20 HIS B C 1
ATOM 2837 O O . HIS B 1 20 ? -11.148 19.969 10.258 1 97.56 20 HIS B O 1
ATOM 2843 N N . SER B 1 21 ? -11.828 18.688 8.508 1 97.62 21 SER B N 1
ATOM 2844 C CA . SER B 1 21 ? -10.797 17.656 8.609 1 97.62 21 SER B CA 1
ATOM 2845 C C . SER B 1 21 ? -9.406 18.281 8.703 1 97.62 21 SER B C 1
ATOM 2847 O O . SER B 1 21 ? -8.688 18.062 9.688 1 97.62 21 SER B O 1
ATOM 2849 N N . TRP B 1 22 ? -9.031 19.141 7.734 1 98.06 22 TRP B N 1
ATOM 2850 C CA . TRP B 1 22 ? -7.68 19.688 7.707 1 98.06 22 TRP B CA 1
ATOM 2851 C C . TRP B 1 22 ? -7.457 20.641 8.875 1 98.06 22 TRP B C 1
ATOM 2853 O O . TRP B 1 22 ? -6.328 20.812 9.336 1 98.06 22 TRP B O 1
ATOM 2863 N N . GLU B 1 23 ? -8.539 21.25 9.391 1 98.5 23 GLU B N 1
ATOM 2864 C CA . GLU B 1 23 ? -8.445 22.156 10.539 1 98.5 23 GLU B CA 1
ATOM 2865 C C . GLU B 1 23 ? -8.141 21.375 11.82 1 98.5 23 GLU B C 1
ATOM 2867 O O . GLU B 1 23 ? -7.305 21.797 12.625 1 98.5 23 GLU B O 1
ATOM 2872 N N . TYR B 1 24 ? -8.82 20.219 11.93 1 98.75 24 TYR B N 1
ATOM 2873 C CA . TYR B 1 24 ? -8.531 19.375 13.086 1 98.75 24 TYR B CA 1
ATOM 2874 C C . TYR B 1 24 ? -7.066 18.953 13.109 1 98.75 24 TYR B C 1
ATOM 2876 O O . TYR B 1 24 ? -6.422 18.984 14.156 1 98.75 24 TYR B O 1
ATOM 2884 N N . GLY B 1 25 ? -6.605 18.547 11.969 1 98.69 25 GLY B N 1
ATOM 2885 C CA . GLY B 1 25 ? -5.211 18.141 11.867 1 98.69 25 GLY B CA 1
ATOM 2886 C C . GLY B 1 25 ? -4.234 19.25 12.188 1 98.69 25 GLY B C 1
ATOM 2887 O O . GLY B 1 25 ? -3.25 19.047 12.891 1 98.69 25 GLY B O 1
ATOM 2888 N N . THR B 1 26 ? -4.504 20.422 11.695 1 98.62 26 THR B N 1
ATOM 2889 C CA . THR B 1 26 ? -3.617 21.562 11.898 1 98.62 26 THR B CA 1
ATOM 2890 C C . THR B 1 26 ? -3.637 22.016 13.359 1 98.62 26 THR B C 1
ATOM 2892 O O . THR B 1 26 ? -2.598 22.359 13.922 1 98.62 26 THR B O 1
ATOM 2895 N N . VAL B 1 27 ? -4.797 22.016 13.953 1 98.81 27 VAL B N 1
ATOM 2896 C CA . VAL B 1 27 ? -4.922 22.359 15.359 1 98.81 27 VAL B CA 1
ATOM 2897 C C . VAL B 1 27 ? -4.168 21.344 16.219 1 98.81 27 VAL B C 1
ATOM 2899 O O . VAL B 1 27 ? -3.469 21.719 17.156 1 98.81 27 VAL B O 1
ATOM 2902 N N . ALA B 1 28 ? -4.305 20.094 15.867 1 98.81 28 ALA B N 1
ATOM 2903 C CA . ALA B 1 28 ? -3.58 19.062 16.594 1 98.81 28 ALA B CA 1
ATOM 2904 C C . ALA B 1 28 ? -2.072 19.281 16.516 1 98.81 28 ALA B C 1
ATOM 2906 O O . ALA B 1 28 ? -1.359 19.141 17.5 1 98.81 28 ALA B O 1
ATOM 2907 N N . GLU B 1 29 ? -1.591 19.641 15.352 1 98.69 29 GLU B N 1
ATOM 2908 C CA . GLU B 1 29 ? -0.17 19.922 15.172 1 98.69 29 GLU B CA 1
ATOM 2909 C C . GLU B 1 29 ? 0.267 21.125 16.016 1 98.69 29 GLU B C 1
ATOM 2911 O O . GLU B 1 29 ? 1.334 21.094 16.625 1 98.69 29 GLU B O 1
ATOM 2916 N N . ALA B 1 30 ? -0.564 22.172 16.016 1 98.81 30 ALA B N 1
ATOM 2917 C CA . ALA B 1 30 ? -0.265 23.359 16.797 1 98.81 30 ALA B CA 1
ATOM 2918 C C . ALA B 1 30 ? -0.22 23.016 18.297 1 98.81 30 ALA B C 1
ATOM 2920 O O . ALA B 1 30 ? 0.684 23.469 19 1 98.81 30 ALA B O 1
ATOM 2921 N N . LEU B 1 31 ? -1.162 22.219 18.719 1 98.75 31 LEU B N 1
ATOM 2922 C CA . LEU B 1 31 ? -1.206 21.781 20.109 1 98.75 31 LEU B CA 1
ATOM 2923 C C . LEU B 1 31 ? 0.069 21.016 20.469 1 98.75 31 LEU B C 1
ATOM 2925 O O . LEU B 1 31 ? 0.672 21.281 21.516 1 98.75 31 LEU B O 1
ATOM 2929 N N . LEU B 1 32 ? 0.423 20.156 19.625 1 98.56 32 LEU B N 1
ATOM 2930 C CA . LEU B 1 32 ? 1.584 19.312 19.891 1 98.56 32 LEU B CA 1
ATOM 2931 C C . LEU B 1 32 ? 2.857 20.156 19.969 1 98.56 32 LEU B C 1
ATOM 2933 O O . LEU B 1 32 ? 3.623 20.047 20.922 1 98.56 32 LEU B O 1
ATOM 2937 N N . GLU B 1 33 ? 3.076 21.016 19 1 98.31 33 GLU B N 1
ATOM 2938 C CA . GLU B 1 33 ? 4.305 21.797 18.938 1 98.31 33 GLU B CA 1
ATOM 2939 C C . GLU B 1 33 ? 4.375 22.828 20.062 1 98.31 33 GLU B C 1
ATOM 2941 O O . GLU B 1 33 ? 5.461 23.156 20.531 1 98.31 33 GLU B O 1
ATOM 2946 N N . TRP B 1 34 ? 3.209 23.281 20.484 1 98.38 34 TRP B N 1
ATOM 2947 C CA . TRP B 1 34 ? 3.188 24.344 21.484 1 98.38 34 TRP B CA 1
ATOM 2948 C C . TRP B 1 34 ? 3.275 23.75 22.891 1 98.38 34 TRP B C 1
ATOM 2950 O O . TRP B 1 34 ? 4.039 24.25 23.734 1 98.38 34 TRP B O 1
ATOM 2960 N N . GLU B 1 35 ? 2.6 22.625 23.125 1 97.88 35 GLU B N 1
ATOM 2961 C CA . GLU B 1 35 ? 2.479 22.141 24.5 1 97.88 35 GLU B CA 1
ATOM 2962 C C . GLU B 1 35 ? 3.451 21 24.766 1 97.88 35 GLU B C 1
ATOM 2964 O O . GLU B 1 35 ? 3.844 20.766 25.922 1 97.88 35 GLU B O 1
ATOM 2969 N N . ASN B 1 36 ? 3.773 20.234 23.781 1 97 36 ASN B N 1
ATOM 2970 C CA . ASN B 1 36 ? 4.703 19.109 23.906 1 97 36 ASN B CA 1
ATOM 2971 C C . ASN B 1 36 ? 5.793 19.172 22.828 1 97 36 ASN B C 1
ATOM 2973 O O . ASN B 1 36 ? 5.965 18.234 22.062 1 97 36 ASN B O 1
ATOM 2977 N N . PRO B 1 37 ? 6.629 20.219 22.906 1 95.88 37 PRO B N 1
ATOM 2978 C CA . PRO B 1 37 ? 7.578 20.453 21.812 1 95.88 37 PRO B CA 1
ATOM 2979 C C . PRO B 1 37 ? 8.547 19.297 21.609 1 95.88 37 PRO B C 1
ATOM 2981 O O . PRO B 1 37 ? 8.992 19.047 20.484 1 95.88 37 PRO B O 1
ATOM 2984 N N . THR B 1 38 ? 8.883 18.469 22.609 1 94.62 38 THR B N 1
ATOM 2985 C CA . THR B 1 38 ? 9.836 17.375 22.484 1 94.62 38 THR B CA 1
ATOM 2986 C C . THR B 1 38 ? 9.297 16.297 21.562 1 94.62 38 THR B C 1
ATOM 2988 O O . THR B 1 38 ? 10.07 15.57 20.922 1 94.62 38 THR B O 1
ATOM 2991 N N . LEU B 1 39 ? 7.973 16.219 21.453 1 95.38 39 LEU B N 1
ATOM 2992 C CA . LEU B 1 39 ? 7.336 15.18 20.641 1 95.38 39 LEU B CA 1
ATOM 2993 C C . LEU B 1 39 ? 7.172 15.633 19.203 1 95.38 39 LEU B C 1
ATOM 2995 O O . LEU B 1 39 ? 6.883 14.82 18.312 1 95.38 39 LEU B O 1
ATOM 2999 N N . SER B 1 40 ? 7.371 16.938 18.984 1 96.12 40 SER B N 1
ATOM 3000 C CA . SER B 1 40 ? 7.184 17.484 17.641 1 96.12 40 SER B CA 1
ATOM 3001 C C . SER B 1 40 ? 8.227 16.953 16.672 1 96.12 40 SER B C 1
ATOM 3003 O O . SER B 1 40 ? 9.359 16.672 17.062 1 96.12 40 SER B O 1
ATOM 3005 N N . ILE B 1 41 ? 7.898 16.938 15.391 1 97.38 41 ILE B N 1
ATOM 3006 C CA . ILE B 1 41 ? 8.766 16.406 14.336 1 97.38 41 ILE B CA 1
ATOM 3007 C C . ILE B 1 41 ? 10.031 17.266 14.242 1 97.38 41 ILE B C 1
ATOM 3009 O O . ILE B 1 41 ? 11.047 16.812 13.695 1 97.38 41 ILE B O 1
ATOM 3013 N N . PHE B 1 42 ? 10.055 18.406 14.852 1 97.5 42 PHE B N 1
ATOM 3014 C CA . PHE B 1 42 ? 11.156 19.344 14.703 1 97.5 42 PHE B CA 1
ATOM 3015 C C . PHE B 1 42 ? 12.133 19.219 15.875 1 97.5 42 PHE B C 1
ATOM 3017 O O . PHE B 1 42 ? 13.164 19.891 15.898 1 97.5 42 PHE B O 1
ATOM 3024 N N . ASN B 1 43 ? 11.836 18.344 16.828 1 95.62 43 ASN B N 1
ATOM 3025 C CA . ASN B 1 43 ? 12.703 18.172 17.984 1 95.62 43 ASN B CA 1
ATOM 3026 C C . ASN B 1 43 ? 13.164 16.734 18.141 1 95.62 43 ASN B C 1
ATOM 3028 O O . ASN B 1 43 ? 14.031 16.281 17.391 1 95.62 43 ASN B O 1
ATOM 3032 N N . ASP B 1 44 ? 12.57 15.898 19 1 92.69 44 ASP B N 1
ATOM 3033 C CA . ASP B 1 44 ? 12.953 14.492 19.156 1 92.69 44 ASP B CA 1
ATOM 3034 C C . ASP B 1 44 ? 11.758 13.57 18.953 1 92.69 44 ASP B C 1
ATOM 3036 O O . ASP B 1 44 ? 11.352 12.859 19.875 1 92.69 44 ASP B O 1
ATOM 3040 N N . PRO B 1 45 ? 11.383 13.5 17.75 1 94.19 45 PRO B N 1
ATOM 3041 C CA . PRO B 1 45 ? 10.156 12.75 17.453 1 94.19 45 PRO B CA 1
ATOM 3042 C C . PRO B 1 45 ? 10.359 11.242 17.516 1 94.19 45 PRO B C 1
ATOM 3044 O O . PRO B 1 45 ? 9.383 10.484 17.609 1 94.19 45 PRO B O 1
ATOM 3047 N N . PHE B 1 46 ? 11.602 10.75 17.422 1 96.44 46 PHE B N 1
ATOM 3048 C CA . PHE B 1 46 ? 11.867 9.32 17.328 1 96.44 46 PHE B CA 1
ATOM 3049 C C . PHE B 1 46 ? 12.914 8.898 18.359 1 96.44 46 PHE B C 1
ATOM 3051 O O . PHE B 1 46 ? 13.984 8.398 17.984 1 96.44 46 PHE B O 1
ATOM 3058 N N . PRO B 1 47 ? 12.547 9.008 19.641 1 93.62 47 PRO B N 1
ATOM 3059 C CA . PRO B 1 47 ? 13.508 8.5 20.625 1 93.62 47 PRO B CA 1
ATOM 3060 C C . PRO B 1 47 ? 13.836 7.02 20.422 1 93.62 47 PRO B C 1
ATOM 3062 O O . PRO B 1 47 ? 12.93 6.195 20.297 1 93.62 47 PRO B O 1
ATOM 3065 N N . GLY B 1 48 ? 15.141 6.637 20.328 1 91.5 48 GLY B N 1
ATOM 3066 C CA . GLY B 1 48 ? 15.578 5.277 20.062 1 91.5 48 GLY B CA 1
ATOM 3067 C C . GLY B 1 48 ? 15.375 4.852 18.625 1 91.5 48 GLY B C 1
ATOM 3068 O O . GLY B 1 48 ? 15.461 3.664 18.312 1 91.5 48 GLY B O 1
ATOM 3069 N N . GLY B 1 49 ? 14.977 5.789 17.812 1 92.25 49 GLY B N 1
ATOM 3070 C CA . GLY B 1 49 ? 14.883 5.535 16.391 1 92.25 49 GLY B CA 1
ATOM 3071 C C . GLY B 1 49 ? 13.523 5.012 15.969 1 92.25 49 GLY B C 1
ATOM 3072 O O . GLY B 1 49 ? 13.359 4.527 14.844 1 92.25 49 GLY B O 1
ATOM 3073 N N . ALA B 1 50 ? 12.539 5.062 16.859 1 93.06 50 ALA B N 1
ATOM 3074 C CA . ALA B 1 50 ? 11.188 4.582 16.594 1 93.06 50 ALA B CA 1
ATOM 3075 C C . ALA B 1 50 ? 10.141 5.59 17.047 1 93.06 50 ALA B C 1
ATOM 3077 O O . ALA B 1 50 ? 10.438 6.488 17.828 1 93.06 50 ALA B O 1
ATOM 3078 N N . ILE B 1 51 ? 8.938 5.453 16.484 1 95.69 51 ILE B N 1
ATOM 3079 C CA . ILE B 1 51 ? 7.883 6.332 16.969 1 95.69 51 ILE B CA 1
ATOM 3080 C C . ILE B 1 51 ? 7.562 6 18.438 1 95.69 51 ILE B C 1
ATOM 3082 O O . ILE B 1 51 ? 7.586 4.836 18.828 1 95.69 51 ILE B O 1
ATOM 3086 N N . PRO B 1 52 ? 7.301 6.953 19.219 1 95.88 52 PRO B N 1
ATOM 3087 C CA . PRO B 1 52 ? 7.129 6.719 20.656 1 95.88 52 PRO B CA 1
ATOM 3088 C C . PRO B 1 52 ? 5.773 6.102 20.984 1 95.88 52 PRO B C 1
ATOM 3090 O O . PRO B 1 52 ? 4.797 6.312 20.266 1 95.88 52 PRO B O 1
ATOM 3093 N N . THR B 1 53 ? 5.785 5.262 22.031 1 96.56 53 THR B N 1
ATOM 3094 C CA . THR B 1 53 ? 4.539 4.852 22.672 1 96.56 53 THR B CA 1
ATOM 3095 C C . THR B 1 53 ? 4.105 5.867 23.719 1 96.56 53 THR B C 1
ATOM 3097 O O . THR B 1 53 ? 4.82 6.098 24.703 1 96.56 53 THR B O 1
ATOM 3100 N N . LEU B 1 54 ? 2.953 6.496 23.484 1 96.81 54 LEU B N 1
ATOM 3101 C CA . LEU B 1 54 ? 2.5 7.598 24.328 1 96.81 54 LEU B CA 1
ATOM 3102 C C . LEU B 1 54 ? 1.2 7.238 25.047 1 96.81 54 LEU B C 1
ATOM 3104 O O . LEU B 1 54 ? 0.404 6.449 24.531 1 96.81 54 LEU B O 1
ATOM 3108 N N . ASP B 1 55 ? 1.059 7.773 26.266 1 97.12 55 ASP B N 1
ATOM 3109 C CA . ASP B 1 55 ? -0.266 7.777 26.891 1 97.12 55 ASP B CA 1
ATOM 3110 C C . ASP B 1 55 ? -1.154 8.852 26.266 1 97.12 55 ASP B C 1
ATOM 3112 O O . ASP B 1 55 ? -0.949 10.047 26.5 1 97.12 55 ASP B O 1
ATOM 3116 N N . VAL B 1 56 ? -2.1 8.414 25.531 1 97.62 56 VAL B N 1
ATOM 3117 C CA . VAL B 1 56 ? -2.943 9.297 24.734 1 97.62 56 VAL B CA 1
ATOM 3118 C C . VAL B 1 56 ? -3.559 10.375 25.609 1 97.62 56 VAL B C 1
ATOM 3120 O O . VAL B 1 56 ? -3.641 11.539 25.219 1 97.62 56 VAL B O 1
ATOM 3123 N N . GLY B 1 57 ? -3.912 10.078 26.859 1 97.31 57 GLY B N 1
ATOM 3124 C CA . GLY B 1 57 ? -4.543 11.016 27.766 1 97.31 57 GLY B CA 1
ATOM 3125 C C . GLY B 1 57 ? -3.596 12.078 28.281 1 97.31 57 GLY B C 1
ATOM 3126 O O . GLY B 1 57 ? -4.031 13.125 28.766 1 97.31 57 GLY B O 1
ATOM 3127 N N . ASP B 1 58 ? -2.275 11.883 28.141 1 97.5 58 ASP B N 1
ATOM 3128 C CA . ASP B 1 58 ? -1.277 12.797 28.688 1 97.5 58 ASP B CA 1
ATOM 3129 C C . ASP B 1 58 ? -0.775 13.758 27.609 1 97.5 58 ASP B C 1
ATOM 3131 O O . ASP B 1 58 ? 0.005 14.672 27.906 1 97.5 58 ASP B O 1
ATOM 3135 N N . VAL B 1 59 ? -1.21 13.602 26.359 1 98.12 59 VAL B N 1
ATOM 3136 C CA . VAL B 1 59 ? -0.824 14.469 25.25 1 98.12 59 VAL B CA 1
ATOM 3137 C C . VAL B 1 59 ? -2.053 15.195 24.719 1 98.12 59 VAL B C 1
ATOM 3139 O O . VAL B 1 59 ? -2.898 14.602 24.047 1 98.12 59 VAL B O 1
ATOM 3142 N N . SER B 1 60 ? -2.137 16.484 24.938 1 98.25 60 SER B N 1
ATOM 3143 C CA . SER B 1 60 ? -3.322 17.281 24.641 1 98.25 60 SER B CA 1
ATOM 3144 C C . SER B 1 60 ? -3.705 17.172 23.172 1 98.25 60 SER B C 1
ATOM 3146 O O . SER B 1 60 ? -4.891 17.109 22.828 1 98.25 60 SER B O 1
ATOM 3148 N N . ALA B 1 61 ? -2.686 17.172 22.281 1 98.69 61 ALA B N 1
ATOM 3149 C CA . ALA B 1 61 ? -2.943 17.078 20.844 1 98.69 61 ALA B CA 1
ATOM 3150 C C . ALA B 1 61 ? -3.697 15.797 20.516 1 98.69 61 ALA B C 1
ATOM 3152 O O . ALA B 1 61 ? -4.664 15.82 19.75 1 98.69 61 ALA B O 1
ATOM 3153 N N . LEU B 1 62 ? -3.264 14.656 21.125 1 98.75 62 LEU B N 1
ATOM 3154 C CA . LEU B 1 62 ? -3.865 13.359 20.844 1 98.75 62 LEU B CA 1
ATOM 3155 C C . LEU B 1 62 ? -5.25 13.25 21.469 1 98.75 62 LEU B C 1
ATOM 3157 O O . LEU B 1 62 ? -6.176 12.727 20.859 1 98.75 62 LEU B O 1
ATOM 3161 N N . SER B 1 63 ? -5.398 13.773 22.734 1 98.5 63 SER B N 1
ATOM 3162 C CA . SER B 1 63 ? -6.707 13.805 23.375 1 98.5 63 SER B CA 1
ATOM 3163 C C . SER B 1 63 ? -7.707 14.625 22.578 1 98.5 63 SER B C 1
ATOM 3165 O O . SER B 1 63 ? -8.883 14.266 22.484 1 98.5 63 SER B O 1
ATOM 3167 N N . TYR B 1 64 ? -7.246 15.695 21.984 1 98.69 64 TYR B N 1
ATOM 3168 C CA . TYR B 1 64 ? -8.086 16.594 21.203 1 98.69 64 TYR B CA 1
ATOM 3169 C C . TYR B 1 64 ? -8.57 15.922 19.922 1 98.69 64 TYR B C 1
ATOM 3171 O O . TYR B 1 64 ? -9.758 15.961 19.609 1 98.69 64 TYR B O 1
ATOM 3179 N N . VAL B 1 65 ? -7.648 15.234 19.203 1 98.81 65 VAL B N 1
ATOM 3180 C CA . VAL B 1 65 ? -7.949 14.867 17.828 1 98.81 65 VAL B CA 1
ATOM 3181 C C . VAL B 1 65 ? -8.602 13.492 17.781 1 98.81 65 VAL B C 1
ATOM 3183 O O . VAL B 1 65 ? -9.297 13.148 16.828 1 98.81 65 VAL B O 1
ATOM 3186 N N . LYS B 1 66 ? -8.438 12.633 18.812 1 98.75 66 LYS B N 1
ATOM 3187 C CA . LYS B 1 66 ? -8.844 11.234 18.859 1 98.75 66 LYS B CA 1
ATOM 3188 C C . LYS B 1 66 ? -10.32 11.07 18.516 1 98.75 66 LYS B C 1
ATOM 3190 O O . LYS B 1 66 ? -10.695 10.219 17.703 1 98.75 66 LYS B O 1
ATOM 3195 N N . PRO B 1 67 ? -11.227 11.938 19.078 1 98.5 67 PRO B N 1
ATOM 3196 C CA . PRO B 1 67 ? -12.648 11.727 18.797 1 98.5 67 PRO B CA 1
ATOM 3197 C C . PRO B 1 67 ? -13.023 12 17.344 1 98.5 67 PRO B C 1
ATOM 3199 O O . PRO B 1 67 ? -14.086 11.586 16.891 1 98.5 67 PRO B O 1
ATOM 3202 N N . PHE B 1 68 ? -12.164 12.68 16.625 1 98.75 68 PHE B N 1
ATOM 3203 C CA . PHE B 1 68 ? -12.484 13.023 15.242 1 98.75 68 PHE B CA 1
ATOM 3204 C C . PHE B 1 68 ? -12.031 11.93 14.281 1 98.75 68 PHE B C 1
ATOM 3206 O O . PHE B 1 68 ? -12.422 11.914 13.117 1 98.75 68 PHE B O 1
ATOM 3213 N N . ILE B 1 69 ? -11.195 11.023 14.727 1 98.81 69 ILE B N 1
ATOM 3214 C CA . ILE B 1 69 ? -10.633 9.977 13.875 1 98.81 69 ILE B CA 1
ATOM 3215 C C . ILE B 1 69 ? -11.594 8.789 13.812 1 98.81 69 ILE B C 1
ATOM 3217 O O . ILE B 1 69 ? -11.93 8.195 14.844 1 98.81 69 ILE B O 1
ATOM 3221 N N . ARG B 1 70 ? -11.992 8.484 12.602 1 98.25 70 ARG B N 1
ATOM 3222 C CA . ARG B 1 70 ? -12.844 7.32 12.383 1 98.25 70 ARG B CA 1
ATOM 3223 C C . ARG B 1 70 ? -12.023 6.043 12.297 1 98.25 70 ARG B C 1
ATOM 3225 O O . ARG B 1 70 ? -10.984 6.008 11.625 1 98.25 70 ARG B O 1
ATOM 3232 N N . THR B 1 71 ? -12.477 5 12.992 1 97.62 71 THR B N 1
ATOM 3233 C CA . THR B 1 71 ? -11.766 3.727 12.953 1 97.62 71 THR B CA 1
ATOM 3234 C C . THR B 1 71 ? -12.562 2.686 12.172 1 97.62 71 THR B C 1
ATOM 3236 O O . THR B 1 71 ? -12.133 1.534 12.055 1 97.62 71 THR B O 1
ATOM 3239 N N . ASP B 1 72 ? -13.672 3.07 11.578 1 95 72 ASP B N 1
ATOM 3240 C CA . ASP B 1 72 ? -14.57 2.123 10.922 1 95 72 ASP B CA 1
ATOM 3241 C C . ASP B 1 72 ? -14.797 2.502 9.461 1 95 72 ASP B C 1
ATOM 3243 O O . ASP B 1 72 ? -15.758 2.043 8.836 1 95 72 ASP B O 1
ATOM 3247 N N . ASN B 1 73 ? -13.977 3.416 8.945 1 96.06 73 ASN B N 1
ATOM 3248 C CA . ASN B 1 73 ? -14.102 3.889 7.574 1 96.06 73 ASN B CA 1
ATOM 3249 C C . ASN B 1 73 ? -12.758 3.84 6.844 1 96.06 73 ASN B C 1
ATOM 3251 O O . ASN B 1 73 ? -11.719 3.643 7.469 1 96.06 73 ASN B O 1
ATOM 3255 N N . THR B 1 74 ? -12.812 3.959 5.574 1 95.94 74 THR B N 1
ATOM 3256 C CA . THR B 1 74 ? -11.617 3.982 4.742 1 95.94 74 THR B CA 1
ATOM 3257 C C . THR B 1 74 ? -10.719 5.16 5.113 1 95.94 74 THR B C 1
ATOM 3259 O O . THR B 1 74 ? -9.508 5 5.27 1 95.94 74 THR B O 1
ATOM 3262 N N . THR B 1 75 ? -11.391 6.277 5.258 1 98.19 75 THR B N 1
ATOM 3263 C CA . THR B 1 75 ? -10.617 7.477 5.57 1 98.19 75 THR B CA 1
ATOM 3264 C C . THR B 1 75 ? -10.75 7.832 7.047 1 98.19 75 THR B C 1
ATOM 3266 O O . THR B 1 75 ? -11.742 7.48 7.691 1 98.19 75 THR B O 1
ATOM 3269 N N . LEU B 1 76 ? -9.805 8.5 7.602 1 98.81 76 LEU B N 1
ATOM 3270 C CA . LEU B 1 76 ? -9.688 8.805 9.023 1 98.81 76 LEU B CA 1
ATOM 3271 C C . LEU B 1 76 ? -10.766 9.789 9.461 1 98.81 76 LEU B C 1
ATOM 3273 O O . LEU B 1 76 ? -11.094 9.867 10.648 1 98.81 76 LEU B O 1
ATOM 3277 N N . VAL B 1 77 ? -11.273 10.609 8.57 1 98.69 77 VAL B N 1
ATOM 3278 C CA . VAL B 1 77 ? -12.344 11.586 8.766 1 98.69 77 VAL B CA 1
ATOM 3279 C C . VAL B 1 77 ? -12.977 11.93 7.422 1 98.69 77 VAL B C 1
ATOM 3281 O O . VAL B 1 77 ? -12.406 11.641 6.367 1 98.69 77 VAL B O 1
ATOM 3284 N N . ASP B 1 78 ? -14.148 12.492 7.461 1 97.38 78 ASP B N 1
ATOM 3285 C CA . ASP B 1 78 ? -14.773 12.93 6.211 1 97.38 78 ASP B CA 1
ATOM 3286 C C . ASP B 1 78 ? -13.969 14.039 5.551 1 97.38 78 ASP B C 1
ATOM 3288 O O . ASP B 1 78 ? -13.727 15.086 6.16 1 97.38 78 ASP B O 1
ATOM 3292 N N . GLY B 1 79 ? -13.586 13.859 4.309 1 96.81 79 GLY B N 1
ATOM 3293 C CA . GLY B 1 79 ? -12.734 14.805 3.611 1 96.81 79 GLY B CA 1
ATOM 3294 C C . GLY B 1 79 ? -13.508 15.789 2.752 1 96.81 79 GLY B C 1
ATOM 3295 O O . GLY B 1 79 ? -12.914 16.688 2.146 1 96.81 79 GLY B O 1
ATOM 3296 N N . ASP B 1 80 ? -14.781 15.617 2.695 1 95.56 80 ASP B N 1
ATOM 3297 C CA . ASP B 1 80 ? -15.617 16.469 1.861 1 95.56 80 ASP B CA 1
ATOM 3298 C C . ASP B 1 80 ? -15.117 16.484 0.419 1 95.56 80 ASP B C 1
ATOM 3300 O O . ASP B 1 80 ? -14.93 17.562 -0.16 1 95.56 80 ASP B O 1
ATOM 3304 N N . GLY B 1 81 ? -14.859 15.336 -0.132 1 97.19 81 GLY B N 1
ATOM 3305 C CA . GLY B 1 81 ? -14.414 15.195 -1.511 1 97.19 81 GLY B CA 1
ATOM 3306 C C . GLY B 1 81 ? -12.906 15.219 -1.662 1 97.19 81 GLY B C 1
ATOM 3307 O O . GLY B 1 81 ? -12.383 14.891 -2.729 1 97.19 81 GLY B O 1
ATOM 3308 N N . SER B 1 82 ? -12.148 15.617 -0.64 1 98.25 82 SER B N 1
ATOM 3309 C CA . SER B 1 82 ? -10.688 15.633 -0.674 1 98.25 82 SER B CA 1
ATOM 3310 C C . SER B 1 82 ? -10.109 14.289 -0.229 1 98.25 82 SER B C 1
ATOM 3312 O O . SER B 1 82 ? -10.508 13.75 0.807 1 98.25 82 SER B O 1
ATOM 3314 N N . SER B 1 83 ? -9.156 13.773 -1.028 1 98.5 83 SER B N 1
ATOM 3315 C CA . SER B 1 83 ? -8.414 12.586 -0.618 1 98.5 83 SER B CA 1
ATOM 3316 C C . SER B 1 83 ? -7.301 12.93 0.36 1 98.5 83 SER B C 1
ATOM 3318 O O . SER B 1 83 ? -6.812 12.07 1.088 1 98.5 83 SER B O 1
ATOM 3320 N N . ALA B 1 84 ? -6.871 14.195 0.42 1 98.69 84 ALA B N 1
ATOM 3321 C CA . ALA B 1 84 ? -5.691 14.641 1.155 1 98.69 84 ALA B CA 1
ATOM 3322 C C . ALA B 1 84 ? -6.051 15.023 2.588 1 98.69 84 ALA B C 1
ATOM 3324 O O . ALA B 1 84 ? -5.297 14.742 3.521 1 98.69 84 ALA B O 1
ATOM 3325 N N . ASP B 1 85 ? -7.219 15.625 2.781 1 98.62 85 ASP B N 1
ATOM 3326 C CA . ASP B 1 85 ? -7.559 16.281 4.043 1 98.62 85 ASP B CA 1
ATOM 3327 C C . ASP B 1 85 ? -7.629 15.258 5.184 1 98.62 85 ASP B C 1
ATOM 3329 O O . ASP B 1 85 ? -7.129 15.523 6.281 1 98.62 85 ASP B O 1
ATOM 3333 N N . PRO B 1 86 ? -8.188 14.102 4.93 1 98.81 86 PRO B N 1
ATOM 3334 C CA . PRO B 1 86 ? -8.219 13.133 6.031 1 98.81 86 PRO B CA 1
ATOM 3335 C C . PRO B 1 86 ? -6.824 12.734 6.5 1 98.81 86 PRO B C 1
ATOM 3337 O O . PRO B 1 86 ? -6.629 12.43 7.68 1 98.81 86 PRO B O 1
ATOM 3340 N N . ALA B 1 87 ? -5.879 12.805 5.613 1 98.81 87 ALA B N 1
ATOM 3341 C CA . ALA B 1 87 ? -4.512 12.398 5.926 1 98.81 87 ALA B CA 1
ATOM 3342 C C . ALA B 1 87 ? -3.863 13.359 6.918 1 98.81 87 ALA B C 1
ATOM 3344 O O . ALA B 1 87 ? -2.842 13.039 7.527 1 98.81 87 ALA B O 1
ATOM 3345 N N . SER B 1 88 ? -4.465 14.539 7.121 1 98.69 88 SER B N 1
ATOM 3346 C CA . SER B 1 88 ? -3.949 15.492 8.102 1 98.69 88 SER B CA 1
ATOM 3347 C C . SER B 1 88 ? -4.008 14.922 9.516 1 98.69 88 SER B C 1
ATOM 3349 O O . SER B 1 88 ? -3.311 15.391 10.414 1 98.69 88 SER B O 1
ATOM 3351 N N . LEU B 1 89 ? -4.801 13.883 9.719 1 98.88 89 LEU B N 1
ATOM 3352 C CA . LEU B 1 89 ? -4.918 13.258 11.031 1 98.88 89 LEU B CA 1
ATOM 3353 C C . LEU B 1 89 ? -4.043 12.016 11.125 1 98.88 89 LEU B C 1
ATOM 3355 O O . LEU B 1 89 ? -4.051 11.312 12.133 1 98.88 89 LEU B O 1
ATOM 3359 N N . GLY B 1 90 ? -3.299 11.727 10.07 1 98.75 90 GLY B N 1
ATOM 3360 C CA . GLY B 1 90 ? -2.6 10.461 9.922 1 98.75 90 GLY B CA 1
ATOM 3361 C C . GLY B 1 90 ? -1.526 10.25 10.969 1 98.75 90 GLY B C 1
ATOM 3362 O O . GLY B 1 90 ? -1.417 9.164 11.539 1 98.75 90 GLY B O 1
ATOM 3363 N N . ILE B 1 91 ? -0.675 11.25 11.234 1 98.62 91 ILE B N 1
ATOM 3364 C CA . ILE B 1 91 ? 0.409 11.133 12.203 1 98.62 91 ILE B CA 1
ATOM 3365 C C . ILE B 1 91 ? -0.167 10.875 13.594 1 98.62 91 ILE B C 1
ATOM 3367 O O . ILE B 1 91 ? 0.3 9.992 14.312 1 98.62 91 ILE B O 1
ATOM 3371 N N . SER B 1 92 ? -1.246 11.633 13.953 1 98.81 92 SER B N 1
ATOM 3372 C CA . SER B 1 92 ? -1.902 11.414 15.234 1 98.81 92 SER B CA 1
ATOM 3373 C C . SER B 1 92 ? -2.48 10.008 15.336 1 98.81 92 SER B C 1
ATOM 3375 O O . SER B 1 92 ? -2.379 9.359 16.375 1 98.81 92 SER B O 1
ATOM 3377 N N . ALA B 1 93 ? -3.086 9.531 14.266 1 98.81 93 ALA B N 1
ATOM 3378 C CA . ALA B 1 93 ? -3.656 8.188 14.25 1 98.81 93 ALA B CA 1
ATOM 3379 C C . ALA B 1 93 ? -2.58 7.137 14.5 1 98.81 93 ALA B C 1
ATOM 3381 O O . ALA B 1 93 ? -2.801 6.18 15.25 1 98.81 93 ALA B O 1
ATOM 3382 N N . LEU B 1 94 ? -1.427 7.324 13.898 1 98.25 94 LEU B N 1
ATOM 3383 C CA . LEU B 1 94 ? -0.311 6.398 14.086 1 98.25 94 LEU B CA 1
ATOM 3384 C C . LEU B 1 94 ? 0.184 6.426 15.523 1 98.25 94 LEU B C 1
ATOM 3386 O O . LEU B 1 94 ? 0.465 5.375 16.109 1 98.25 94 LEU B O 1
ATOM 3390 N N . GLN B 1 95 ? 0.295 7.613 16.094 1 98.38 95 GLN B N 1
ATOM 3391 C CA . GLN B 1 95 ? 0.734 7.734 17.469 1 98.38 95 GLN B CA 1
ATOM 3392 C C . GLN B 1 95 ? -0.253 7.062 18.422 1 98.38 95 GLN B C 1
ATOM 3394 O O . GLN B 1 95 ? 0.147 6.297 19.297 1 98.38 95 GLN B O 1
ATOM 3399 N N . ILE B 1 96 ? -1.524 7.324 18.219 1 98.69 96 ILE B N 1
ATOM 3400 C CA . ILE B 1 96 ? -2.564 6.711 19.031 1 98.69 96 ILE B CA 1
ATOM 3401 C C . ILE B 1 96 ? -2.562 5.199 18.828 1 98.69 96 ILE B C 1
ATOM 3403 O O . ILE B 1 96 ? -2.752 4.434 19.781 1 98.69 96 ILE B O 1
ATOM 3407 N N . GLY B 1 97 ? -2.256 4.777 17.656 1 97.88 97 GLY B N 1
ATOM 3408 C CA . GLY B 1 97 ? -2.303 3.377 17.25 1 97.88 97 GLY B CA 1
ATOM 3409 C C . GLY B 1 97 ? -1.242 2.529 17.938 1 97.88 97 GLY B C 1
ATOM 3410 O O . GLY B 1 97 ? -1.311 1.3 17.906 1 97.88 97 GLY B O 1
ATOM 3411 N N . GLN B 1 98 ? -0.243 3.186 18.531 1 96.5 98 GLN B N 1
ATOM 3412 C CA . GLN B 1 98 ? 0.78 2.426 19.25 1 96.5 98 GLN B CA 1
ATOM 3413 C C . GLN B 1 98 ? 0.202 1.747 20.484 1 96.5 98 GLN B C 1
ATOM 3415 O O . GLN B 1 98 ? 0.73 0.734 20.953 1 96.5 98 GLN B O 1
ATOM 3420 N N . THR B 1 99 ? -0.928 2.287 21.016 1 96.81 99 THR B N 1
ATOM 3421 C CA . THR B 1 99 ? -1.528 1.702 22.219 1 96.81 99 THR B CA 1
ATOM 3422 C C . THR B 1 99 ? -2.951 1.229 21.938 1 96.81 99 THR B C 1
ATOM 3424 O O . THR B 1 99 ? -3.502 0.416 22.672 1 96.81 99 THR B O 1
ATOM 3427 N N . ILE B 1 100 ? -3.568 1.733 20.906 1 97.31 100 ILE B N 1
ATOM 3428 C CA . ILE B 1 100 ? -4.926 1.354 20.516 1 97.31 100 ILE B CA 1
ATOM 3429 C C . ILE B 1 100 ? -4.934 0.832 19.094 1 97.31 100 ILE B C 1
ATOM 3431 O O . ILE B 1 100 ? -5.055 1.609 18.141 1 97.31 100 ILE B O 1
ATOM 3435 N N . PRO B 1 101 ? -4.949 -0.427 18.875 1 94.81 101 PRO B N 1
ATOM 3436 C CA . PRO B 1 101 ? -4.707 -1.062 17.578 1 94.81 101 PRO B CA 1
ATOM 3437 C C . PRO B 1 101 ? -5.688 -0.606 16.5 1 94.81 101 PRO B C 1
ATOM 3439 O O . PRO B 1 101 ? -5.332 -0.539 15.328 1 94.81 101 PRO B O 1
ATOM 3442 N N . ALA B 1 102 ? -6.914 -0.276 16.859 1 96.94 102 ALA B N 1
ATOM 3443 C CA . ALA B 1 102 ? -7.914 0.147 15.875 1 96.94 102 ALA B CA 1
ATOM 3444 C C . ALA B 1 102 ? -7.449 1.388 15.117 1 96.94 102 ALA B C 1
ATOM 3446 O O . ALA B 1 102 ? -7.766 1.557 13.938 1 96.94 102 ALA B O 1
ATOM 3447 N N . TYR B 1 103 ? -6.66 2.234 15.805 1 98.56 103 TYR B N 1
ATOM 3448 C CA . TYR B 1 103 ? -6.172 3.449 15.164 1 98.56 103 TYR B CA 1
ATOM 3449 C C . TYR B 1 103 ? -5.008 3.145 14.227 1 98.56 103 TYR B C 1
ATOM 3451 O O . TYR B 1 103 ? -4.805 3.844 13.234 1 98.56 103 TYR B O 1
ATOM 3459 N N . LEU B 1 104 ? -4.246 2.139 14.586 1 97.25 104 LEU B N 1
ATOM 3460 C CA . LEU B 1 104 ? -3.217 1.683 13.656 1 97.25 104 LEU B CA 1
ATOM 3461 C C . LEU B 1 104 ? -3.842 1.143 12.375 1 97.25 104 LEU B C 1
ATOM 3463 O O . LEU B 1 104 ? -3.406 1.487 11.273 1 97.25 104 LEU B O 1
ATOM 3467 N N . SER B 1 105 ? -4.895 0.321 12.492 1 96.5 105 SER B N 1
ATOM 3468 C CA . SER B 1 105 ? -5.605 -0.212 11.336 1 96.5 105 SER B CA 1
ATOM 3469 C C . SER B 1 105 ? -6.188 0.909 10.484 1 96.5 105 SER B C 1
ATOM 3471 O O . SER B 1 105 ? -6.129 0.858 9.25 1 96.5 105 SER B O 1
ATOM 3473 N N . ALA B 1 106 ? -6.754 1.915 11.156 1 98.44 106 ALA B N 1
ATOM 3474 C CA . ALA B 1 106 ? -7.328 3.057 10.453 1 98.44 106 ALA B CA 1
ATOM 3475 C C . ALA B 1 106 ? -6.262 3.805 9.656 1 98.44 106 ALA B C 1
ATOM 3477 O O . ALA B 1 106 ? -6.5 4.207 8.516 1 98.44 106 ALA B O 1
ATOM 3478 N N . SER B 1 107 ? -5.094 4.02 10.289 1 98.19 107 SER B N 1
ATOM 3479 C CA . SER B 1 107 ? -4 4.703 9.602 1 98.19 107 SER B CA 1
ATOM 3480 C C . SER B 1 107 ? -3.537 3.916 8.383 1 98.19 107 SER B C 1
ATOM 3482 O O . SER B 1 107 ? -3.223 4.496 7.34 1 98.19 107 SER B O 1
ATOM 3484 N N . THR B 1 108 ? -3.512 2.627 8.5 1 96.56 108 THR B N 1
ATOM 3485 C CA . THR B 1 108 ? -3.107 1.758 7.398 1 96.56 108 THR B CA 1
ATOM 3486 C C . THR B 1 108 ? -4.125 1.816 6.262 1 96.56 108 THR B C 1
ATOM 3488 O O . THR B 1 108 ? -3.748 1.894 5.09 1 96.56 108 THR B O 1
ATOM 3491 N N . ARG B 1 109 ? -5.434 1.81 6.59 1 97.56 109 ARG B N 1
ATOM 3492 C CA . ARG B 1 109 ? -6.473 1.94 5.57 1 97.56 109 ARG B CA 1
ATOM 3493 C C . ARG B 1 109 ? -6.332 3.254 4.809 1 97.56 109 ARG B C 1
ATOM 3495 O O . ARG B 1 109 ? -6.469 3.285 3.584 1 97.56 109 ARG B O 1
ATOM 3502 N N . GLN B 1 110 ? -6.047 4.289 5.578 1 98.56 110 GLN B N 1
ATOM 3503 C CA . GLN B 1 110 ? -5.848 5.594 4.953 1 98.56 110 GLN B CA 1
ATOM 3504 C C . GLN B 1 110 ? -4.68 5.562 3.973 1 98.56 110 GLN B C 1
ATOM 3506 O O . GLN B 1 110 ? -4.777 6.086 2.861 1 98.56 110 GLN B O 1
ATOM 3511 N N . LEU B 1 111 ? -3.568 4.973 4.402 1 98.44 111 LEU B N 1
ATOM 3512 C CA . LEU B 1 111 ? -2.379 4.879 3.561 1 98.44 111 LEU B CA 1
ATOM 3513 C C . LEU B 1 111 ? -2.672 4.09 2.289 1 98.44 111 LEU B C 1
ATOM 3515 O O . LEU B 1 111 ? -2.359 4.543 1.187 1 98.44 111 LEU B O 1
ATOM 3519 N N . THR B 1 112 ? -3.277 2.896 2.432 1 97.19 112 THR B N 1
ATOM 3520 C CA . THR B 1 112 ? -3.537 2.029 1.287 1 97.19 112 THR B CA 1
ATOM 3521 C C . THR B 1 112 ? -4.504 2.695 0.313 1 97.19 112 THR B C 1
ATOM 3523 O O . THR B 1 112 ? -4.355 2.564 -0.904 1 97.19 112 THR B O 1
ATOM 3526 N N . HIS B 1 113 ? -5.477 3.41 0.854 1 97.94 113 HIS B N 1
ATOM 3527 C CA . HIS B 1 113 ? -6.422 4.148 0.024 1 97.94 113 HIS B CA 1
ATOM 3528 C C . HIS B 1 113 ? -5.707 5.176 -0.846 1 97.94 113 HIS B C 1
ATOM 3530 O O . HIS B 1 113 ? -5.934 5.238 -2.057 1 97.94 113 HIS B O 1
ATOM 3536 N N . LEU B 1 114 ? -4.832 5.926 -0.215 1 98.56 114 LEU B N 1
ATOM 3537 C CA . LEU B 1 114 ? -4.082 6.949 -0.937 1 98.56 114 LEU B CA 1
ATOM 3538 C C . LEU B 1 114 ? -3.246 6.328 -2.049 1 98.56 114 LEU B C 1
ATOM 3540 O O . LEU B 1 114 ? -3.168 6.871 -3.152 1 98.56 114 LEU B O 1
ATOM 3544 N N . LEU B 1 115 ? -2.693 5.18 -1.776 1 97.12 115 LEU B N 1
ATOM 3545 C CA . LEU B 1 115 ? -1.694 4.602 -2.67 1 97.12 115 LEU B CA 1
ATOM 3546 C C . LEU B 1 115 ? -2.359 3.783 -3.77 1 97.12 115 LEU B C 1
ATOM 3548 O O . LEU B 1 115 ? -1.762 3.553 -4.824 1 97.12 115 LEU B O 1
ATOM 3552 N N . SER B 1 116 ? -3.615 3.363 -3.584 1 93.38 116 SER B N 1
ATOM 3553 C CA . SER B 1 116 ? -4.148 2.377 -4.52 1 93.38 116 SER B CA 1
ATOM 3554 C C . SER B 1 116 ? -5.43 2.879 -5.18 1 93.38 116 SER B C 1
ATOM 3556 O O . SER B 1 116 ? -5.711 2.545 -6.332 1 93.38 116 SER B O 1
ATOM 3558 N N . ALA B 1 117 ? -6.211 3.678 -4.438 1 94.75 117 ALA B N 1
ATOM 3559 C CA . ALA B 1 117 ? -7.566 3.959 -4.906 1 94.75 117 ALA B CA 1
ATOM 3560 C C . ALA B 1 117 ? -7.672 5.379 -5.457 1 94.75 117 ALA B C 1
ATOM 3562 O O . ALA B 1 117 ? -8.469 5.645 -6.359 1 94.75 117 ALA B O 1
ATOM 3563 N N . VAL B 1 118 ? -6.926 6.281 -4.891 1 97.38 118 VAL B N 1
ATOM 3564 C CA . VAL B 1 118 ? -7 7.68 -5.297 1 97.38 118 VAL B CA 1
ATOM 3565 C C . VAL B 1 118 ? -6.406 7.844 -6.695 1 97.38 118 VAL B C 1
ATOM 3567 O O . VAL B 1 118 ? -5.324 7.32 -6.98 1 97.38 118 VAL B O 1
ATOM 3570 N N . PRO B 1 119 ? -7.125 8.609 -7.582 1 96.56 119 PRO B N 1
ATOM 3571 C CA . PRO B 1 119 ? -6.574 8.82 -8.922 1 96.56 119 PRO B CA 1
ATOM 3572 C C . PRO B 1 119 ? -5.238 9.562 -8.906 1 96.56 119 PRO B C 1
ATOM 3574 O O . PRO B 1 119 ? -4.906 10.211 -7.91 1 96.56 119 PRO B O 1
ATOM 3577 N N . ARG B 1 120 ? -4.477 9.438 -9.984 1 96.38 120 ARG B N 1
ATOM 3578 C CA . ARG B 1 120 ? -3.178 10.094 -10.07 1 96.38 120 ARG B CA 1
ATOM 3579 C C . ARG B 1 120 ? -3.102 10.992 -11.305 1 96.38 120 ARG B C 1
ATOM 3581 O O . ARG B 1 120 ? -3.725 10.703 -12.328 1 96.38 120 ARG B O 1
ATOM 3588 N N . TRP B 1 121 ? -2.389 12.094 -11.109 1 97.06 121 TRP B N 1
ATOM 3589 C CA . TRP B 1 121 ? -1.943 12.891 -12.25 1 97.06 121 TRP B CA 1
ATOM 3590 C C . TRP B 1 121 ? -0.992 12.094 -13.133 1 97.06 121 TRP B C 1
ATOM 3592 O O . TRP B 1 121 ? -0.382 11.117 -12.68 1 97.06 121 TRP B O 1
ATOM 3602 N N . PRO B 1 122 ? -0.883 12.367 -14.453 1 94.12 122 PRO B N 1
ATOM 3603 C CA . PRO B 1 122 ? -0.07 11.57 -15.375 1 94.12 122 PRO B CA 1
ATOM 3604 C C . PRO B 1 122 ? 1.364 11.383 -14.891 1 94.12 122 PRO B C 1
ATOM 3606 O O . PRO B 1 122 ? 1.984 10.352 -15.164 1 94.12 122 PRO B O 1
ATOM 3609 N N . ASN B 1 123 ? 1.892 12.305 -14.141 1 96 123 ASN B N 1
ATOM 3610 C CA . ASN B 1 123 ? 3.279 12.203 -13.703 1 96 123 ASN B CA 1
ATOM 3611 C C . ASN B 1 123 ? 3.402 11.375 -12.422 1 96 123 ASN B C 1
ATOM 3613 O O . ASN B 1 123 ? 4.473 11.312 -11.82 1 96 123 ASN B O 1
ATOM 3617 N N . GLY B 1 124 ? 2.252 10.914 -11.906 1 95.56 124 GLY B N 1
ATOM 3618 C CA . GLY B 1 124 ? 2.307 10.039 -10.75 1 95.56 124 GLY B CA 1
ATOM 3619 C C . GLY B 1 124 ? 1.881 10.719 -9.469 1 95.56 124 GLY B C 1
ATOM 3620 O O . GLY B 1 124 ? 1.748 10.07 -8.43 1 95.56 124 GLY B O 1
ATOM 3621 N N . ALA B 1 125 ? 1.577 11.977 -9.461 1 98.56 125 ALA B N 1
ATOM 3622 C CA . ALA B 1 125 ? 1.117 12.68 -8.266 1 98.56 125 ALA B CA 1
ATOM 3623 C C . ALA B 1 125 ? -0.248 12.164 -7.816 1 98.56 125 ALA B C 1
ATOM 3625 O O . ALA B 1 125 ? -1.164 12.031 -8.633 1 98.56 125 ALA B O 1
ATOM 3626 N N . ILE B 1 126 ? -0.343 11.859 -6.602 1 98.62 126 ILE B N 1
ATOM 3627 C CA . ILE B 1 126 ? -1.629 11.477 -6.027 1 98.62 126 ILE B CA 1
ATOM 3628 C C . ILE B 1 126 ? -2.562 12.68 -6.004 1 98.62 126 ILE B C 1
ATOM 3630 O O . ILE B 1 126 ? -2.166 13.773 -5.586 1 98.62 126 ILE B O 1
ATOM 3634 N N . SER B 1 127 ? -3.775 12.523 -6.383 1 98.81 127 SER B N 1
ATOM 3635 C CA . SER B 1 127 ? -4.742 13.609 -6.504 1 98.81 127 SER B CA 1
ATOM 3636 C C . SER B 1 127 ? -5.16 14.133 -5.137 1 98.81 127 SER B C 1
ATOM 3638 O O . SER B 1 127 ? -5.301 13.359 -4.184 1 98.81 127 SER B O 1
ATOM 3640 N N . HIS B 1 128 ? -5.367 15.398 -5.102 1 98.81 128 HIS B N 1
ATOM 3641 C CA . HIS B 1 128 ? -5.996 15.992 -3.928 1 98.81 128 HIS B CA 1
ATOM 3642 C C . HIS B 1 128 ? -7.473 15.617 -3.846 1 98.81 128 HIS B C 1
ATOM 3644 O O . HIS B 1 128 ? -8.07 15.656 -2.766 1 98.81 128 HIS B O 1
ATOM 3650 N N . ARG B 1 129 ? -8.102 15.266 -4.949 1 98.5 129 ARG B N 1
ATOM 3651 C CA . ARG B 1 129 ? -9.523 14.93 -5.008 1 98.5 129 ARG B CA 1
ATOM 3652 C C . ARG B 1 129 ? -9.727 13.422 -5.133 1 98.5 129 ARG B C 1
ATOM 3654 O O . ARG B 1 129 ? -8.953 12.742 -5.816 1 98.5 129 ARG B O 1
ATOM 3661 N N . GLU B 1 130 ? -10.836 12.977 -4.586 1 97.88 130 GLU B N 1
ATOM 3662 C CA . GLU B 1 130 ? -11.172 11.555 -4.602 1 97.88 130 GLU B CA 1
ATOM 3663 C C . GLU B 1 130 ? -11.617 11.109 -5.988 1 97.88 130 GLU B C 1
ATOM 3665 O O . GLU B 1 130 ? -11.297 9.992 -6.418 1 97.88 130 GLU B O 1
ATOM 3670 N N . ALA B 1 131 ? -12.297 11.977 -6.672 1 97.19 131 ALA B N 1
ATOM 3671 C CA . ALA B 1 131 ? -13.094 11.523 -7.809 1 97.19 131 ALA B CA 1
ATOM 3672 C C . ALA B 1 131 ? -12.328 11.672 -9.117 1 97.19 131 ALA B C 1
ATOM 3674 O O . ALA B 1 131 ? -12.562 10.938 -10.078 1 97.19 131 ALA B O 1
ATOM 3675 N N . TYR B 1 132 ? -11.422 12.656 -9.203 1 97.12 132 TYR B N 1
ATOM 3676 C CA . TYR B 1 132 ? -10.695 12.969 -10.43 1 97.12 132 TYR B CA 1
ATOM 3677 C C . TYR B 1 132 ? -9.336 13.578 -10.117 1 97.12 132 TYR B C 1
ATOM 3679 O O . TYR B 1 132 ? -9.133 14.148 -9.039 1 97.12 132 TYR B O 1
ATOM 3687 N N . PRO B 1 133 ? -8.375 13.484 -11.008 1 97.81 133 PRO B N 1
ATOM 3688 C CA . PRO B 1 133 ? -7.047 14.062 -10.766 1 97.81 133 PRO B CA 1
ATOM 3689 C C . PRO B 1 133 ? -7.062 15.586 -10.711 1 97.81 133 PRO B C 1
ATOM 3691 O O . PRO B 1 133 ? -7.555 16.234 -11.641 1 97.81 133 PRO B O 1
ATOM 3694 N N . GLU B 1 134 ? -6.617 16.094 -9.688 1 98.62 134 GLU B N 1
ATOM 3695 C CA . GLU B 1 134 ? -6.48 17.531 -9.445 1 98.62 134 GLU B CA 1
ATOM 3696 C C . GLU B 1 134 ? -5.434 17.812 -8.375 1 98.62 134 GLU B C 1
ATOM 3698 O O . GLU B 1 134 ? -5.434 17.172 -7.32 1 98.62 134 GLU B O 1
ATOM 3703 N N . LEU B 1 135 ? -4.512 18.75 -8.664 1 98.88 135 LEU B N 1
ATOM 3704 C CA . LEU B 1 135 ? -3.408 19.016 -7.75 1 98.88 135 LEU B CA 1
ATOM 3705 C C . LEU B 1 135 ? -3.607 20.344 -7.027 1 98.88 135 LEU B C 1
ATOM 3707 O O . LEU B 1 135 ? -3.688 21.391 -7.66 1 98.88 135 LEU B O 1
ATOM 3711 N N . TRP B 1 136 ? -3.738 20.297 -5.773 1 98.81 136 TRP B N 1
ATOM 3712 C CA . TRP B 1 136 ? -3.812 21.453 -4.887 1 98.81 136 TRP B CA 1
ATOM 3713 C C . TRP B 1 136 ? -2.541 21.594 -4.059 1 98.81 136 TRP B C 1
ATOM 3715 O O . TRP B 1 136 ? -2.062 20.609 -3.48 1 98.81 136 TRP B O 1
ATOM 3725 N N . ALA B 1 137 ? -2.072 22.844 -3.91 1 98.88 137 ALA B N 1
ATOM 3726 C CA . ALA B 1 137 ? -0.872 23.078 -3.109 1 98.88 137 ALA B CA 1
ATOM 3727 C C . ALA B 1 137 ? -1.06 22.562 -1.683 1 98.88 137 ALA B C 1
ATOM 3729 O O . ALA B 1 137 ? -0.106 22.109 -1.05 1 98.88 137 ALA B O 1
ATOM 3730 N N . ASP B 1 138 ? -2.297 22.5 -1.197 1 98.25 138 ASP B N 1
ATOM 3731 C CA . ASP B 1 138 ? -2.672 22.094 0.149 1 98.25 138 ASP B CA 1
ATOM 3732 C C . ASP B 1 138 ? -2.234 20.656 0.42 1 98.25 138 ASP B C 1
ATOM 3734 O O . ASP B 1 138 ? -1.903 20.297 1.555 1 98.25 138 ASP B O 1
ATOM 3738 N N . PHE B 1 139 ? -2.209 19.938 -0.625 1 98.88 139 PHE B N 1
ATOM 3739 C CA . PHE B 1 139 ? -1.919 18.5 -0.548 1 98.88 139 PHE B CA 1
ATOM 3740 C C . PHE B 1 139 ? -0.611 18.266 0.195 1 98.88 139 PHE B C 1
ATOM 3742 O O . PHE B 1 139 ? -0.498 17.297 0.96 1 98.88 139 PHE B O 1
ATOM 3749 N N . ILE B 1 140 ? 0.307 19.109 0.051 1 98.94 140 ILE B N 1
ATOM 3750 C CA . ILE B 1 140 ? 1.684 18.875 0.473 1 98.94 140 ILE B CA 1
ATOM 3751 C C . ILE B 1 140 ? 1.768 18.906 1.998 1 98.94 140 ILE B C 1
ATOM 3753 O O . ILE B 1 140 ? 2.611 18.234 2.592 1 98.94 140 ILE B O 1
ATOM 3757 N N . TYR B 1 141 ? 0.888 19.562 2.645 1 98.94 141 TYR B N 1
ATOM 3758 C CA . TYR B 1 141 ? 0.927 19.625 4.102 1 98.94 141 TYR B CA 1
ATOM 3759 C C . TYR B 1 141 ? 0.205 18.422 4.719 1 98.94 141 TYR B C 1
ATOM 3761 O O . TYR B 1 141 ? 0.454 18.078 5.871 1 98.94 141 TYR B O 1
ATOM 3769 N N . MET B 1 142 ? -0.709 17.812 3.943 1 98.88 142 MET B N 1
ATOM 3770 C CA . MET B 1 142 ? -1.594 16.797 4.504 1 98.88 142 MET B CA 1
ATOM 3771 C C . MET B 1 142 ? -1.016 15.391 4.297 1 98.88 142 MET B C 1
ATOM 3773 O O . MET B 1 142 ? -0.951 14.602 5.238 1 98.88 142 MET B O 1
ATOM 3777 N N . VAL B 1 143 ? -0.492 15.094 3.098 1 98.94 143 VAL B N 1
ATOM 3778 C CA . VAL B 1 143 ? -0.257 13.703 2.713 1 98.94 143 VAL B CA 1
ATOM 3779 C C . VAL B 1 143 ? 1.224 13.367 2.875 1 98.94 143 VAL B C 1
ATOM 3781 O O . VAL B 1 143 ? 1.577 12.414 3.574 1 98.94 143 VAL B O 1
ATOM 3784 N N . PRO B 1 144 ? 2.209 14.141 2.301 1 98.94 144 PRO B N 1
ATOM 3785 C CA . PRO B 1 144 ? 3.605 13.711 2.361 1 98.94 144 PRO B CA 1
ATOM 3786 C C . PRO B 1 144 ? 4.121 13.578 3.795 1 98.94 144 PRO B C 1
ATOM 3788 O O . PRO B 1 144 ? 4.828 12.625 4.113 1 98.94 144 PRO B O 1
ATOM 3791 N N . PRO B 1 145 ? 3.756 14.484 4.754 1 98.94 145 PRO B N 1
ATOM 3792 C CA . PRO B 1 145 ? 4.215 14.266 6.125 1 98.94 145 PRO B CA 1
ATOM 3793 C C . PRO B 1 145 ? 3.676 12.977 6.734 1 98.94 145 PRO B C 1
ATOM 3795 O O . PRO B 1 145 ? 4.379 12.305 7.496 1 98.94 145 PRO B O 1
ATOM 3798 N N . PHE B 1 146 ? 2.426 12.664 6.406 1 98.88 146 PHE B N 1
ATOM 3799 C CA . PHE B 1 146 ? 1.843 11.406 6.859 1 98.88 146 PHE B CA 1
ATOM 3800 C C . PHE B 1 146 ? 2.613 10.219 6.289 1 98.88 146 PHE B C 1
ATOM 3802 O O . PHE B 1 146 ? 2.99 9.312 7.027 1 98.88 146 PHE B O 1
ATOM 3809 N N . LEU B 1 147 ? 2.902 10.242 4.988 1 98.88 147 LEU B N 1
ATOM 3810 C CA . LEU B 1 147 ? 3.68 9.18 4.359 1 98.88 147 LEU B CA 1
ATOM 3811 C C . LEU B 1 147 ? 5.043 9.039 5.031 1 98.88 147 LEU B C 1
ATOM 3813 O O . LEU B 1 147 ? 5.48 7.922 5.324 1 98.88 147 LEU B O 1
ATOM 3817 N N . ALA B 1 148 ? 5.715 10.117 5.312 1 98.81 148 ALA B N 1
ATOM 3818 C CA . ALA B 1 148 ? 7.059 10.102 5.887 1 98.81 148 ALA B CA 1
ATOM 3819 C C . ALA B 1 148 ? 7.043 9.508 7.293 1 98.81 148 ALA B C 1
ATOM 3821 O O . ALA B 1 148 ? 7.883 8.672 7.629 1 98.81 148 ALA B O 1
ATOM 3822 N N . TYR B 1 149 ? 6.07 9.984 8.094 1 98.62 149 TYR B N 1
ATOM 3823 C CA . TYR B 1 149 ? 5.992 9.477 9.453 1 98.62 149 TYR B CA 1
ATOM 3824 C C . TYR B 1 149 ? 5.652 7.992 9.477 1 98.62 149 TYR B C 1
ATOM 3826 O O . TYR B 1 149 ? 6.215 7.23 10.266 1 98.62 149 TYR B O 1
ATOM 3834 N N . TYR B 1 150 ? 4.75 7.586 8.617 1 98.5 150 TYR B N 1
ATOM 3835 C CA . TYR B 1 150 ? 4.402 6.18 8.469 1 98.5 150 TYR B CA 1
ATOM 3836 C C . TYR B 1 150 ? 5.621 5.348 8.094 1 98.5 150 TYR B C 1
ATOM 3838 O O . TYR B 1 150 ? 5.816 4.246 8.617 1 98.5 150 TYR B O 1
ATOM 3846 N N . ALA B 1 151 ? 6.418 5.855 7.203 1 98.12 151 ALA B N 1
ATOM 3847 C CA . ALA B 1 151 ? 7.625 5.18 6.742 1 98.12 151 ALA B CA 1
ATOM 3848 C C . ALA B 1 151 ? 8.57 4.895 7.91 1 98.12 151 ALA B C 1
ATOM 3850 O O . ALA B 1 151 ? 9.18 3.826 7.977 1 98.12 151 ALA B O 1
ATOM 3851 N N . VAL B 1 152 ? 8.703 5.836 8.805 1 97.5 152 VAL B N 1
ATOM 3852 C CA . VAL B 1 152 ? 9.555 5.625 9.969 1 97.5 152 VAL B CA 1
ATOM 3853 C C . VAL B 1 152 ? 8.961 4.535 10.859 1 97.5 152 VAL B C 1
ATOM 3855 O O . VAL B 1 152 ? 9.672 3.648 11.328 1 97.5 152 VAL B O 1
ATOM 3858 N N . ALA B 1 153 ? 7.652 4.559 11.055 1 96.62 153 ALA B N 1
ATOM 3859 C CA . ALA B 1 153 ? 6.969 3.602 11.922 1 96.62 153 ALA B CA 1
ATOM 3860 C C . ALA B 1 153 ? 7.191 2.17 11.445 1 96.62 153 ALA B C 1
ATOM 3862 O O . ALA B 1 153 ? 7.262 1.24 12.25 1 96.62 153 ALA B O 1
ATOM 3863 N N . PHE B 1 154 ? 7.359 2.008 10.148 1 96.31 154 PHE B N 1
ATOM 3864 C CA . PHE B 1 154 ? 7.418 0.654 9.609 1 96.31 154 PHE B CA 1
ATOM 3865 C C . PHE B 1 154 ? 8.766 0.395 8.945 1 96.31 154 PHE B C 1
ATOM 3867 O O . PHE B 1 154 ? 8.906 -0.558 8.172 1 96.31 154 PHE B O 1
ATOM 3874 N N . ASP B 1 155 ? 9.742 1.284 9.219 1 95.44 155 ASP B N 1
ATOM 3875 C CA . ASP B 1 155 ? 11.102 1.128 8.711 1 95.44 155 ASP B CA 1
ATOM 3876 C C . ASP B 1 155 ? 11.102 0.932 7.195 1 95.44 155 ASP B C 1
ATOM 3878 O O . ASP B 1 155 ? 11.648 -0.049 6.691 1 95.44 155 ASP B O 1
ATOM 3882 N N . ASP B 1 156 ? 10.477 1.872 6.504 1 96.75 156 ASP B N 1
ATOM 3883 C CA . ASP B 1 156 ? 10.273 1.772 5.062 1 96.75 156 ASP B CA 1
ATOM 3884 C C . ASP B 1 156 ? 10.938 2.934 4.332 1 96.75 156 ASP B C 1
ATOM 3886 O O . ASP B 1 156 ? 10.289 3.934 4.02 1 96.75 156 ASP B O 1
ATOM 3890 N N . VAL B 1 157 ? 12.164 2.801 3.906 1 96.44 157 VAL B N 1
ATOM 3891 C CA . VAL B 1 157 ? 12.922 3.867 3.26 1 96.44 157 VAL B CA 1
ATOM 3892 C C . VAL B 1 157 ? 12.297 4.195 1.905 1 96.44 157 VAL B C 1
ATOM 3894 O O . VAL B 1 157 ? 12.305 5.352 1.478 1 96.44 157 VAL B O 1
ATOM 3897 N N . GLY B 1 158 ? 11.75 3.178 1.25 1 95.94 158 GLY B N 1
ATOM 3898 C CA . GLY B 1 158 ? 11.07 3.434 -0.011 1 95.94 158 GLY B CA 1
ATOM 3899 C C . GLY B 1 158 ? 9.906 4.395 0.123 1 95.94 158 GLY B C 1
ATOM 3900 O O . GLY B 1 158 ? 9.742 5.297 -0.699 1 95.94 158 GLY B O 1
ATOM 3901 N N . LEU B 1 159 ? 9.094 4.152 1.132 1 97.75 159 LEU B N 1
ATOM 3902 C CA . LEU B 1 159 ? 7.953 5.027 1.367 1 97.75 159 LEU B CA 1
ATOM 3903 C C . LEU B 1 159 ? 8.414 6.418 1.79 1 97.75 159 LEU B C 1
ATOM 3905 O O . LEU B 1 159 ? 7.77 7.418 1.46 1 97.75 159 LEU B O 1
ATOM 3909 N N . LEU B 1 160 ? 9.531 6.492 2.57 1 97.88 160 LEU B N 1
ATOM 3910 C CA . LEU B 1 160 ? 10.117 7.777 2.93 1 97.88 160 LEU B CA 1
ATOM 3911 C C . LEU B 1 160 ? 10.508 8.562 1.682 1 97.88 160 LEU B C 1
ATOM 3913 O O . LEU B 1 160 ? 10.211 9.758 1.575 1 97.88 160 LEU B O 1
ATOM 3917 N N . LYS B 1 161 ? 11.094 7.926 0.722 1 98 161 LYS B N 1
ATOM 3918 C CA . LYS B 1 161 ? 11.469 8.547 -0.545 1 98 161 LYS B CA 1
ATOM 3919 C C . LYS B 1 161 ? 10.234 8.93 -1.356 1 98 161 LYS B C 1
ATOM 3921 O O . LYS B 1 161 ? 10.227 9.969 -2.025 1 98 161 LYS B O 1
ATOM 3926 N N . GLU B 1 162 ? 9.211 8.07 -1.248 1 98.12 162 GLU B N 1
ATOM 3927 C CA . GLU B 1 162 ? 7.957 8.383 -1.924 1 98.12 162 GLU B CA 1
ATOM 3928 C C . GLU B 1 162 ? 7.359 9.688 -1.407 1 98.12 162 GLU B C 1
ATOM 3930 O O . GLU B 1 162 ? 6.777 10.453 -2.174 1 98.12 162 GLU B O 1
ATOM 3935 N N . ALA B 1 163 ? 7.457 9.961 -0.143 1 98.81 163 ALA B N 1
ATOM 3936 C CA . ALA B 1 163 ? 6.969 11.219 0.429 1 98.81 163 ALA B CA 1
ATOM 3937 C C . ALA B 1 163 ? 7.617 12.422 -0.254 1 98.81 163 ALA B C 1
ATOM 3939 O O . ALA B 1 163 ? 6.926 13.367 -0.646 1 98.81 163 ALA B O 1
ATOM 3940 N N . ALA B 1 164 ? 8.914 12.391 -0.441 1 98.81 164 ALA B N 1
ATOM 3941 C CA . ALA B 1 164 ? 9.633 13.469 -1.114 1 98.81 164 ALA B CA 1
ATOM 3942 C C . ALA B 1 164 ? 9.281 13.523 -2.598 1 98.81 164 ALA B C 1
ATOM 3944 O O . ALA B 1 164 ? 9.133 14.609 -3.17 1 98.81 164 ALA B O 1
ATOM 3945 N N . LEU B 1 165 ? 9.125 12.375 -3.172 1 98.44 165 LEU B N 1
ATOM 3946 C CA . LEU B 1 165 ? 8.805 12.305 -4.594 1 98.44 165 LEU B CA 1
ATOM 3947 C C . LEU B 1 165 ? 7.465 12.969 -4.883 1 98.44 165 LEU B C 1
ATOM 3949 O O . LEU B 1 165 ? 7.312 13.641 -5.906 1 98.44 165 LEU B O 1
ATOM 3953 N N . GLN B 1 166 ? 6.496 12.766 -4.02 1 98.81 166 GLN B N 1
ATOM 3954 C CA . GLN B 1 166 ? 5.195 13.398 -4.199 1 98.81 166 GLN B CA 1
ATOM 3955 C C . GLN B 1 166 ? 5.316 14.922 -4.148 1 98.81 166 GLN B C 1
ATOM 3957 O O . GLN B 1 166 ? 4.617 15.625 -4.883 1 98.81 166 GLN B O 1
ATOM 3962 N N . CYS B 1 167 ? 6.176 15.445 -3.287 1 98.94 167 CYS B N 1
ATOM 3963 C CA . CYS B 1 167 ? 6.438 16.891 -3.283 1 98.94 167 CYS B CA 1
ATOM 3964 C C . CYS B 1 167 ? 6.996 17.344 -4.625 1 98.94 167 CYS B C 1
ATOM 3966 O O . CYS B 1 167 ? 6.566 18.359 -5.164 1 98.94 167 CYS B O 1
ATOM 3968 N N . GLU B 1 168 ? 7.891 16.594 -5.148 1 98.81 168 GLU B N 1
ATOM 3969 C CA . GLU B 1 168 ? 8.516 16.922 -6.422 1 98.81 168 GLU B CA 1
ATOM 3970 C C . GLU B 1 168 ? 7.504 16.875 -7.562 1 98.81 168 GLU B C 1
ATOM 3972 O O . GLU B 1 168 ? 7.508 17.734 -8.438 1 98.81 168 GLU B O 1
ATOM 3977 N N . HIS B 1 169 ? 6.664 15.844 -7.566 1 98.75 169 HIS B N 1
ATOM 3978 C CA . HIS B 1 169 ? 5.645 15.734 -8.602 1 98.75 169 HIS B CA 1
ATOM 3979 C C . HIS B 1 169 ? 4.727 16.953 -8.609 1 98.75 169 HIS B C 1
ATOM 3981 O O . HIS B 1 169 ? 4.348 17.453 -9.672 1 98.75 169 HIS B O 1
ATOM 3987 N N . TYR B 1 170 ? 4.352 17.406 -7.43 1 98.94 170 TYR B N 1
ATOM 3988 C CA . TYR B 1 170 ? 3.518 18.594 -7.348 1 98.94 170 TYR B CA 1
ATOM 3989 C C . TYR B 1 170 ? 4.281 19.828 -7.809 1 98.94 170 TYR B C 1
ATOM 3991 O O . TYR B 1 170 ? 3.729 20.688 -8.5 1 98.94 170 TYR B O 1
ATOM 3999 N N . ARG B 1 171 ? 5.508 19.938 -7.457 1 98.88 171 ARG B N 1
ATOM 4000 C CA . ARG B 1 171 ? 6.336 21.047 -7.898 1 98.88 171 ARG B CA 1
ATOM 4001 C C . ARG B 1 171 ? 6.363 21.141 -9.422 1 98.88 171 ARG B C 1
ATOM 4003 O O . ARG B 1 171 ? 6.258 22.234 -9.984 1 98.88 171 ARG B O 1
ATOM 4010 N N . ASP B 1 172 ? 6.484 20.031 -10.07 1 98.62 172 ASP B N 1
ATOM 4011 C CA . ASP B 1 172 ? 6.602 19.969 -11.523 1 98.62 172 ASP B CA 1
ATOM 4012 C C . ASP B 1 172 ? 5.395 20.625 -12.203 1 98.62 172 ASP B C 1
ATOM 4014 O O . ASP B 1 172 ? 5.492 21.094 -13.336 1 98.62 172 ASP B O 1
ATOM 4018 N N . VAL B 1 173 ? 4.32 20.656 -11.484 1 98.75 173 VAL B N 1
ATOM 4019 C CA . VAL B 1 173 ? 3.092 21.141 -12.102 1 98.75 173 VAL B CA 1
ATOM 4020 C C . VAL B 1 173 ? 2.754 22.531 -11.555 1 98.75 173 VAL B C 1
ATOM 4022 O O . VAL B 1 173 ? 2.33 23.406 -12.312 1 98.75 173 VAL B O 1
ATOM 4025 N N . LEU B 1 174 ? 3.016 22.812 -10.266 1 98.88 174 LEU B N 1
ATOM 4026 C CA . LEU B 1 174 ? 2.467 24 -9.617 1 98.88 174 LEU B CA 1
ATOM 4027 C C . LEU B 1 174 ? 3.502 25.109 -9.555 1 98.88 174 LEU B C 1
ATOM 4029 O O . LEU B 1 174 ? 3.154 26.281 -9.359 1 98.88 174 LEU B O 1
ATOM 4033 N N . ALA B 1 175 ? 4.754 24.781 -9.664 1 98.69 175 ALA B N 1
ATOM 4034 C CA . ALA B 1 175 ? 5.785 25.812 -9.508 1 98.69 175 ALA B CA 1
ATOM 4035 C C . ALA B 1 175 ? 5.793 26.766 -10.688 1 98.69 175 ALA B C 1
ATOM 4037 O O . ALA B 1 175 ? 5.555 26.359 -11.828 1 98.69 175 ALA B O 1
ATOM 4038 N N . THR B 1 176 ? 6.07 28.031 -10.398 1 98.06 176 THR B N 1
ATOM 4039 C CA . THR B 1 176 ? 6.242 29.062 -11.43 1 98.06 176 THR B CA 1
ATOM 4040 C C . THR B 1 176 ? 7.707 29.469 -11.555 1 98.06 176 THR B C 1
ATOM 4042 O O . THR B 1 176 ? 8.547 29.031 -10.758 1 98.06 176 THR B O 1
ATOM 4045 N N . GLU B 1 177 ? 7.969 30.312 -12.469 1 93.25 177 GLU B N 1
ATOM 4046 C CA . GLU B 1 177 ? 9.328 30.781 -12.695 1 93.25 177 GLU B CA 1
ATOM 4047 C C . GLU B 1 177 ? 9.836 31.594 -11.508 1 93.25 177 GLU B C 1
ATOM 4049 O O . GLU B 1 177 ? 11.039 31.656 -11.25 1 93.25 177 GLU B O 1
ATOM 4054 N N . ASP B 1 178 ? 8.992 32.156 -10.703 1 88.38 178 ASP B N 1
ATOM 4055 C CA . ASP B 1 178 ? 9.367 33 -9.562 1 88.38 178 ASP B CA 1
ATOM 4056 C C . ASP B 1 178 ? 9.578 32.156 -8.312 1 88.38 178 ASP B C 1
ATOM 4058 O O . ASP B 1 178 ? 10.008 32.656 -7.277 1 88.38 178 ASP B O 1
ATOM 4062 N N . GLY B 1 179 ? 9.266 30.922 -8.398 1 95.12 179 GLY B N 1
ATOM 4063 C CA . GLY B 1 179 ? 9.453 30.031 -7.266 1 95.12 179 GLY B CA 1
ATOM 4064 C C . GLY B 1 179 ? 8.164 29.734 -6.523 1 95.12 179 GLY B C 1
ATOM 4065 O O . GLY B 1 179 ? 7.969 28.625 -6.035 1 95.12 179 GLY B O 1
ATOM 4066 N N . ALA B 1 180 ? 7.238 30.734 -6.426 1 98.12 180 ALA B N 1
ATOM 4067 C CA . ALA B 1 180 ? 5.953 30.531 -5.762 1 98.12 180 ALA B CA 1
ATOM 4068 C C . ALA B 1 180 ? 5.059 29.594 -6.57 1 98.12 180 ALA B C 1
ATOM 4070 O O . ALA B 1 180 ? 5.148 29.547 -7.801 1 98.12 180 ALA B O 1
ATOM 4071 N N . TRP B 1 181 ? 4.23 28.844 -5.887 1 98.88 181 TRP B N 1
ATOM 4072 C CA . TRP B 1 181 ? 3.389 27.828 -6.516 1 98.88 181 TRP B CA 1
ATOM 4073 C C . TRP B 1 181 ? 2.006 28.391 -6.832 1 98.88 181 TRP B C 1
ATOM 4075 O O . TRP B 1 181 ? 1.474 29.203 -6.078 1 98.88 181 TRP B O 1
ATOM 4085 N N . LEU B 1 182 ? 1.477 27.891 -7.996 1 98.81 182 LEU B N 1
ATOM 4086 C CA . LEU B 1 182 ? 0.048 28.031 -8.25 1 98.81 182 LEU B CA 1
ATOM 4087 C C . LEU B 1 182 ? -0.772 27.312 -7.188 1 98.81 182 LEU B C 1
ATOM 4089 O O . LEU B 1 182 ? -0.297 26.359 -6.582 1 98.81 182 LEU B O 1
ATOM 4093 N N . HIS B 1 183 ? -2.008 27.734 -7.016 1 98.62 183 HIS B N 1
ATOM 4094 C CA . HIS B 1 183 ? -2.887 27.141 -6.008 1 98.62 183 HIS B CA 1
ATOM 4095 C C . HIS B 1 183 ? -3.434 25.797 -6.473 1 98.62 183 HIS B C 1
ATOM 4097 O O . HIS B 1 183 ? -3.227 24.781 -5.809 1 98.62 183 HIS B O 1
ATOM 4103 N N . ILE B 1 184 ? -4.125 25.797 -7.602 1 98.62 184 ILE B N 1
ATOM 4104 C CA . ILE B 1 184 ? -4.801 24.594 -8.078 1 98.62 184 ILE B CA 1
ATOM 4105 C C . ILE B 1 184 ? -4.605 24.453 -9.586 1 98.62 184 ILE B C 1
ATOM 4107 O O . ILE B 1 184 ? -4.777 25.422 -10.328 1 98.62 184 ILE B O 1
ATOM 4111 N N . VAL B 1 185 ? -4.27 23.297 -10.016 1 98.75 185 VAL B N 1
ATOM 4112 C CA . VAL B 1 185 ? -4.305 22.938 -11.43 1 98.75 185 VAL B CA 1
ATOM 4113 C C . VAL B 1 185 ? -5.176 21.703 -11.625 1 98.75 185 VAL B C 1
ATOM 4115 O O . VAL B 1 185 ? -4.902 20.641 -11.047 1 98.75 185 VAL B O 1
ATOM 4118 N N . GLY B 1 186 ? -6.25 21.75 -12.398 1 97.81 186 GLY B N 1
ATOM 4119 C CA . GLY B 1 186 ? -7.168 20.656 -12.688 1 97.81 186 GLY B CA 1
ATOM 4120 C C . GLY B 1 186 ? -8.281 21.062 -13.648 1 97.81 186 GLY B C 1
ATOM 4121 O O . GLY B 1 186 ? -8.43 22.234 -13.977 1 97.81 186 GLY B O 1
ATOM 4122 N N . ASP B 1 187 ? -9.07 20.109 -14.047 1 95.69 187 ASP B N 1
ATOM 4123 C CA . ASP B 1 187 ? -10.117 20.344 -15.023 1 95.69 187 ASP B CA 1
ATOM 4124 C C . ASP B 1 187 ? -11.391 20.875 -14.359 1 95.69 187 ASP B C 1
ATOM 4126 O O . ASP B 1 187 ? -12.148 21.625 -14.969 1 95.69 187 ASP B O 1
ATOM 4130 N N . HIS B 1 188 ? -11.609 20.453 -13.148 1 95.69 188 HIS B N 1
ATOM 4131 C CA . HIS B 1 188 ? -12.828 20.859 -12.469 1 95.69 188 HIS B CA 1
ATOM 4132 C C . HIS B 1 188 ? -12.648 22.203 -11.766 1 95.69 188 HIS B C 1
ATOM 4134 O O . HIS B 1 188 ? -13.516 23.078 -11.844 1 95.69 188 HIS B O 1
ATOM 4140 N N . VAL B 1 189 ? -11.602 22.359 -11.008 1 95.56 189 VAL B N 1
ATOM 4141 C CA . VAL B 1 189 ? -11.195 23.625 -10.414 1 95.56 189 VAL B CA 1
ATOM 4142 C C . VAL B 1 189 ? -9.789 24 -10.898 1 95.56 189 VAL B C 1
ATOM 4144 O O . VAL B 1 189 ? -8.898 23.141 -10.945 1 95.56 189 VAL B O 1
ATOM 4147 N N . ASN B 1 190 ? -9.664 25.203 -11.305 1 97 190 ASN B N 1
ATOM 4148 C CA . ASN B 1 190 ? -8.398 25.719 -11.789 1 97 190 ASN B CA 1
ATOM 4149 C C . ASN B 1 190 ? -8.141 27.141 -11.266 1 97 190 ASN B C 1
ATOM 4151 O O . ASN B 1 190 ? -8.711 28.109 -11.781 1 97 190 ASN B O 1
ATOM 4155 N N . ASP B 1 191 ? -7.387 27.219 -10.219 1 97.44 191 ASP B N 1
ATOM 4156 C CA . ASP B 1 191 ? -6.992 28.5 -9.641 1 97.44 191 ASP B CA 1
ATOM 4157 C C . ASP B 1 191 ? -5.492 28.734 -9.805 1 97.44 191 ASP B C 1
ATOM 4159 O O . ASP B 1 191 ? -4.711 28.469 -8.891 1 97.44 191 ASP B O 1
ATOM 4163 N N . ARG B 1 192 ? -5.141 29.344 -10.883 1 97.62 192 ARG B N 1
ATOM 4164 C CA . ARG B 1 192 ? -3.742 29.516 -11.258 1 97.62 192 ARG B CA 1
ATOM 4165 C C . ARG B 1 192 ? -3.186 30.828 -10.703 1 97.62 192 ARG B C 1
ATOM 4167 O O . ARG B 1 192 ? -2.496 31.562 -11.414 1 97.62 192 ARG B O 1
ATOM 4174 N N . LYS B 1 193 ? -3.51 31.141 -9.477 1 98.19 193 LYS B N 1
ATOM 4175 C CA . LYS B 1 193 ? -3.004 32.312 -8.75 1 98.19 193 LYS B CA 1
ATOM 4176 C C . LYS B 1 193 ? -2.039 31.875 -7.645 1 98.19 193 LYS B C 1
ATOM 4178 O O . LYS B 1 193 ? -2.018 30.703 -7.242 1 98.19 193 LYS B O 1
ATOM 4183 N N . LEU B 1 194 ? -1.241 32.875 -7.227 1 98.44 194 LEU B N 1
ATOM 4184 C CA . LEU B 1 194 ? -0.211 32.625 -6.227 1 98.44 194 LEU B CA 1
ATOM 4185 C C . LEU B 1 194 ? -0.743 32.844 -4.82 1 98.44 194 LEU B C 1
ATOM 4187 O O . LEU B 1 194 ? -0.425 33.875 -4.195 1 98.44 194 LEU B O 1
ATOM 4191 N N . TRP B 1 195 ? -1.476 31.891 -4.387 1 98.56 195 TRP B N 1
ATOM 4192 C CA . TRP B 1 195 ? -2.139 31.953 -3.088 1 98.56 195 TRP B CA 1
ATOM 4193 C C . TRP B 1 195 ? -1.124 31.844 -1.953 1 98.56 195 TRP B C 1
ATOM 4195 O O . TRP B 1 195 ? -0.379 30.875 -1.867 1 98.56 195 TRP B O 1
ATOM 4205 N N . SER B 1 196 ? -1.054 32.812 -1.084 1 98.38 196 SER B N 1
ATOM 4206 C CA . SER B 1 196 ? -0.053 32.844 -0.022 1 98.38 196 SER B CA 1
ATOM 4207 C C . SER B 1 196 ? -0.21 31.656 0.915 1 98.38 196 SER B C 1
ATOM 4209 O O . SER B 1 196 ? 0.772 30.984 1.261 1 98.38 196 SER B O 1
ATOM 4211 N N . THR B 1 197 ? -1.454 31.328 1.312 1 98.56 197 THR B N 1
ATOM 4212 C CA . THR B 1 197 ? -1.691 30.203 2.211 1 98.56 197 THR B CA 1
ATOM 4213 C C . THR B 1 197 ? -1.346 28.875 1.528 1 98.56 197 THR B C 1
ATOM 4215 O O . THR B 1 197 ? -0.837 27.953 2.17 1 98.56 197 THR B O 1
ATOM 4218 N N . GLY B 1 198 ? -1.661 28.75 0.221 1 98.62 198 GLY B N 1
ATOM 4219 C CA . GLY B 1 198 ? -1.26 27.562 -0.525 1 98.62 198 GLY B CA 1
ATOM 4220 C C . GLY B 1 198 ? 0.243 27.359 -0.542 1 98.62 198 GLY B C 1
ATOM 4221 O O . GLY B 1 198 ? 0.718 26.234 -0.366 1 98.62 198 GLY B O 1
ATOM 4222 N N . ASN B 1 199 ? 0.963 28.422 -0.76 1 98.88 199 ASN B N 1
ATOM 4223 C CA . ASN B 1 199 ? 2.42 28.344 -0.725 1 98.88 199 ASN B CA 1
ATOM 4224 C C . ASN B 1 199 ? 2.928 28 0.673 1 98.88 199 ASN B C 1
ATOM 4226 O O . ASN B 1 199 ? 3.928 27.297 0.819 1 98.88 199 ASN B O 1
ATOM 4230 N N . ALA B 1 200 ? 2.248 28.469 1.633 1 98.94 200 ALA B N 1
ATOM 4231 C CA . ALA B 1 200 ? 2.592 28.141 3.014 1 98.94 200 ALA B CA 1
ATOM 4232 C C . ALA B 1 200 ? 2.396 26.656 3.285 1 98.94 200 ALA B C 1
ATOM 4234 O O . ALA B 1 200 ? 3.264 26 3.875 1 98.94 200 ALA B O 1
ATOM 4235 N N . TRP B 1 201 ? 1.232 26.109 2.832 1 98.88 201 TRP B N 1
ATOM 4236 C CA . TRP B 1 201 ? 0.971 24.672 2.959 1 98.88 201 TRP B CA 1
ATOM 4237 C C . TRP B 1 201 ? 2.094 23.859 2.33 1 98.88 201 TRP B C 1
ATOM 4239 O O . TRP B 1 201 ? 2.588 22.906 2.934 1 98.88 201 TRP B O 1
ATOM 4249 N N . ALA B 1 202 ? 2.494 24.281 1.162 1 98.94 202 ALA B N 1
ATOM 4250 C CA . ALA B 1 202 ? 3.51 23.547 0.416 1 98.94 202 ALA B CA 1
ATOM 4251 C C . ALA B 1 202 ? 4.855 23.594 1.134 1 98.94 202 ALA B C 1
ATOM 4253 O O . ALA B 1 202 ? 5.434 22.547 1.442 1 98.94 202 ALA B O 1
ATOM 4254 N N . ALA B 1 203 ? 5.305 24.75 1.491 1 98.94 203 ALA B N 1
ATOM 4255 C CA . ALA B 1 203 ? 6.621 24.906 2.105 1 98.94 203 ALA B CA 1
ATOM 4256 C C . ALA B 1 203 ? 6.66 24.266 3.488 1 98.94 203 ALA B C 1
ATOM 4258 O O . ALA B 1 203 ? 7.613 23.547 3.824 1 98.94 203 ALA B O 1
ATOM 4259 N N . ALA B 1 204 ? 5.656 24.484 4.25 1 98.94 204 ALA B N 1
ATOM 4260 C CA . ALA B 1 204 ? 5.617 23.922 5.598 1 98.94 204 ALA B CA 1
ATOM 4261 C C . ALA B 1 204 ? 5.527 22.406 5.559 1 98.94 204 ALA B C 1
ATOM 4263 O O . ALA B 1 204 ? 6.137 21.719 6.383 1 98.94 204 ALA B O 1
ATOM 4264 N N . GLY B 1 205 ? 4.688 21.906 4.645 1 98.94 205 GLY B N 1
ATOM 4265 C CA . GLY B 1 205 ? 4.605 20.469 4.488 1 98.94 205 GLY B CA 1
ATOM 4266 C C . GLY B 1 205 ? 5.934 19.828 4.141 1 98.94 205 GLY B C 1
ATOM 4267 O O . GLY B 1 205 ? 6.312 18.812 4.727 1 98.94 205 GLY B O 1
ATOM 4268 N N . MET B 1 206 ? 6.66 20.438 3.223 1 98.94 206 MET B N 1
ATOM 4269 C CA . MET B 1 206 ? 7.965 19.922 2.832 1 98.94 206 MET B CA 1
ATOM 4270 C C . MET B 1 206 ? 8.953 20 3.992 1 98.94 206 MET B C 1
ATOM 4272 O O . MET B 1 206 ? 9.797 19.109 4.156 1 98.94 206 MET B O 1
ATOM 4276 N N . ALA B 1 207 ? 8.836 21 4.781 1 98.94 207 ALA B N 1
ATOM 4277 C CA . ALA B 1 207 ? 9.703 21.125 5.949 1 98.94 207 ALA B CA 1
ATOM 4278 C C . ALA B 1 207 ? 9.445 19.984 6.938 1 98.94 207 ALA B C 1
ATOM 4280 O O . ALA B 1 207 ? 10.383 19.469 7.559 1 98.94 207 ALA B O 1
ATOM 4281 N N . ARG B 1 208 ? 8.219 19.594 7.074 1 98.94 208 ARG B N 1
ATOM 4282 C CA . ARG B 1 208 ? 7.875 18.484 7.961 1 98.94 208 ARG B CA 1
ATOM 4283 C C . ARG B 1 208 ? 8.43 17.172 7.438 1 98.94 208 ARG B C 1
ATOM 4285 O O . ARG B 1 208 ? 8.898 16.328 8.219 1 98.94 208 ARG B O 1
ATOM 4292 N N . VAL B 1 209 ? 8.398 16.984 6.113 1 98.94 209 VAL B N 1
ATOM 4293 C CA . VAL B 1 209 ? 8.992 15.797 5.508 1 98.94 209 VAL B CA 1
ATOM 4294 C C . VAL B 1 209 ? 10.508 15.797 5.742 1 98.94 209 VAL B C 1
ATOM 4296 O O . VAL B 1 209 ? 11.078 14.797 6.172 1 98.94 209 VAL B O 1
ATOM 4299 N N . LEU B 1 210 ? 11.117 16.938 5.551 1 98.94 210 LEU B N 1
ATOM 4300 C CA . LEU B 1 210 ? 12.555 17.094 5.75 1 98.94 210 LEU B CA 1
ATOM 4301 C C . LEU B 1 210 ? 12.938 16.781 7.195 1 98.94 210 LEU B C 1
ATOM 4303 O O . LEU B 1 210 ? 13.891 16.047 7.445 1 98.94 210 LEU B O 1
ATOM 4307 N N . ALA B 1 211 ? 12.211 17.328 8.117 1 98.88 211 ALA B N 1
ATOM 4308 C CA . ALA B 1 211 ? 12.484 17.109 9.539 1 98.88 211 ALA B CA 1
ATOM 4309 C C . ALA B 1 211 ? 12.367 15.625 9.883 1 98.88 211 ALA B C 1
ATOM 4311 O O . ALA B 1 211 ? 13.18 15.094 10.641 1 98.88 211 ALA B O 1
ATOM 4312 N N . THR B 1 212 ? 11.375 14.977 9.312 1 98.75 212 THR B N 1
ATOM 4313 C CA . THR B 1 212 ? 11.18 13.555 9.562 1 98.75 212 THR B CA 1
ATOM 4314 C C . THR B 1 212 ? 12.383 12.75 9.086 1 98.75 212 THR B C 1
ATOM 4316 O O . THR B 1 212 ? 12.836 11.836 9.781 1 98.75 212 THR B O 1
ATOM 4319 N N . MET B 1 213 ? 12.906 13.117 7.949 1 98.38 213 MET B N 1
ATOM 4320 C CA . MET B 1 213 ? 14.078 12.43 7.406 1 98.38 213 MET B CA 1
ATOM 4321 C C . MET B 1 213 ? 15.312 12.695 8.258 1 98.38 213 MET B C 1
ATOM 4323 O O . MET B 1 213 ? 16.031 11.766 8.633 1 98.38 213 MET B O 1
ATOM 4327 N N . ARG B 1 214 ? 15.477 13.891 8.664 1 97.75 214 ARG B N 1
ATOM 4328 C CA . ARG B 1 214 ? 16.703 14.305 9.359 1 97.75 214 ARG B CA 1
ATOM 4329 C C . ARG B 1 214 ? 16.719 13.789 10.797 1 97.75 214 ARG B C 1
ATOM 4331 O O . ARG B 1 214 ? 17.781 13.469 11.328 1 97.75 214 ARG B O 1
ATOM 4338 N N . LYS B 1 215 ? 15.562 13.703 11.367 1 97.31 215 LYS B N 1
ATOM 4339 C CA . LYS B 1 215 ? 15.477 13.266 12.758 1 97.31 215 LYS B CA 1
ATOM 4340 C C . LYS B 1 215 ? 15.258 11.758 12.852 1 97.31 215 LYS B C 1
ATOM 4342 O O . LYS B 1 215 ? 15.336 11.18 13.938 1 97.31 215 LYS B O 1
ATOM 4347 N N . GLY B 1 216 ? 15.023 11.141 11.719 1 96.38 216 GLY B N 1
ATOM 4348 C CA . GLY B 1 216 ? 14.703 9.727 11.703 1 96.38 216 GLY B CA 1
ATOM 4349 C C . GLY B 1 216 ? 15.93 8.844 11.578 1 96.38 216 GLY B C 1
ATOM 4350 O O . GLY B 1 216 ? 17.031 9.336 11.359 1 96.38 216 GLY B O 1
ATOM 4351 N N . PRO B 1 217 ? 15.75 7.539 11.695 1 95.31 217 PRO B N 1
ATOM 4352 C CA . PRO B 1 217 ? 16.844 6.574 11.727 1 95.31 217 PRO B CA 1
ATOM 4353 C C . PRO B 1 217 ? 17.469 6.348 10.352 1 95.31 217 PRO B C 1
ATOM 4355 O O . PRO B 1 217 ? 18.547 5.746 10.242 1 95.31 217 PRO B O 1
ATOM 4358 N N . LYS B 1 218 ? 16.875 6.844 9.289 1 94.38 218 LYS B N 1
ATOM 4359 C CA . LYS B 1 218 ? 17.375 6.57 7.941 1 94.38 218 LYS B CA 1
ATOM 4360 C C . LYS B 1 218 ? 17.891 7.84 7.273 1 94.38 218 LYS B C 1
ATOM 4362 O O . LYS B 1 218 ? 17.75 8.016 6.062 1 94.38 218 LYS B O 1
ATOM 4367 N N . VAL B 1 219 ? 18.438 8.719 8.055 1 96.5 219 VAL B N 1
ATOM 4368 C CA . VAL B 1 219 ? 18.906 10.023 7.602 1 96.5 219 VAL B CA 1
ATOM 4369 C C . VAL B 1 219 ? 19.938 9.844 6.492 1 96.5 219 VAL B C 1
ATOM 4371 O O . VAL B 1 219 ? 19.922 10.586 5.504 1 96.5 219 VAL B O 1
ATOM 4374 N N . GLY B 1 220 ? 20.766 8.883 6.578 1 97.69 220 GLY B N 1
ATOM 4375 C CA . GLY B 1 220 ? 21.828 8.672 5.609 1 97.69 220 GLY B CA 1
ATOM 4376 C C . GLY B 1 220 ? 21.344 8.086 4.301 1 97.69 220 GLY B C 1
ATOM 4377 O O . GLY B 1 220 ? 22 8.211 3.268 1 97.69 220 GLY B O 1
ATOM 4378 N N . GLU B 1 221 ? 20.156 7.523 4.301 1 97.31 221 GLU B N 1
ATOM 4379 C CA . GLU B 1 221 ? 19.641 6.836 3.125 1 97.31 221 GLU B CA 1
ATOM 4380 C C . GLU B 1 221 ? 18.719 7.75 2.312 1 97.31 221 GLU B C 1
ATOM 4382 O O . GLU B 1 221 ? 18.188 7.344 1.283 1 97.31 221 GLU B O 1
ATOM 4387 N N . THR B 1 222 ? 18.562 9.023 2.744 1 98.12 222 THR B N 1
ATOM 4388 C CA . THR B 1 222 ? 17.656 9.93 2.062 1 98.12 222 THR B CA 1
ATOM 4389 C C . THR B 1 222 ? 18.328 11.266 1.777 1 98.12 222 THR B C 1
ATOM 4391 O O . THR B 1 222 ? 17.672 12.312 1.763 1 98.12 222 THR B O 1
ATOM 4394 N N . VAL B 1 223 ? 19.594 11.297 1.589 1 98.38 223 VAL B N 1
ATOM 4395 C CA . VAL B 1 223 ? 20.375 12.516 1.432 1 98.38 223 VAL B CA 1
ATOM 4396 C C . VAL B 1 223 ? 19.906 13.273 0.188 1 98.38 223 VAL B C 1
ATOM 4398 O O . VAL B 1 223 ? 19.734 14.492 0.224 1 98.38 223 VAL B O 1
ATOM 4401 N N . GLU B 1 224 ? 19.703 12.555 -0.909 1 98.5 224 GLU B N 1
ATOM 4402 C CA . GLU B 1 224 ? 19.266 13.195 -2.146 1 98.5 224 GLU B CA 1
ATOM 4403 C C . GLU B 1 224 ? 17.891 13.836 -1.98 1 98.5 224 GLU B C 1
ATOM 4405 O O . GLU B 1 224 ? 17.672 14.969 -2.408 1 98.5 224 GLU B O 1
ATOM 4410 N N . GLU B 1 225 ? 17 13.07 -1.363 1 98.62 225 GLU B N 1
ATOM 4411 C CA . GLU B 1 225 ? 15.656 13.57 -1.115 1 98.62 225 GLU B CA 1
ATOM 4412 C C . GLU B 1 225 ? 15.68 14.805 -0.219 1 98.62 225 GLU B C 1
ATOM 4414 O O . GLU B 1 225 ? 14.922 15.758 -0.441 1 98.62 225 GLU B O 1
ATOM 4419 N N . GLN B 1 226 ? 16.547 14.805 0.775 1 98.81 226 GLN B N 1
ATOM 4420 C CA . GLN B 1 226 ? 16.688 15.945 1.668 1 98.81 226 GLN B CA 1
ATOM 4421 C C . GLN B 1 226 ? 17.125 17.188 0.898 1 98.81 226 GLN B C 1
ATOM 4423 O O . GLN B 1 226 ? 16.578 18.281 1.106 1 98.81 226 GLN B O 1
ATOM 4428 N N . GLY B 1 227 ? 18.062 17.062 -0.002 1 98.75 227 GLY B N 1
ATOM 4429 C CA . GLY B 1 227 ? 18.516 18.188 -0.817 1 98.75 227 GLY B CA 1
ATOM 4430 C C . GLY B 1 227 ? 17.422 18.75 -1.703 1 98.75 227 GLY B C 1
ATOM 4431 O O . GLY B 1 227 ? 17.281 19.969 -1.828 1 98.75 227 GLY B O 1
ATOM 4432 N N . LEU B 1 228 ? 16.672 17.844 -2.273 1 98.69 228 LEU B N 1
ATOM 4433 C CA . LEU B 1 228 ? 15.555 18.25 -3.125 1 98.69 228 LEU B CA 1
ATOM 4434 C C . LEU B 1 228 ? 14.539 19.078 -2.336 1 98.69 228 LEU B C 1
ATOM 4436 O O . LEU B 1 228 ? 14.062 20.094 -2.816 1 98.69 228 LEU B O 1
ATOM 4440 N N . LEU B 1 229 ? 14.234 18.609 -1.155 1 98.94 229 LEU B N 1
ATOM 4441 C CA . LEU B 1 229 ? 13.258 19.281 -0.31 1 98.94 229 LEU B CA 1
ATOM 4442 C C . LEU B 1 229 ? 13.758 20.672 0.074 1 98.94 229 LEU B C 1
ATOM 4444 O O . LEU B 1 229 ? 13.008 21.656 0.001 1 98.94 229 LEU B O 1
ATOM 4448 N N . VAL B 1 230 ? 15.016 20.812 0.449 1 98.88 230 VAL B N 1
ATOM 4449 C CA . VAL B 1 230 ? 15.594 22.094 0.813 1 98.88 230 VAL B CA 1
ATOM 4450 C C . VAL B 1 230 ? 15.477 23.062 -0.362 1 98.88 230 VAL B C 1
ATOM 4452 O O . VAL B 1 230 ? 15.062 24.203 -0.19 1 98.88 230 VAL B O 1
ATOM 4455 N N . GLY B 1 231 ? 15.828 22.562 -1.518 1 98.81 231 GLY B N 1
ATOM 4456 C CA . GLY B 1 231 ? 15.766 23.391 -2.703 1 98.81 231 GLY B CA 1
ATOM 4457 C C . GLY B 1 231 ? 14.367 23.891 -3.012 1 98.81 231 GLY B C 1
ATOM 4458 O O . GLY B 1 231 ? 14.164 25.078 -3.289 1 98.81 231 GLY B O 1
ATOM 4459 N N . MET B 1 232 ? 13.438 23.016 -2.92 1 98.88 232 MET B N 1
ATOM 4460 C CA . MET B 1 232 ? 12.055 23.375 -3.252 1 98.88 232 MET B CA 1
ATOM 4461 C C . MET B 1 232 ? 11.484 24.359 -2.232 1 98.88 232 MET B C 1
ATOM 4463 O O . MET B 1 232 ? 10.781 25.297 -2.598 1 98.88 232 MET B O 1
ATOM 4467 N N . ILE B 1 233 ? 11.766 24.156 -0.941 1 98.94 233 ILE B N 1
ATOM 4468 C CA . ILE B 1 233 ? 11.312 25.062 0.097 1 98.94 233 ILE B CA 1
ATOM 4469 C C . ILE B 1 233 ? 11.914 26.453 -0.138 1 98.94 233 ILE B C 1
ATOM 4471 O O . ILE B 1 233 ? 11.219 27.469 -0.06 1 98.94 233 ILE B O 1
ATOM 4475 N N . LYS B 1 234 ? 13.195 26.484 -0.456 1 98.88 234 LYS B N 1
ATOM 4476 C CA . LYS B 1 234 ? 13.891 27.75 -0.664 1 98.88 234 LYS B CA 1
ATOM 4477 C C . LYS B 1 234 ? 13.305 28.516 -1.852 1 98.88 234 LYS B C 1
ATOM 4479 O O . LYS B 1 234 ? 13.172 29.734 -1.806 1 98.88 234 LYS B O 1
ATOM 4484 N N . GLU B 1 235 ? 13.008 27.781 -2.865 1 98.81 235 GLU B N 1
ATOM 4485 C CA . GLU B 1 235 ? 12.398 28.406 -4.031 1 98.81 235 GLU B CA 1
ATOM 4486 C C . GLU B 1 235 ? 11.094 29.109 -3.666 1 98.81 235 GLU B C 1
ATOM 4488 O O . GLU B 1 235 ? 10.844 30.234 -4.09 1 98.81 235 GLU B O 1
ATOM 4493 N N . ILE B 1 236 ? 10.297 28.469 -2.883 1 98.94 236 ILE B N 1
ATOM 4494 C CA . ILE B 1 236 ? 9 29.031 -2.494 1 98.94 236 ILE B CA 1
ATOM 4495 C C . ILE B 1 236 ? 9.219 30.25 -1.604 1 98.94 236 ILE B C 1
ATOM 4497 O O . ILE B 1 236 ? 8.656 31.328 -1.857 1 98.94 236 ILE B O 1
ATOM 4501 N N . VAL B 1 237 ? 10.047 30.141 -0.598 1 98.88 237 VAL B N 1
ATOM 4502 C CA . VAL B 1 237 ? 10.242 31.219 0.374 1 98.88 237 VAL B CA 1
ATOM 4503 C C . VAL B 1 237 ? 10.875 32.438 -0.311 1 98.88 237 VAL B C 1
ATOM 4505 O O . VAL B 1 237 ? 10.445 33.562 -0.095 1 98.88 237 VAL B O 1
ATOM 4508 N N . ASP B 1 238 ? 11.859 32.188 -1.189 1 98.75 238 ASP B N 1
ATOM 4509 C CA . ASP B 1 238 ? 12.461 33.281 -1.949 1 98.75 238 ASP B CA 1
ATOM 4510 C C . ASP B 1 238 ? 11.43 33.969 -2.822 1 98.75 238 ASP B C 1
ATOM 4512 O O . ASP B 1 238 ? 11.398 35.219 -2.896 1 98.75 238 ASP B O 1
ATOM 4516 N N . GLY B 1 239 ? 10.68 33.156 -3.514 1 98.62 239 GLY B N 1
ATOM 4517 C CA . GLY B 1 239 ? 9.633 33.75 -4.352 1 98.62 239 GLY B CA 1
ATOM 4518 C C . GLY B 1 239 ? 8.648 34.594 -3.584 1 98.62 239 GLY B C 1
ATOM 4519 O O . GLY B 1 239 ? 8.289 35.688 -4.031 1 98.62 239 GLY B O 1
ATOM 4520 N N . VAL B 1 240 ? 8.242 34.156 -2.424 1 98.56 240 VAL B N 1
ATOM 4521 C CA . VAL B 1 240 ? 7.293 34.875 -1.579 1 98.56 240 VAL B CA 1
ATOM 4522 C C . VAL B 1 240 ? 7.914 36.188 -1.088 1 98.56 240 VAL B C 1
ATOM 4524 O O . VAL B 1 240 ? 7.262 37.219 -1.094 1 98.56 240 VAL B O 1
ATOM 4527 N N . ILE B 1 241 ? 9.164 36.156 -0.647 1 98.44 241 ILE B N 1
ATOM 4528 C CA . ILE B 1 241 ? 9.852 37.344 -0.145 1 98.44 241 ILE B CA 1
ATOM 4529 C C . ILE B 1 241 ? 9.953 38.375 -1.252 1 98.44 241 ILE B C 1
ATOM 4531 O O . ILE B 1 241 ? 9.75 39.562 -1.007 1 98.44 241 ILE B O 1
ATOM 4535 N N . ARG B 1 242 ? 10.18 37.938 -2.494 1 97.62 242 ARG B N 1
ATOM 4536 C CA . ARG B 1 242 ? 10.281 38.844 -3.627 1 97.62 242 ARG B CA 1
ATOM 4537 C C . ARG B 1 242 ? 8.953 39.531 -3.891 1 97.62 242 ARG B C 1
ATOM 4539 O O . ARG B 1 242 ? 8.938 40.688 -4.359 1 97.62 242 ARG B O 1
ATOM 4546 N N . LEU B 1 243 ? 7.906 38.844 -3.551 1 97.44 243 LEU B N 1
ATOM 4547 C CA . LEU B 1 243 ? 6.582 39.375 -3.875 1 97.44 243 LEU B CA 1
ATOM 4548 C C . LEU B 1 243 ? 5.965 40.094 -2.674 1 97.44 243 LEU B C 1
ATOM 4550 O O . LEU B 1 243 ? 4.82 40.531 -2.734 1 97.44 243 LEU B O 1
ATOM 4554 N N . ASP B 1 244 ? 6.719 40.219 -1.554 1 97.75 244 ASP B N 1
ATOM 4555 C CA . ASP B 1 244 ? 6.242 40.812 -0.313 1 97.75 244 ASP B CA 1
ATOM 4556 C C . ASP B 1 244 ? 6.297 42.344 -0.384 1 97.75 244 ASP B C 1
ATOM 4558 O O . ASP B 1 244 ? 7.277 42.969 0.045 1 97.75 244 ASP B O 1
ATOM 4562 N N . GLU B 1 245 ? 5.199 42.969 -0.832 1 95 245 GLU B N 1
ATOM 4563 C CA . GLU B 1 245 ? 5.242 44.406 -1.114 1 95 245 GLU B CA 1
ATOM 4564 C C . GLU B 1 245 ? 4.082 45.125 -0.448 1 95 245 GLU B C 1
ATOM 4566 O O . GLU B 1 245 ? 3.951 46.344 -0.577 1 95 245 GLU B O 1
ATOM 4571 N N . ASP B 1 246 ? 3.238 44.406 0.237 1 95.19 246 ASP B N 1
ATOM 4572 C CA . ASP B 1 246 ? 2.061 45.062 0.792 1 95.19 246 ASP B CA 1
ATOM 4573 C C . ASP B 1 246 ? 2.443 46 1.936 1 95.19 246 ASP B C 1
ATOM 4575 O O . ASP B 1 246 ? 3.24 45.625 2.803 1 95.19 246 ASP B O 1
ATOM 4579 N N . GLU B 1 247 ? 1.847 47.125 2.027 1 96.31 247 GLU B N 1
ATOM 4580 C CA . GLU B 1 247 ? 2.195 48.156 2.984 1 96.31 247 GLU B CA 1
ATOM 4581 C C . GLU B 1 247 ? 1.809 47.781 4.406 1 96.31 247 GLU B C 1
ATOM 4583 O O . GLU B 1 247 ? 2.363 48.281 5.375 1 96.31 247 GLU B O 1
ATOM 4588 N N . SER B 1 248 ? 0.856 46.906 4.539 1 97.19 248 SER B N 1
ATOM 4589 C CA . SER B 1 248 ? 0.412 46.438 5.859 1 97.19 248 SER B CA 1
ATOM 4590 C C . SER B 1 248 ? 1.505 45.656 6.574 1 97.19 248 SER B C 1
ATOM 4592 O O . SER B 1 248 ? 1.433 45.469 7.789 1 97.19 248 SER B O 1
ATOM 4594 N N . GLY B 1 249 ? 2.457 45.156 5.832 1 98.31 249 GLY B N 1
ATOM 4595 C CA . GLY B 1 249 ? 3.477 44.25 6.379 1 98.31 249 GLY B CA 1
ATOM 4596 C C . GLY B 1 249 ? 3.088 42.781 6.324 1 98.31 249 GLY B C 1
ATOM 4597 O O . GLY B 1 249 ? 3.92 41.906 6.566 1 98.31 249 GLY B O 1
ATOM 4598 N N . LEU B 1 250 ? 1.859 42.562 5.988 1 98.75 250 LEU B N 1
ATOM 4599 C CA . LEU B 1 250 ? 1.398 41.219 5.781 1 98.75 250 LEU B CA 1
ATOM 4600 C C . LEU B 1 250 ? 1.528 40.812 4.316 1 98.75 250 LEU B C 1
ATOM 4602 O O . LEU B 1 250 ? 1.705 41.656 3.447 1 98.75 250 LEU B O 1
ATOM 4606 N N . LEU B 1 251 ? 1.478 39.5 4.043 1 98.81 251 LEU B N 1
ATOM 4607 C CA . LEU B 1 251 ? 1.392 39 2.674 1 98.81 251 LEU B CA 1
ATOM 4608 C C . LEU B 1 251 ? -0.045 39.062 2.164 1 98.81 251 LEU B C 1
ATOM 4610 O O . LEU B 1 251 ? -0.979 38.719 2.891 1 98.81 251 LEU B O 1
ATOM 4614 N N . ARG B 1 252 ? -0.166 39.469 0.982 1 98.31 252 ARG B N 1
ATOM 4615 C CA . ARG B 1 252 ? -1.486 39.469 0.361 1 98.31 252 ARG B CA 1
ATOM 4616 C C . ARG B 1 252 ? -2.004 38.062 0.18 1 98.31 252 ARG B C 1
ATOM 4618 O O . ARG B 1 252 ? -1.217 37.094 0.087 1 98.31 252 ARG B O 1
ATOM 4625 N N . ASN B 1 253 ? -3.338 37.906 0.148 1 98.06 253 ASN B N 1
ATOM 4626 C CA . ASN B 1 253 ? -3.922 36.594 -0.136 1 98.06 253 ASN B CA 1
ATOM 4627 C C . ASN B 1 253 ? -3.338 36 -1.408 1 98.06 253 ASN B C 1
ATOM 4629 O O . ASN B 1 253 ? -2.838 34.875 -1.389 1 98.06 253 ASN B O 1
ATOM 4633 N N . TYR B 1 254 ? -3.492 36.688 -2.477 1 98.06 254 TYR B N 1
ATOM 4634 C CA . TYR B 1 254 ? -2.754 36.375 -3.695 1 98.06 254 TYR B CA 1
ATOM 4635 C C . TYR B 1 254 ? -1.572 37.312 -3.869 1 98.06 254 TYR B C 1
ATOM 4637 O O . TYR B 1 254 ? -1.757 38.531 -4.094 1 98.06 254 TYR B O 1
ATOM 4645 N N . LEU B 1 255 ? -0.437 36.844 -3.832 1 98 255 LEU B N 1
ATOM 4646 C CA . LEU B 1 255 ? 0.819 37.531 -3.549 1 98 255 LEU B CA 1
ATOM 4647 C C . LEU B 1 255 ? 1.064 38.656 -4.551 1 98 255 LEU B C 1
ATOM 4649 O O . LEU B 1 255 ? 1.555 39.719 -4.184 1 98 255 LEU B O 1
ATOM 4653 N N . ASN B 1 256 ? 0.706 38.469 -5.824 1 97.19 256 ASN B N 1
ATOM 4654 C CA . ASN B 1 256 ? 1.089 39.438 -6.859 1 97.19 256 ASN B CA 1
ATOM 4655 C C . ASN B 1 256 ? -0.11 40.25 -7.344 1 97.19 256 ASN B C 1
ATOM 4657 O O . ASN B 1 256 ? -0.039 40.906 -8.383 1 97.19 256 ASN B O 1
ATOM 4661 N N . LEU B 1 257 ? -1.221 40.062 -6.645 1 97.62 257 LEU B N 1
ATOM 4662 C CA . LEU B 1 257 ? -2.408 40.844 -7.02 1 97.62 257 LEU B CA 1
ATOM 4663 C C . LEU B 1 257 ? -2.654 41.969 -6.039 1 97.62 257 LEU B C 1
ATOM 4665 O O . LEU B 1 257 ? -3.047 41.75 -4.895 1 97.62 257 LEU B O 1
ATOM 4669 N N . THR B 1 258 ? -2.574 43.156 -6.523 1 96.81 258 THR B N 1
ATOM 4670 C CA . THR B 1 258 ? -2.537 44.344 -5.664 1 96.81 258 THR B CA 1
ATOM 4671 C C . THR B 1 258 ? -3.934 44.688 -5.145 1 96.81 258 THR B C 1
ATOM 4673 O O . THR B 1 258 ? -4.082 45.469 -4.219 1 96.81 258 THR B O 1
ATOM 4676 N N . GLU B 1 259 ? -4.957 44.125 -5.746 1 96.75 259 GLU B N 1
ATOM 4677 C CA . GLU B 1 259 ? -6.309 44.344 -5.254 1 96.75 259 GLU B CA 1
ATOM 4678 C C . GLU B 1 259 ? -6.551 43.625 -3.936 1 96.75 259 GLU B C 1
ATOM 4680 O O . GLU B 1 259 ? -7.512 43.938 -3.223 1 96.75 259 GLU B O 1
ATOM 4685 N N . TRP B 1 260 ? -5.691 42.719 -3.664 1 97.19 260 TRP B N 1
ATOM 4686 C CA . TRP B 1 260 ? -5.855 41.969 -2.428 1 97.19 260 TRP B CA 1
ATOM 4687 C C . TRP B 1 260 ? -5.113 42.625 -1.275 1 97.19 260 TRP B C 1
ATOM 4689 O O . TRP B 1 260 ? -4.066 43.25 -1.48 1 97.19 260 TRP B O 1
ATOM 4699 N N . TRP B 1 261 ? -5.66 42.469 -0.179 1 96.81 261 TRP B N 1
ATOM 4700 C CA . TRP B 1 261 ? -5.098 42.969 1.075 1 96.81 261 TRP B CA 1
ATOM 4701 C C . TRP B 1 261 ? -4.281 41.875 1.766 1 96.81 261 TRP B C 1
ATOM 4703 O O . TRP B 1 261 ? -4.383 40.688 1.413 1 96.81 261 TRP B O 1
ATOM 4713 N N . GLY B 1 262 ? -3.461 42.344 2.742 1 97.69 262 GLY B N 1
ATOM 4714 C CA . GLY B 1 262 ? -2.658 41.406 3.521 1 97.69 262 GLY B CA 1
ATOM 4715 C C . GLY B 1 262 ? -3.467 40.625 4.547 1 97.69 262 GLY B C 1
ATOM 4716 O O . GLY B 1 262 ? -4.398 41.188 5.145 1 97.69 262 GLY B O 1
ATOM 4717 N N . GLU B 1 263 ? -3.061 39.406 4.773 1 97.94 263 GLU B N 1
ATOM 4718 C CA . GLU B 1 263 ? -3.812 38.562 5.695 1 97.94 263 GLU B CA 1
ATOM 4719 C C . GLU B 1 263 ? -2.877 37.688 6.539 1 97.94 263 GLU B C 1
ATOM 4721 O O . GLU B 1 263 ? -1.704 37.531 6.195 1 97.94 263 GLU B O 1
ATOM 4726 N N . VAL B 1 264 ? -3.371 37.125 7.672 1 98.62 264 VAL B N 1
ATOM 4727 C CA . VAL B 1 264 ? -2.51 36.594 8.727 1 98.62 264 VAL B CA 1
ATOM 4728 C C . VAL B 1 264 ? -2.182 35.125 8.445 1 98.62 264 VAL B C 1
ATOM 4730 O O . VAL B 1 264 ? -1.149 34.625 8.898 1 98.62 264 VAL B O 1
ATOM 4733 N N . SER B 1 265 ? -3.006 34.344 7.734 1 98.69 265 SER B N 1
ATOM 4734 C CA . SER B 1 265 ? -2.834 32.906 7.625 1 98.69 265 SER B CA 1
ATOM 4735 C C . SER B 1 265 ? -1.565 32.531 6.852 1 98.69 265 SER B C 1
ATOM 4737 O O . SER B 1 265 ? -0.587 32.062 7.434 1 98.69 265 SER B O 1
ATOM 4739 N N . GLY B 1 266 ? -1.542 32.938 5.559 1 98.75 266 GLY B N 1
ATOM 4740 C CA . GLY B 1 266 ? -0.349 32.656 4.773 1 98.75 266 GLY B CA 1
ATOM 4741 C C . GLY B 1 266 ? 0.903 33.281 5.355 1 98.75 266 GLY B C 1
ATOM 4742 O O . GLY B 1 266 ? 1.965 32.656 5.375 1 98.75 266 GLY B O 1
ATOM 4743 N N . THR B 1 267 ? 0.804 34.531 5.918 1 98.88 267 THR B N 1
ATOM 4744 C CA . THR B 1 267 ? 1.926 35.25 6.52 1 98.88 267 THR B CA 1
ATOM 4745 C C . THR B 1 267 ? 2.529 34.438 7.664 1 98.88 267 THR B C 1
ATOM 4747 O O . THR B 1 267 ? 3.744 34.25 7.719 1 98.88 267 THR B O 1
ATOM 4750 N N . SER B 1 268 ? 1.688 33.938 8.523 1 98.94 268 SER B N 1
ATOM 4751 C CA . SER B 1 268 ? 2.139 33.281 9.742 1 98.94 268 SER B CA 1
ATOM 4752 C C . SER B 1 268 ? 2.846 31.953 9.422 1 98.94 268 SER B C 1
ATOM 4754 O O . SER B 1 268 ? 3.93 31.688 9.938 1 98.94 268 SER B O 1
ATOM 4756 N N . LEU B 1 269 ? 2.244 31.141 8.586 1 98.94 269 LEU B N 1
ATOM 4757 C CA . LEU B 1 269 ? 2.807 29.812 8.359 1 98.94 269 LEU B CA 1
ATOM 4758 C C . LEU B 1 269 ? 4.07 29.906 7.508 1 98.94 269 LEU B C 1
ATOM 4760 O O . LEU B 1 269 ? 5.004 29.109 7.695 1 98.94 269 LEU B O 1
ATOM 4764 N N . LEU B 1 270 ? 4.156 30.875 6.566 1 98.94 270 LEU B N 1
ATOM 4765 C CA . LEU B 1 270 ? 5.387 31.047 5.805 1 98.94 270 LEU B CA 1
ATOM 4766 C C . LEU B 1 270 ? 6.512 31.547 6.703 1 98.94 270 LEU B C 1
ATOM 4768 O O . LEU B 1 270 ? 7.656 31.109 6.578 1 98.94 270 LEU B O 1
ATOM 4772 N N . ALA B 1 271 ? 6.199 32.469 7.574 1 98.94 271 ALA B N 1
ATOM 4773 C CA . ALA B 1 271 ? 7.195 32.938 8.539 1 98.94 271 ALA B CA 1
ATOM 4774 C C . ALA B 1 271 ? 7.641 31.781 9.445 1 98.94 271 ALA B C 1
ATOM 4776 O O . ALA B 1 271 ? 8.836 31.625 9.719 1 98.94 271 ALA B O 1
ATOM 4777 N N . ALA B 1 272 ? 6.676 31 9.93 1 98.94 272 ALA B N 1
ATOM 4778 C CA . ALA B 1 272 ? 7.012 29.828 10.727 1 98.94 272 ALA B CA 1
ATOM 4779 C C . ALA B 1 272 ? 7.98 28.906 9.977 1 98.94 272 ALA B C 1
ATOM 4781 O O . ALA B 1 272 ? 8.938 28.406 10.562 1 98.94 272 ALA B O 1
ATOM 4782 N N . THR B 1 273 ? 7.734 28.703 8.695 1 98.94 273 THR B N 1
ATOM 4783 C CA . THR B 1 273 ? 8.562 27.812 7.875 1 98.94 273 THR B CA 1
ATOM 4784 C C . THR B 1 273 ? 9.984 28.359 7.773 1 98.94 273 THR B C 1
ATOM 4786 O O . THR B 1 273 ? 10.945 27.594 7.84 1 98.94 273 THR B O 1
ATOM 4789 N N . ALA B 1 274 ? 10.094 29.656 7.648 1 98.94 274 ALA B N 1
ATOM 4790 C CA . ALA B 1 274 ? 11.422 30.266 7.602 1 98.94 274 ALA B CA 1
ATOM 4791 C C . ALA B 1 274 ? 12.203 29.984 8.883 1 98.94 274 ALA B C 1
ATOM 4793 O O . ALA B 1 274 ? 13.383 29.641 8.836 1 98.94 274 ALA B O 1
ATOM 4794 N N . PHE B 1 275 ? 11.555 30.141 10.039 1 98.88 275 PHE B N 1
ATOM 4795 C CA . PHE B 1 275 ? 12.211 29.828 11.305 1 98.88 275 PHE B CA 1
ATOM 4796 C C . PHE B 1 275 ? 12.594 28.359 11.367 1 98.88 275 PHE B C 1
ATOM 4798 O O . PHE B 1 275 ? 13.695 28.016 11.812 1 98.88 275 PHE B O 1
ATOM 4805 N N . ARG B 1 276 ? 11.672 27.453 10.953 1 98.88 276 ARG B N 1
ATOM 4806 C CA . ARG B 1 276 ? 11.945 26.031 10.977 1 98.88 276 ARG B CA 1
ATOM 4807 C C . ARG B 1 276 ? 13.156 25.688 10.117 1 98.88 276 ARG B C 1
ATOM 4809 O O . ARG B 1 276 ? 14.016 24.906 10.531 1 98.88 276 ARG B O 1
ATOM 4816 N N . MET B 1 277 ? 13.234 26.312 8.922 1 98.88 277 MET B N 1
ATOM 4817 C CA . MET B 1 277 ? 14.312 26 7.992 1 98.88 277 MET B CA 1
ATOM 4818 C C . MET B 1 277 ? 15.641 26.562 8.484 1 98.88 277 MET B C 1
ATOM 4820 O O . MET B 1 277 ? 16.703 25.984 8.242 1 98.88 277 MET B O 1
ATOM 4824 N N . ALA B 1 278 ? 15.562 27.656 9.203 1 98.75 278 ALA B N 1
ATOM 4825 C CA . ALA B 1 278 ? 16.781 28.219 9.797 1 98.75 278 ALA B CA 1
ATOM 4826 C C . ALA B 1 278 ? 17.406 27.234 10.781 1 98.75 278 ALA B C 1
ATOM 4828 O O . ALA B 1 278 ? 18.625 27.234 10.977 1 98.75 278 ALA B O 1
ATOM 4829 N N . VAL B 1 279 ? 16.594 26.406 11.414 1 98.25 279 VAL B N 1
ATOM 4830 C CA . VAL B 1 279 ? 17.109 25.375 12.32 1 98.25 279 VAL B CA 1
ATOM 4831 C C . VAL B 1 279 ? 17.516 24.141 11.523 1 98.25 279 VAL B C 1
ATOM 4833 O O . VAL B 1 279 ? 18.609 23.594 11.734 1 98.25 279 VAL B O 1
ATOM 4836 N N . LEU B 1 280 ? 16.781 23.703 10.523 1 98.19 280 LEU B N 1
ATOM 4837 C CA . LEU B 1 280 ? 17.016 22.469 9.773 1 98.19 280 LEU B CA 1
ATOM 4838 C C . LEU B 1 280 ? 18.172 22.641 8.805 1 98.19 280 LEU B C 1
ATOM 4840 O O . LEU B 1 280 ? 18.891 21.672 8.516 1 98.19 280 LEU B O 1
ATOM 4844 N N . GLU B 1 281 ? 18.312 23.844 8.281 1 98.25 281 GLU B N 1
ATOM 4845 C CA . GLU B 1 281 ? 19.312 24.125 7.27 1 98.25 281 GLU B CA 1
ATOM 4846 C C . GLU B 1 281 ? 19.859 25.531 7.418 1 98.25 281 GLU B C 1
ATOM 4848 O O . GLU B 1 281 ? 19.672 26.375 6.539 1 98.25 281 GLU B O 1
ATOM 4853 N N . PRO B 1 282 ? 20.641 25.781 8.43 1 97.25 282 PRO B N 1
ATOM 4854 C CA . PRO B 1 282 ? 21.109 27.141 8.711 1 97.25 282 PRO B CA 1
ATOM 4855 C C . PRO B 1 282 ? 22.031 27.688 7.613 1 97.25 282 PRO B C 1
ATOM 4857 O O . PRO B 1 282 ? 22.125 28.891 7.434 1 97.25 282 PRO B O 1
ATOM 4860 N N . GLY B 1 283 ? 22.672 26.828 6.871 1 97.44 283 GLY B N 1
ATOM 4861 C CA . GLY B 1 283 ? 23.531 27.281 5.789 1 97.44 283 GLY B CA 1
ATOM 4862 C C . GLY B 1 283 ? 22.766 27.922 4.645 1 97.44 283 GLY B C 1
ATOM 4863 O O . GLY B 1 283 ? 23.234 28.875 4.031 1 97.44 283 GLY B O 1
ATOM 4864 N N . ALA B 1 284 ? 21.578 27.438 4.426 1 98.06 284 ALA B N 1
ATOM 4865 C CA . ALA B 1 284 ? 20.766 27.906 3.303 1 98.06 284 ALA B CA 1
ATOM 4866 C C . ALA B 1 284 ? 19.781 28.984 3.748 1 98.06 284 ALA B C 1
ATOM 4868 O O . ALA B 1 284 ? 19.375 29.828 2.949 1 98.06 284 ALA B O 1
ATOM 4869 N N . PHE B 1 285 ? 19.406 28.922 5.008 1 98.62 285 PHE B N 1
ATOM 4870 C CA . PHE B 1 285 ? 18.422 29.859 5.543 1 98.62 285 PHE B CA 1
ATOM 4871 C C . PHE B 1 285 ? 19.031 30.703 6.66 1 98.62 285 PHE B C 1
ATOM 4873 O O . PHE B 1 285 ? 18.719 30.5 7.836 1 98.62 285 PHE B O 1
ATOM 4880 N N . GLY B 1 286 ? 19.766 31.75 6.27 1 97.31 286 GLY B N 1
ATOM 4881 C CA . GLY B 1 286 ? 20.469 32.625 7.207 1 97.31 286 GLY B CA 1
ATOM 4882 C C . GLY B 1 286 ? 19.609 33.75 7.723 1 97.31 286 GLY B C 1
ATOM 4883 O O . GLY B 1 286 ? 18.375 33.656 7.773 1 97.31 286 GLY B O 1
ATOM 4884 N N . SER B 1 287 ? 20.188 34.844 8.07 1 97.75 287 SER B N 1
ATOM 4885 C CA . SER B 1 287 ? 19.547 35.938 8.789 1 97.75 287 SER B CA 1
ATOM 4886 C C . SER B 1 287 ? 18.531 36.656 7.906 1 97.75 287 SER B C 1
ATOM 4888 O O . SER B 1 287 ? 17.547 37.219 8.406 1 97.75 287 SER B O 1
ATOM 4890 N N . GLU B 1 288 ? 18.797 36.625 6.633 1 98.12 288 GLU B N 1
ATOM 4891 C CA . GLU B 1 288 ? 17.828 37.281 5.746 1 98.12 288 GLU B CA 1
ATOM 4892 C C . GLU B 1 288 ? 16.438 36.656 5.902 1 98.12 288 GLU B C 1
ATOM 4894 O O . GLU B 1 288 ? 15.438 37.375 5.84 1 98.12 288 GLU B O 1
ATOM 4899 N N . TYR B 1 289 ? 16.422 35.375 6.121 1 98.81 289 TYR B N 1
ATOM 4900 C CA . TYR B 1 289 ? 15.148 34.688 6.27 1 98.81 289 TYR B CA 1
ATOM 4901 C C . TYR B 1 289 ? 14.57 34.906 7.668 1 98.81 289 TYR B C 1
ATOM 4903 O O . TYR B 1 289 ? 13.375 35.156 7.824 1 98.81 289 TYR B O 1
ATOM 4911 N N . THR B 1 290 ? 15.414 34.812 8.719 1 98.56 290 THR B N 1
ATOM 4912 C CA . THR B 1 290 ? 14.914 34.938 10.078 1 98.56 290 THR B CA 1
ATOM 4913 C C . THR B 1 290 ? 14.531 36.406 10.367 1 98.56 290 THR B C 1
ATOM 4915 O O . THR B 1 290 ? 13.594 36.656 11.133 1 98.56 290 THR B O 1
ATOM 4918 N N . ASP B 1 291 ? 15.227 37.375 9.758 1 98.69 291 ASP B N 1
ATOM 4919 C CA . ASP B 1 291 ? 14.844 38.781 9.898 1 98.69 291 ASP B CA 1
ATOM 4920 C C . ASP B 1 291 ? 13.492 39.031 9.242 1 98.69 291 ASP B C 1
ATOM 4922 O O . ASP B 1 291 ? 12.648 39.75 9.797 1 98.69 291 ASP B O 1
ATOM 4926 N N . TRP B 1 292 ? 13.367 38.5 8.078 1 98.81 292 TRP B N 1
ATOM 4927 C CA . TRP B 1 292 ? 12.086 38.625 7.395 1 98.81 292 TRP B CA 1
ATOM 4928 C C . TRP B 1 292 ? 10.961 38 8.234 1 98.81 292 TRP B C 1
ATOM 4930 O O . TRP B 1 292 ? 9.914 38.625 8.422 1 98.81 292 TRP B O 1
ATOM 4940 N N . ALA B 1 293 ? 11.188 36.812 8.75 1 98.88 293 ALA B N 1
ATOM 4941 C CA . ALA B 1 293 ? 10.188 36.125 9.555 1 98.88 293 ALA B CA 1
ATOM 4942 C C . ALA B 1 293 ? 9.852 36.906 10.82 1 98.88 293 ALA B C 1
ATOM 4944 O O . ALA B 1 293 ? 8.688 36.969 11.227 1 98.88 293 ALA B O 1
ATOM 4945 N N . LYS B 1 294 ? 10.844 37.469 11.398 1 98.56 294 LYS B N 1
ATOM 4946 C CA . LYS B 1 294 ? 10.625 38.25 12.609 1 98.56 294 LYS B CA 1
ATOM 4947 C C . LYS B 1 294 ? 9.773 39.5 12.32 1 98.56 294 LYS B C 1
ATOM 4949 O O . LYS B 1 294 ? 8.891 39.844 13.109 1 98.56 294 LYS B O 1
ATOM 4954 N N . ARG B 1 295 ? 10.078 40.156 11.258 1 98.62 295 ARG B N 1
ATOM 4955 C CA . ARG B 1 295 ? 9.258 41.281 10.875 1 98.62 295 ARG B CA 1
ATOM 4956 C C . ARG B 1 295 ? 7.801 40.875 10.672 1 98.62 295 ARG B C 1
ATOM 4958 O O . ARG B 1 295 ? 6.887 41.562 11.125 1 98.62 295 ARG B O 1
ATOM 4965 N N . LYS B 1 296 ? 7.598 39.781 9.977 1 98.81 296 LYS B N 1
ATOM 4966 C CA . LYS B 1 296 ? 6.246 39.281 9.758 1 98.81 296 LYS B CA 1
ATOM 4967 C C . LYS B 1 296 ? 5.57 38.938 11.086 1 98.81 296 LYS B C 1
ATOM 4969 O O . LYS B 1 296 ? 4.395 39.25 11.289 1 98.81 296 LYS B O 1
ATOM 4974 N N . MET B 1 297 ? 6.312 38.312 11.984 1 98.75 297 MET B N 1
ATOM 4975 C CA . MET B 1 297 ? 5.777 37.906 13.281 1 98.75 297 MET B CA 1
ATOM 4976 C C . MET B 1 297 ? 5.344 39.156 14.078 1 98.75 297 MET B C 1
ATOM 4978 O O . MET B 1 297 ? 4.293 39.125 14.719 1 98.75 297 MET B O 1
ATOM 4982 N N . ASP B 1 298 ? 6.164 40.188 14.031 1 98.62 298 ASP B N 1
ATOM 4983 C CA . ASP B 1 298 ? 5.832 41.438 14.734 1 98.62 298 ASP B CA 1
ATOM 4984 C C . ASP B 1 298 ? 4.516 42.031 14.227 1 98.62 298 ASP B C 1
ATOM 4986 O O . ASP B 1 298 ? 3.693 42.469 15.016 1 98.62 298 ASP B O 1
ATOM 4990 N N . VAL B 1 299 ? 4.383 42 12.945 1 98.81 299 VAL B N 1
ATOM 4991 C CA . VAL B 1 299 ? 3.154 42.531 12.352 1 98.81 299 VAL B CA 1
ATOM 4992 C C . VAL B 1 299 ? 1.967 41.688 12.781 1 98.81 299 VAL B C 1
ATOM 4994 O O . VAL B 1 299 ? 0.923 42.219 13.172 1 98.81 299 VAL B O 1
ATOM 4997 N N . VAL B 1 300 ? 2.092 40.344 12.75 1 98.81 300 VAL B N 1
ATOM 4998 C CA . VAL B 1 300 ? 1.03 39.438 13.133 1 98.81 300 VAL B CA 1
ATOM 4999 C C . VAL B 1 300 ? 0.676 39.625 14.609 1 98.81 300 VAL B C 1
ATOM 5001 O O . VAL B 1 300 ? -0.5 39.625 14.977 1 98.81 300 VAL B O 1
ATOM 5004 N N . ASP B 1 301 ? 1.687 39.812 15.422 1 98.62 301 ASP B N 1
ATOM 5005 C CA . ASP B 1 301 ? 1.476 40.031 16.844 1 98.62 301 ASP B CA 1
ATOM 5006 C C . ASP B 1 301 ? 0.588 41.25 17.094 1 98.62 301 ASP B C 1
ATOM 5008 O O . ASP B 1 301 ? -0.248 41.25 18 1 98.62 301 ASP B O 1
ATOM 5012 N N . GLY B 1 302 ? 0.79 42.219 16.297 1 98.31 302 GLY B N 1
ATOM 5013 C CA . GLY B 1 302 ? -0.001 43.438 16.406 1 98.31 302 GLY B CA 1
ATOM 5014 C C . GLY B 1 302 ? -1.448 43.25 16 1 98.31 302 GLY B C 1
ATOM 5015 O O . GLY B 1 302 ? -2.293 44.125 16.266 1 98.31 302 GLY B O 1
ATOM 5016 N N . LYS B 1 303 ? -1.724 42.125 15.367 1 98.31 303 LYS B N 1
ATOM 5017 C CA . LYS B 1 303 ? -3.061 41.875 14.844 1 98.31 303 LYS B CA 1
ATOM 5018 C C . LYS B 1 303 ? -3.854 40.969 15.781 1 98.31 303 LYS B C 1
ATOM 5020 O O . LYS B 1 303 ? -4.996 40.594 15.492 1 98.31 303 LYS B O 1
ATOM 5025 N N . ILE B 1 304 ? -3.303 40.594 17 1 98.62 304 ILE B N 1
ATOM 5026 C CA . ILE B 1 304 ? -3.969 39.719 17.953 1 98.62 304 ILE B CA 1
ATOM 5027 C C . ILE B 1 304 ? -4.844 40.562 18.891 1 98.62 304 ILE B C 1
ATOM 5029 O O . ILE B 1 304 ? -4.367 41.5 19.531 1 98.62 304 ILE B O 1
ATOM 5033 N N . ASP B 1 305 ? -6.094 40.25 18.922 1 98.38 305 ASP B N 1
ATOM 5034 C CA . ASP B 1 305 ? -6.961 40.812 19.938 1 98.38 305 ASP B CA 1
ATOM 5035 C C . ASP B 1 305 ? -6.625 40.25 21.328 1 98.38 305 ASP B C 1
ATOM 5037 O O . ASP B 1 305 ? -6.82 39.062 21.578 1 98.38 305 ASP B O 1
ATOM 5041 N N . GLN B 1 306 ? -6.227 41.062 22.203 1 96.94 306 GLN B N 1
ATOM 5042 C CA . GLN B 1 306 ? -5.691 40.656 23.5 1 96.94 306 GLN B CA 1
ATOM 5043 C C . GLN B 1 306 ? -6.777 40.031 24.359 1 96.94 306 GLN B C 1
ATOM 5045 O O . GLN B 1 306 ? -6.488 39.219 25.234 1 96.94 306 GLN B O 1
ATOM 5050 N N . GLU B 1 307 ? -7.961 40.375 24.156 1 96.94 307 GLU B N 1
ATOM 5051 C CA . GLU B 1 307 ? -9.062 39.906 24.984 1 96.94 307 GLU B CA 1
ATOM 5052 C C . GLU B 1 307 ? -9.57 38.562 24.469 1 96.94 307 GLU B C 1
ATOM 5054 O O . GLU B 1 307 ? -9.773 37.625 25.25 1 96.94 307 GLU B O 1
ATOM 5059 N N . THR B 1 308 ? -9.703 38.344 23.156 1 97.56 308 THR B N 1
ATOM 5060 C CA . THR B 1 308 ? -10.375 37.188 22.609 1 97.56 308 THR B CA 1
ATOM 5061 C C . THR B 1 308 ? -9.367 36.156 22.078 1 97.56 308 THR B C 1
ATOM 5063 O O . THR B 1 308 ? -9.703 35 21.859 1 97.56 308 THR B O 1
ATOM 5066 N N . GLY B 1 309 ? -8.094 36.656 21.781 1 98.12 309 GLY B N 1
ATOM 5067 C CA . GLY B 1 309 ? -7.102 35.781 21.141 1 98.12 309 GLY B CA 1
ATOM 5068 C C . GLY B 1 309 ? -7.281 35.688 19.641 1 98.12 309 GLY B C 1
ATOM 5069 O O . GLY B 1 309 ? -6.516 34.969 18.969 1 98.12 309 GLY B O 1
ATOM 5070 N N . ILE B 1 310 ? -8.336 36.375 19.109 1 98.75 310 ILE B N 1
ATOM 5071 C CA . ILE B 1 310 ? -8.594 36.312 17.672 1 98.75 310 ILE B CA 1
ATOM 5072 C C . ILE B 1 310 ? -7.508 37.062 16.922 1 98.75 310 ILE B C 1
ATOM 5074 O O . ILE B 1 310 ? -7.156 38.188 17.297 1 98.75 310 ILE B O 1
ATOM 5078 N N . VAL B 1 311 ? -6.969 36.469 15.922 1 98.75 311 VAL B N 1
ATOM 5079 C CA . VAL B 1 311 ? -6.008 37.125 15.039 1 98.75 311 VAL B CA 1
ATOM 5080 C C . VAL B 1 311 ? -6.664 37.406 13.695 1 98.75 311 VAL B C 1
ATOM 5082 O O . VAL B 1 311 ? -7.199 36.531 13.047 1 98.75 311 VAL B O 1
ATOM 5085 N N . SER B 1 312 ? -6.633 38.625 13.227 1 98.19 312 SER B N 1
ATOM 5086 C CA . SER B 1 312 ? -7.312 39.031 12.008 1 98.19 312 SER B CA 1
ATOM 5087 C C . SER B 1 312 ? -6.617 40.219 11.352 1 98.19 312 SER B C 1
ATOM 5089 O O . SER B 1 312 ? -5.832 40.906 12 1 98.19 312 SER B O 1
ATOM 5091 N N . PRO B 1 313 ? -6.777 40.469 10.062 1 98.19 313 PRO B N 1
ATOM 5092 C CA . PRO B 1 313 ? -7.73 39.781 9.203 1 98.19 313 PRO B CA 1
ATOM 5093 C C . PRO B 1 313 ? -7.148 38.5 8.586 1 98.19 313 PRO B C 1
ATOM 5095 O O . PRO B 1 313 ? -5.945 38.438 8.328 1 98.19 313 PRO B O 1
ATOM 5098 N N . ALA B 1 314 ? -7.984 37.469 8.406 1 98.31 314 ALA B N 1
ATOM 5099 C CA . ALA B 1 314 ? -7.684 36.281 7.602 1 98.31 314 ALA B CA 1
ATOM 5100 C C . ALA B 1 314 ? -8.602 36.188 6.387 1 98.31 314 ALA B C 1
ATOM 5102 O O . ALA B 1 314 ? -9.547 36.969 6.258 1 98.31 314 ALA B O 1
ATOM 5103 N N . VAL B 1 315 ? -8.211 35.406 5.441 1 96.81 315 VAL B N 1
ATOM 5104 C CA . VAL B 1 315 ? -9.133 35.062 4.363 1 96.81 315 VAL B CA 1
ATOM 5105 C C . VAL B 1 315 ? -9.992 33.875 4.781 1 96.81 315 VAL B C 1
ATOM 5107 O O . VAL B 1 315 ? -9.547 33 5.539 1 96.81 315 VAL B O 1
ATOM 5110 N N . ASN B 1 316 ? -11.234 33.875 4.32 1 95.44 316 ASN B N 1
ATOM 5111 C CA . ASN B 1 316 ? -12.156 32.781 4.578 1 95.44 316 ASN B CA 1
ATOM 5112 C C . ASN B 1 316 ? -11.578 31.438 4.125 1 95.44 316 ASN B C 1
ATOM 5114 O O . ASN B 1 316 ? -11.367 31.219 2.93 1 95.44 316 ASN B O 1
ATOM 5118 N N . PRO B 1 317 ? -11.367 30.5 5.078 1 93.69 317 PRO B N 1
ATOM 5119 C CA . PRO B 1 317 ? -10.742 29.234 4.691 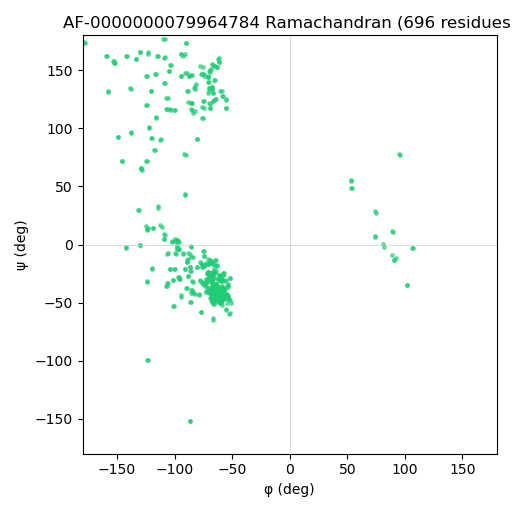1 93.69 317 PRO B CA 1
ATOM 5120 C C . PRO B 1 317 ? -11.609 28.406 3.75 1 93.69 317 PRO B C 1
ATOM 5122 O O . PRO B 1 317 ? -11.102 27.516 3.061 1 93.69 317 PRO B O 1
ATOM 5125 N N . LEU B 1 318 ? -12.891 28.688 3.652 1 93.88 318 LEU B N 1
ATOM 5126 C CA . LEU B 1 318 ? -13.805 27.906 2.828 1 93.88 318 LEU B CA 1
ATOM 5127 C C . LEU B 1 318 ? -14.055 28.594 1.488 1 93.88 318 LEU B C 1
ATOM 5129 O O . LEU B 1 318 ? -14.719 28.031 0.614 1 93.88 318 LEU B O 1
ATOM 5133 N N . ASN B 1 319 ? -13.523 29.828 1.412 1 94.75 319 ASN B N 1
ATOM 5134 C CA . ASN B 1 319 ? -13.68 30.594 0.179 1 94.75 319 ASN B CA 1
ATOM 5135 C C . ASN B 1 319 ? -12.492 31.531 -0.058 1 94.75 319 ASN B C 1
ATOM 5137 O O . ASN B 1 319 ? -12.57 32.719 0.243 1 94.75 319 ASN B O 1
ATOM 5141 N N . TRP B 1 320 ? -11.57 31.047 -0.756 1 93.5 320 TRP B N 1
ATOM 5142 C CA . TRP B 1 320 ? -10.297 31.75 -0.915 1 93.5 320 TRP B CA 1
ATOM 5143 C C . TRP B 1 320 ? -10.438 32.938 -1.867 1 93.5 320 TRP B C 1
ATOM 5145 O O . TRP B 1 320 ? -9.516 33.75 -2.018 1 93.5 320 TRP B O 1
ATOM 5155 N N . ASN B 1 321 ? -11.578 33.094 -2.465 1 93.94 321 ASN B N 1
ATOM 5156 C CA . ASN B 1 321 ? -11.812 34.25 -3.34 1 93.94 321 ASN B CA 1
ATOM 5157 C C . ASN B 1 321 ? -12.656 35.312 -2.652 1 93.94 321 ASN B C 1
ATOM 5159 O O . ASN B 1 321 ? -12.969 36.344 -3.248 1 93.94 321 ASN B O 1
ATOM 5163 N N . ASP B 1 322 ? -12.984 35.062 -1.42 1 95.69 322 ASP B N 1
ATOM 5164 C CA . ASP B 1 322 ? -13.797 36.031 -0.675 1 95.69 322 ASP B CA 1
ATOM 5165 C C . ASP B 1 322 ? -12.977 37.25 -0.26 1 95.69 322 ASP B C 1
ATOM 5167 O O . ASP B 1 322 ? -12.07 37.156 0.575 1 95.69 322 ASP B O 1
ATOM 5171 N N . MET B 1 323 ? -13.367 38.406 -0.764 1 96.12 323 MET B N 1
ATOM 5172 C CA . MET B 1 323 ? -12.594 39.625 -0.515 1 96.12 323 MET B CA 1
ATOM 5173 C C . MET B 1 323 ? -12.984 40.25 0.821 1 96.12 323 MET B C 1
ATOM 5175 O O . MET B 1 323 ? -12.312 41.188 1.297 1 96.12 323 MET B O 1
ATOM 5179 N N . GLU B 1 324 ? -14.031 39.781 1.405 1 97.06 324 GLU B N 1
ATOM 5180 C CA . GLU B 1 324 ? -14.414 40.25 2.732 1 97.06 324 GLU B CA 1
ATOM 5181 C C . GLU B 1 324 ? -13.5 39.656 3.809 1 97.06 324 GLU B C 1
ATOM 5183 O O . GLU B 1 324 ? -13.383 38.438 3.941 1 97.06 324 GLU B O 1
ATOM 5188 N N . PRO B 1 325 ? -12.836 40.531 4.617 1 97.38 325 PRO B N 1
ATOM 5189 C CA . PRO B 1 325 ? -11.938 40.031 5.656 1 97.38 325 PRO B CA 1
ATOM 5190 C C . PRO B 1 325 ? -12.648 39.125 6.664 1 97.38 325 PRO B C 1
ATOM 5192 O O . PRO B 1 325 ? -13.75 39.438 7.113 1 97.38 325 PRO B O 1
ATOM 5195 N N . TYR B 1 326 ? -12.086 38.031 6.934 1 97.69 326 TYR B N 1
ATOM 5196 C CA . TYR B 1 326 ? -12.547 37.125 7.984 1 97.69 326 TYR B CA 1
ATOM 5197 C C . TYR B 1 326 ? -12 37.531 9.344 1 97.69 326 TYR B C 1
ATOM 5199 O O . TYR B 1 326 ? -10.797 37.469 9.594 1 97.69 326 TYR B O 1
ATOM 5207 N N . THR B 1 327 ? -12.875 37.969 10.273 1 97.75 327 THR B N 1
ATOM 5208 C CA . THR B 1 327 ? -12.391 38.625 11.492 1 97.75 327 THR B CA 1
ATOM 5209 C C . THR B 1 327 ? -12.906 37.875 12.727 1 97.75 327 THR B C 1
ATOM 5211 O O . THR B 1 327 ? -12.883 38.438 13.836 1 97.75 327 THR B O 1
ATOM 5214 N N . THR B 1 328 ? -13.406 36.688 12.586 1 96.38 328 THR B N 1
ATOM 5215 C CA . THR B 1 328 ? -14.031 36 13.703 1 96.38 328 THR B CA 1
ATOM 5216 C C . THR B 1 328 ? -13.195 34.812 14.141 1 96.38 328 THR B C 1
ATOM 5218 O O . THR B 1 328 ? -13.695 33.906 14.82 1 96.38 328 THR B O 1
ATOM 5221 N N . GLY B 1 329 ? -11.914 34.75 13.688 1 97.56 329 GLY B N 1
ATOM 5222 C CA . GLY B 1 329 ? -11.023 33.656 14.102 1 97.56 329 GLY B CA 1
ATOM 5223 C C . GLY B 1 329 ? -10.977 32.5 13.117 1 97.56 329 GLY B C 1
ATOM 5224 O O . GLY B 1 329 ? -11.609 31.484 13.344 1 97.56 329 GLY B O 1
ATOM 5225 N N . SER B 1 330 ? -10.227 32.688 12 1 97.56 330 SER B N 1
ATOM 5226 C CA . SER B 1 330 ? -9.977 31.594 11.062 1 97.56 330 SER B CA 1
ATOM 5227 C C . SER B 1 330 ? -9.352 30.391 11.758 1 97.56 330 SER B C 1
ATOM 5229 O O . SER B 1 330 ? -8.305 30.516 12.406 1 97.56 330 SER B O 1
ATOM 5231 N N . PRO B 1 331 ? -9.93 29.219 11.648 1 96.88 331 PRO B N 1
ATOM 5232 C CA . PRO B 1 331 ? -9.375 28.062 12.375 1 96.88 331 PRO B CA 1
ATOM 5233 C C . PRO B 1 331 ? -7.934 27.766 11.984 1 96.88 331 PRO B C 1
ATOM 5235 O O . PRO B 1 331 ? -7.07 27.609 12.859 1 96.88 331 PRO B O 1
ATOM 5238 N N . GLU B 1 332 ? -7.684 27.641 10.68 1 96.88 332 GLU B N 1
ATOM 5239 C CA . GLU B 1 332 ? -6.312 27.375 10.266 1 96.88 332 GLU B CA 1
ATOM 5240 C C . GLU B 1 332 ? -5.402 28.562 10.562 1 96.88 332 GLU B C 1
ATOM 5242 O O . GLU B 1 332 ? -4.254 28.375 10.977 1 96.88 332 GLU B O 1
ATOM 5247 N N . GLY B 1 333 ? -5.922 29.812 10.414 1 98.5 333 GLY B N 1
ATOM 5248 C CA . GLY B 1 333 ? -5.137 31 10.727 1 98.5 333 GLY B CA 1
ATOM 5249 C C . GLY B 1 333 ? -4.684 31.047 12.172 1 98.5 333 GLY B C 1
ATOM 5250 O O . GLY B 1 333 ? -3.52 31.344 12.453 1 98.5 333 GLY B O 1
ATOM 5251 N N . GLN B 1 334 ? -5.645 30.812 13.086 1 98.62 334 GLN B N 1
ATOM 5252 C CA . GLN B 1 334 ? -5.316 30.75 14.5 1 98.62 334 GLN B CA 1
ATOM 5253 C C . GLN B 1 334 ? -4.211 29.734 14.766 1 98.62 334 GLN B C 1
ATOM 5255 O O . GLN B 1 334 ? -3.232 30.031 15.453 1 98.62 334 GLN B O 1
ATOM 5260 N N . ALA B 1 335 ? -4.34 28.547 14.18 1 98.81 335 ALA B N 1
ATOM 5261 C CA . ALA B 1 335 ? -3.355 27.484 14.367 1 98.81 335 ALA B CA 1
ATOM 5262 C C . ALA B 1 335 ? -1.994 27.906 13.812 1 98.81 335 ALA B C 1
ATOM 5264 O O . ALA B 1 335 ? -0.958 27.609 14.414 1 98.81 335 ALA B O 1
ATOM 5265 N N . PHE B 1 336 ? -1.99 28.562 12.656 1 98.94 336 PHE B N 1
ATOM 5266 C CA . PHE B 1 336 ? -0.747 28.984 12.016 1 98.94 336 PHE B CA 1
ATOM 5267 C C . PHE B 1 336 ? 0.01 29.969 12.891 1 98.94 336 PHE B C 1
ATOM 5269 O O . PHE B 1 336 ? 1.241 29.953 12.938 1 98.94 336 PHE B O 1
ATOM 5276 N N . VAL B 1 337 ? -0.694 30.812 13.555 1 98.88 337 VAL B N 1
ATOM 5277 C CA . VAL B 1 337 ? -0.058 31.781 14.445 1 98.88 337 VAL B CA 1
ATOM 5278 C C . VAL B 1 337 ? 0.614 31.047 15.609 1 98.88 337 VAL B C 1
ATOM 5280 O O . VAL B 1 337 ? 1.722 31.406 16.016 1 98.88 337 VAL B O 1
ATOM 5283 N N . VAL B 1 338 ? -0.037 30.047 16.125 1 98.88 338 VAL B N 1
ATOM 5284 C CA . VAL B 1 338 ? 0.551 29.234 17.188 1 98.88 338 VAL B CA 1
ATOM 5285 C C . VAL B 1 338 ? 1.806 28.531 16.672 1 98.88 338 VAL B C 1
ATOM 5287 O O . VAL B 1 338 ? 2.836 28.516 17.344 1 98.88 338 VAL B O 1
ATOM 5290 N N . LEU B 1 339 ? 1.726 27.969 15.484 1 98.88 339 LEU B N 1
ATOM 5291 C CA . LEU B 1 339 ? 2.871 27.297 14.883 1 98.88 339 LEU B CA 1
ATOM 5292 C C . LEU B 1 339 ? 4.027 28.281 14.68 1 98.88 339 LEU B C 1
ATOM 5294 O O . LEU B 1 339 ? 5.191 27.906 14.828 1 98.88 339 LEU B O 1
ATOM 5298 N N . LEU B 1 340 ? 3.709 29.516 14.305 1 98.88 340 LEU B N 1
ATOM 5299 C CA . LEU B 1 340 ? 4.715 30.562 14.141 1 98.88 340 LEU B CA 1
ATOM 5300 C C . LEU B 1 340 ? 5.473 30.797 15.438 1 98.88 340 LEU B C 1
ATOM 5302 O O . LEU B 1 340 ? 6.703 30.828 15.445 1 98.88 340 LEU B O 1
ATOM 5306 N N . HIS B 1 341 ? 4.758 30.891 16.516 1 98.75 341 HIS B N 1
ATOM 5307 C CA . HIS B 1 341 ? 5.391 31.156 17.797 1 98.75 341 HIS B CA 1
ATOM 5308 C C . HIS B 1 341 ? 6.156 29.938 18.297 1 98.75 341 HIS B C 1
ATOM 5310 O O . HIS B 1 341 ? 7.199 30.078 18.938 1 98.75 341 HIS B O 1
ATOM 5316 N N . ALA B 1 342 ? 5.602 28.75 18.047 1 98.56 342 ALA B N 1
ATOM 5317 C CA . ALA B 1 342 ? 6.348 27.547 18.375 1 98.56 342 ALA B CA 1
ATOM 5318 C C . ALA B 1 342 ? 7.668 27.484 17.625 1 98.56 342 ALA B C 1
ATOM 5320 O O . ALA B 1 342 ? 8.703 27.141 18.188 1 98.56 342 ALA B O 1
ATOM 5321 N N . ALA B 1 343 ? 7.648 27.812 16.359 1 98.69 343 ALA B N 1
ATOM 5322 C CA . ALA B 1 343 ? 8.852 27.812 15.523 1 98.69 343 ALA B CA 1
ATOM 5323 C C . ALA B 1 343 ? 9.867 28.828 16.016 1 98.69 343 ALA B C 1
ATOM 5325 O O . ALA B 1 343 ? 11.062 28.547 16.078 1 98.69 343 ALA B O 1
ATOM 5326 N N . TYR B 1 344 ? 9.367 29.984 16.328 1 98.44 344 TYR B N 1
ATOM 5327 C CA . TYR B 1 344 ? 10.234 31.031 16.828 1 98.44 344 TYR B CA 1
ATOM 5328 C C . TYR B 1 344 ? 10.914 30.609 18.125 1 98.44 344 TYR B C 1
ATOM 5330 O O . TYR B 1 344 ? 12.125 30.781 18.297 1 98.44 344 TYR B O 1
ATOM 5338 N N . ARG B 1 345 ? 10.117 30.062 19.047 1 97.31 345 ARG B N 1
ATOM 5339 C CA . ARG B 1 345 ? 10.648 29.578 20.328 1 97.31 345 ARG B CA 1
ATOM 5340 C C . ARG B 1 345 ? 11.781 28.594 20.094 1 97.31 345 ARG B C 1
ATOM 5342 O O . ARG B 1 345 ? 12.836 28.672 20.734 1 97.31 345 ARG B O 1
ATOM 5349 N N . ASP B 1 346 ? 11.531 27.625 19.25 1 96.94 346 ASP B N 1
ATOM 5350 C CA . ASP B 1 346 ? 12.516 26.578 18.984 1 96.94 346 ASP B CA 1
ATOM 5351 C C . ASP B 1 346 ? 13.758 27.156 18.312 1 96.94 346 ASP B C 1
ATOM 5353 O O . ASP B 1 346 ? 14.875 26.703 18.562 1 96.94 346 ASP B O 1
ATOM 5357 N N . TRP B 1 347 ? 13.617 28.125 17.406 1 97.31 347 TRP B N 1
ATOM 5358 C CA . TRP B 1 347 ? 14.734 28.766 16.734 1 97.31 347 TRP B CA 1
ATOM 5359 C C . TRP B 1 347 ? 15.594 29.562 17.719 1 97.31 347 TRP B C 1
ATOM 5361 O O . TRP B 1 347 ? 16.828 29.516 17.656 1 97.31 347 TRP B O 1
ATOM 5371 N N . LYS B 1 348 ? 14.984 30.234 18.625 1 95.5 348 LYS B N 1
ATOM 5372 C CA . LYS B 1 348 ? 15.688 31.031 19.625 1 95.5 348 LYS B CA 1
ATOM 5373 C C . LYS B 1 348 ? 16.344 30.141 20.672 1 95.5 348 LYS B C 1
ATOM 5375 O O . LYS B 1 348 ? 17.312 30.562 21.328 1 95.5 348 LYS B O 1
ATOM 5380 N N . GLY B 1 349 ? 15.961 28.875 20.812 1 88.25 349 GLY B N 1
ATOM 5381 C CA . GLY B 1 349 ? 16.484 27.969 21.812 1 88.25 349 GLY B CA 1
ATOM 5382 C C . GLY B 1 349 ? 15.953 28.266 23.219 1 88.25 349 GLY B C 1
ATOM 5383 O O . GLY B 1 349 ? 16.703 28.188 24.188 1 88.25 349 GLY B O 1
ATOM 5384 N N . GLU B 1 350 ? 14.82 28.781 23.344 1 74.19 350 GLU B N 1
ATOM 5385 C CA . GLU B 1 350 ? 14.203 29.094 24.625 1 74.19 350 GLU B CA 1
ATOM 5386 C C . GLU B 1 350 ? 13.234 27.984 25.062 1 74.19 350 GLU B C 1
ATOM 5388 O O . GLU B 1 350 ? 12.68 27.281 24.219 1 74.19 350 GLU B O 1
#

Organism: NCBI:txid1448308

Radius of gyration: 28.75 Å; Cα contacts (8 Å, |Δi|>4): 1460; chains: 2; bounding box: 47×93×59 Å

pLDDT: mean 97.58, std 2.3, range [74.19, 98.94]

Nearest PDB structures (foldseek):
  3qwt-assembly1_A  TM=7.587E-01  e=4.126E-12  Salmonella enterica subsp. enterica serovar Paratyphi A
  3pmm-assembly1_A  TM=7.716E-01  e=1.511E-11  Klebsiella pneumoniae subsp. pneumoniae MGH 78578
  5noa-assembly1_A  TM=6.870E-01  e=3.295E-09  Bacteroides thetaiotaomicron
  3k7x-assembly1_A  TM=6.997E-01  e=4.035E-07  Listeria innocua
  7qsj-assembly2_B  TM=3.952E-01  e=3.070E-04  Mycolicibacterium hassiacum

InterPro domains:
  IPR008928 Six-hairpin glycosidase superfamily [SSF48208] (85-348)
  IPR010905 Glycosyl hydrolase, family 88 [PF07470] (105-311)
  IPR012341 Six-hairpin glycosidase-like superfamily [G3DSA:1.50.10.10] (55-346)

Foldseek 3Di:
DDDLVLLVLLLVLLLVPDDALLLLLLSLLLQCLQPPVCCHLLHQVAVVQAGDADDQVVRVSLVSNVVQADLPDLARHDHVQFLQSSLSCLLSLCNVCSPPVSSVNNSVSSVCCQQPQADEDPVGAGARGRPDRKDFLLNLLRHLLSQLNVCSNVVNVPSLLVSLVNLVVSCVPFADPLLAGAGMDDDVDDGRFRFLLSLLSSLLSLLSSLSSLCSHPNVVVCVVSNVSSLVSSLSNLRSQVVLQDAPLLAAFRGSNDPVTHGWQQSLLSSLLSLLSCCSSPVPSRDPVSPVSSVSSLVSQVVQADSPNSATDFHAAPVDSPDRDTDGSHRSSSSSSNSSSVSSVCVSVVD/DDDLVLLVLLLVLLLVPDDALLLLLLSLLLQCLQPPVCCHLLHQVDVVQAGDADDQVVRVSLVSNVVQADLPDLARHDHVQFLQSSLSCLLSLCNVCSPPVSSVNNSVSSVCCQQPQADADPVGAGARGRPDRKDFLLNLLRHLLSQLNVCSNVVNVPSLLVSLVNLVVSCVPFADPLLAGAGMDDDVDDGRFRFLLSLLSSLLSLLSSLSSLCSHPNVVVCVVSNVSSLVSSLSNLRSQVVLQDAPLLAAFRGSNDPVTHGWQQSLLSSLLSLLSCCSSPVPSRDDVSPVSSVSSLVSQVVQADSPNSAGDFHAAPVDSPDRDTDGSHRSSSSSSNSSSVSSVCVSVVD

Sequence (700 aa):
MVSPALINKVLAKAIEVATHSWEYGTVAEALLEWENPTLSIFNDPFPGGAIPTLDVGDVSALSYVKPFIRTDNTTLVDGDGSSADPASLGISALQIGQTIPAYLSASTRQLTHLLSAVPRWPNGAISHREAYPELWADFIYMVPPFLAYYAVAFDDVGLLKEAALQCEHYRDVLATEDGAWLHIVGDHVNDRKLWSTGNAWAAAGMARVLATMRKGPKVGETVEEQGLLVGMIKEIVDGVIRLDEDESGLLRNYLNLTEWWGEVSGTSLLAATAFRMAVLEPGAFGSEYTDWAKRKMDVVDGKIDQETGIVSPAVNPLNWNDMEPYTTGSPEGQAFVVLLHAAYRDWKGEMVSPALINKVLAKAIEVATHSWEYGTVAEALLEWENPTLSIFNDPFPGGAIPTLDVGDVSALSYVKPFIRTDNTTLVDGDGSSADPASLGISALQIGQTIPAYLSASTRQLTHLLSAVPRWPNGAISHREAYPELWADFIYMVPPFLAYYAVAFDDVGLLKEAALQCEHYRDVLATEDGAWLHIVGDHVNDRKLWSTGNAWAAAGMARVLATMRKGPKVGETVEEQGLLVGMIKEIVDGVIRLDEDESGLLRNYLNLTEWWGEVSGTSLLAATAFRMAVLEPGAFGSEYTDWAKRKMDVVDGKIDQETGIVSPAVNPLNWNDMEPYTTGSPEGQAFVVLLHAAYRDWKGE